Protein AF-0000000079961240 (afdb_homodimer)

Sequence (614 aa):
MACPSVLTTTTSEQNVRRTLQAEVVDTKERESALAQKQARRPFALVLIDADADGFLFQDKYLTRKAQGGESLADELLIRVREYLRTDFEDADSLDIVVRIYANLEGMANFLVRQDKVRNLGQLRAFSTGFCGRISSFDWIDVGVSKEGNSGRKVRENLSFYTSNSHLRHVIVGCSPVDLPSSLLATLPLEKITLVESFPLPEAITSLPIKIAKFPSLFMPLPSPKSPRPRGRNGHGSGHQLQLMQQEDPDGGSTWLVIQPERSKSQAPGPRRRGGSEDGTTSSNLSISIGPDNTVSVDSGRRRRIMGMACPSVLTTTTSEQNVRRTLQAEVVDTKERESALAQKQARRPFALVLIDADADGFLFQDKYLTRKAQGGESLADELLIRVREYLRTDFEDADSLDIVVRIYANLEGMANFLVRQDKVRNLGQLRAFSTGFCGRISSFDWIDVGVSKEGNSGRKVRENLSFYTSNSHLRHVIVGCSPVDLPSSLLATLPLEKITLVESFPLPEAITSLPIKIAKFPSLFMPLPSPKSPRPRGRNGHGSGHQLQLMQQEDPDGGSTWLVIQPERSKSQAPGPRRRGGSEDGTTSSNLSISIGPDNTVSVDSGRRRRIMG

pLDDT: mean 75.64, std 29.38, range [21.84, 98.94]

InterPro domains:
  IPR057683 Domain of unknown function DUF7923 [PF25540] (38-218)

Nearest PDB structures (foldseek):
  7mi0-assembly1_A  TM=4.337E-01  e=5.544E-02  Rickettsia africae ESF-5
  6w2l-assembly1_B  TM=2.598E-01  e=8.104E-02  Homo sapiens
  1jvd-assembly1_B  TM=3.517E-01  e=1.587E+00  Homo sapiens
  7mi0-assembly1_A  TM=4.336E-01  e=5.266E-02  Rickettsia africae ESF-5
  6w2l-assembly1_B  TM=2.597E-01  e=7.716E-02  Homo sapiens

Radius of gyration: 37.73 Å; Cα contacts (8 Å, |Δi|>4): 869; chains: 2; bounding box: 88×142×83 Å

Solvent-accessible surface area (backbone atoms only — not comparable to full-atom values): 35038 Å² total; per-residue (Å²): 130,80,61,67,67,58,54,55,52,49,53,52,48,50,50,53,46,51,51,41,52,51,48,34,53,51,38,47,50,51,32,50,51,51,51,51,48,44,58,40,80,35,27,34,38,35,37,34,18,44,73,29,85,51,40,42,61,29,63,84,27,60,55,42,23,35,62,9,15,32,50,46,46,53,49,50,52,52,53,52,44,57,57,39,50,74,80,30,92,61,34,87,74,41,45,65,37,37,44,36,26,24,30,52,64,61,51,26,54,56,33,33,75,67,70,57,36,91,44,53,67,44,43,46,34,9,43,13,24,24,23,60,65,41,72,50,30,43,45,34,47,36,38,88,53,97,54,68,54,34,42,50,34,45,45,51,50,49,62,57,48,71,53,38,70,34,50,64,35,35,40,37,32,60,43,61,85,60,54,40,48,75,60,52,69,76,47,70,36,88,36,36,31,38,45,52,62,60,90,72,57,63,74,52,69,72,42,86,52,46,74,45,73,58,76,88,52,27,46,76,68,79,63,78,71,70,81,69,76,78,69,83,72,76,81,73,81,71,81,75,80,77,73,58,73,55,72,47,80,71,82,58,75,73,56,73,59,77,71,76,73,76,72,75,71,81,70,79,82,85,77,83,78,78,73,79,77,74,79,76,75,76,72,56,71,42,70,45,66,45,93,82,73,43,69,42,66,48,66,58,72,73,72,76,73,81,121,129,82,62,66,68,58,54,55,51,48,53,51,48,50,49,53,46,51,52,41,51,50,46,36,53,52,40,47,50,50,33,50,50,52,50,50,48,42,58,41,80,36,26,34,38,35,38,33,18,42,71,28,86,50,41,41,60,30,62,85,27,58,57,43,23,36,62,10,16,32,50,45,46,52,50,50,54,53,53,51,43,57,57,38,49,75,79,30,92,61,34,87,74,42,44,66,36,38,42,35,26,26,32,52,63,60,52,26,54,55,33,32,74,67,71,56,35,90,42,53,65,45,44,46,36,10,45,13,23,23,24,62,63,41,71,51,30,41,44,33,46,36,40,89,55,96,54,68,53,33,42,51,35,43,44,53,50,50,62,58,49,73,54,40,70,32,51,64,35,35,40,37,32,58,44,61,85,61,53,40,49,76,59,52,70,75,47,74,36,88,36,37,31,38,45,51,63,58,90,71,57,63,73,52,68,72,42,84,52,47,74,45,74,60,75,90,51,27,46,76,69,79,63,78,72,70,82,69,76,80,66,84,71,74,80,75,79,70,81,75,80,77,73,57,73,54,71,48,79,73,81,59,73,72,54,73,57,80,72,76,73,76,72,76,71,80,70,75,84,84,78,85,80,82,76,81,79,74,77,78,75,77,77,62,71,46,71,45,67,44,93,83,72,43,70,46,67,49,67,62,73,74,74,77,75,83,121

Foldseek 3Di:
DPPVVVVVVVVVVVVVVVVVVVVVVVVVVVVVVVVVVLQPQFAEEEAAECAAPLNPWDLCQQLQFLVSLLVLLVLCVVVQLVVVVVPDVCSVRHHYAYEYEYQLQVVQVVCVVVVSHVGSNRNVSRQVSNCPNDVRHHYDHPHDDPDSVSLVVRLVVQVVCLVRSSYQAYEYHDDCVSVPLVSCVVGDQVRYEYEDSDDDDPSNVVDPHHYDYDPNTTDHDPDPPDPDPPDPPDPPPPDPQPQDQPDDVVNDDRWRFRQPDPPPPVDDDDDDDDDPPPPPPRQGFTFDQDPVRDTDGPRPPPPPPPD/DPPVVVVVVVVVVVVVVVVVVVVVVVVVVVVVVVVVVLQPQFAEEEAAECAAPLNPWDLCQQLQFLVSLLVLLVLCVVVQLVVVVVPDVCSVRHHYAYEYEYQLQVVQVVCVVVVSHVGSNRNVSRQVSNCPNDVRHHYDHPHDDPDSVSLVVRLVVQVVCLVRSSYQAYEYHDDCVSVPLVSCVVGDQVRYEYEDSDDDDPSNVVDPHHYDYDPNTTDHDPDPPDPDPPDPPDPPPPPPQPQDQDDDVVNDDRFRFRQPPPPPPPDDDDDDDDDDPPPPPRQGFTFDQDPVRDTDGPRPPPPPPPD

Structure (mmCIF, N/CA/C/O backbone):
data_AF-0000000079961240-model_v1
#
loop_
_entity.id
_entity.type
_entity.pdbx_description
1 polymer 'DUF7923 domain-containing protein'
#
loop_
_atom_site.group_PDB
_atom_site.id
_atom_site.type_symbol
_atom_site.label_atom_id
_atom_site.label_alt_id
_atom_site.label_comp_id
_atom_site.label_asym_id
_atom_site.label_entity_id
_atom_site.label_seq_id
_atom_site.pdbx_PDB_ins_code
_atom_site.Cartn_x
_atom_site.Cartn_y
_atom_site.Cartn_z
_atom_site.occupancy
_atom_site.B_iso_or_equiv
_atom_site.auth_seq_id
_atom_site.auth_comp_id
_atom_site.auth_asym_id
_atom_site.auth_atom_id
_atom_site.pdbx_PDB_model_num
ATOM 1 N N . MET A 1 1 ? 2.688 -68.188 -36.688 1 30.56 1 MET A N 1
ATOM 2 C CA . MET A 1 1 ? 1.612 -68.062 -35.719 1 30.56 1 MET A CA 1
ATOM 3 C C . MET A 1 1 ? 1.983 -67.062 -34.656 1 30.56 1 MET A C 1
ATOM 5 O O . MET A 1 1 ? 2.975 -67.188 -33.938 1 30.56 1 MET A O 1
ATOM 9 N N . ALA A 1 2 ? 1.758 -65.75 -34.938 1 47.59 2 ALA A N 1
ATOM 10 C CA . ALA A 1 2 ? 2.064 -64.625 -34.062 1 47.59 2 ALA A CA 1
ATOM 11 C C . ALA A 1 2 ? 1.458 -64.812 -32.688 1 47.59 2 ALA A C 1
ATOM 13 O O . ALA A 1 2 ? 0.332 -65.312 -32.562 1 47.59 2 ALA A O 1
ATOM 14 N N . CYS A 1 3 ? 2.277 -65.188 -31.781 1 49.94 3 CYS A N 1
ATOM 15 C CA . CYS A 1 3 ? 1.842 -65.5 -30.422 1 49.94 3 CYS A CA 1
ATOM 16 C C . CYS A 1 3 ? 0.891 -64.375 -29.906 1 49.94 3 CYS A C 1
ATOM 18 O O . CYS A 1 3 ? 1.247 -63.219 -29.859 1 49.94 3 CYS A O 1
ATOM 20 N N . PRO A 1 4 ? -0.407 -64.562 -29.922 1 56.41 4 PRO A N 1
ATOM 21 C CA . PRO A 1 4 ? -1.48 -63.688 -29.5 1 56.41 4 PRO A CA 1
ATOM 22 C C . PRO A 1 4 ? -1.169 -62.969 -28.172 1 56.41 4 PRO A C 1
ATOM 24 O O . PRO A 1 4 ? -1.578 -61.812 -27.984 1 56.41 4 PRO A O 1
ATOM 27 N N . SER A 1 5 ? -0.398 -63.562 -27.312 1 58.94 5 SER A N 1
ATOM 28 C CA . SER A 1 5 ? -0.165 -62.969 -26 1 58.94 5 SER A CA 1
ATOM 29 C C . SER A 1 5 ? 0.74 -61.75 -26.109 1 58.94 5 SER A C 1
ATOM 31 O O . SER A 1 5 ? 0.575 -60.781 -25.359 1 58.94 5 SER A O 1
ATOM 33 N N . VAL A 1 6 ? 1.575 -61.844 -27.109 1 58.31 6 VAL A N 1
ATOM 34 C CA . VAL A 1 6 ? 2.543 -60.75 -27.281 1 58.31 6 VAL A CA 1
ATOM 35 C C . VAL A 1 6 ? 1.841 -59.531 -27.844 1 58.31 6 VAL A C 1
ATOM 37 O O . VAL A 1 6 ? 2.16 -58.406 -27.453 1 58.31 6 VAL A O 1
ATOM 40 N N . LEU A 1 7 ? 0.772 -59.75 -28.609 1 57.81 7 LEU A N 1
ATOM 41 C CA . LEU A 1 7 ? 0.07 -58.625 -29.203 1 57.81 7 LEU A CA 1
ATOM 42 C C . LEU A 1 7 ? -0.734 -57.875 -28.156 1 57.81 7 LEU A C 1
ATOM 44 O O . LEU A 1 7 ? -0.788 -56.625 -28.172 1 57.81 7 LEU A O 1
ATOM 48 N N . THR A 1 8 ? -1.301 -58.562 -27.156 1 64.56 8 THR A N 1
ATOM 49 C CA . THR A 1 8 ? -2.109 -57.938 -26.125 1 64.56 8 THR A CA 1
ATOM 50 C C . THR A 1 8 ? -1.235 -57.094 -25.188 1 64.56 8 THR A C 1
ATOM 52 O O . THR A 1 8 ? -1.619 -56 -24.781 1 64.56 8 THR A O 1
ATOM 55 N N . THR A 1 9 ? -0.039 -57.625 -25 1 69.25 9 THR A N 1
ATOM 56 C CA . THR A 1 9 ? 0.868 -56.938 -24.094 1 69.25 9 THR A CA 1
ATOM 57 C C . THR A 1 9 ? 1.4 -55.656 -24.734 1 69.25 9 THR A C 1
ATOM 59 O O . THR A 1 9 ? 1.53 -54.625 -24.062 1 69.25 9 THR A O 1
ATOM 62 N N . THR A 1 10 ? 1.489 -55.719 -26.094 1 72.31 10 THR A N 1
ATOM 63 C CA . THR A 1 10 ? 2.018 -54.562 -26.812 1 72.31 10 THR A CA 1
ATOM 64 C C . THR A 1 10 ? 0.986 -53.438 -26.859 1 72.31 10 THR A C 1
ATOM 66 O O . THR A 1 10 ? 1.329 -52.281 -26.672 1 72.31 10 THR A O 1
ATOM 69 N N . THR A 1 11 ? -0.253 -53.844 -27.062 1 74.25 11 THR A N 1
ATOM 70 C CA . THR A 1 11 ? -1.317 -52.875 -27.125 1 74.25 11 THR A CA 1
ATOM 71 C C . THR A 1 11 ? -1.524 -52.219 -25.75 1 74.25 11 THR A C 1
ATOM 73 O O . THR A 1 11 ? -1.752 -51 -25.672 1 74.25 11 THR A O 1
ATOM 76 N N . SER A 1 12 ? -1.38 -53.094 -24.734 1 79.06 12 SER A N 1
ATOM 77 C CA . SER A 1 12 ? -1.528 -52.594 -23.375 1 79.06 12 SER A CA 1
ATOM 78 C C . SER A 1 12 ? -0.406 -51.625 -23.031 1 79.06 12 SER A C 1
ATOM 80 O O . SER A 1 12 ? -0.651 -50.562 -22.438 1 79.06 12 SER A O 1
ATOM 82 N N . GLU A 1 13 ? 0.732 -51.938 -23.531 1 80.5 13 GLU A N 1
ATOM 83 C CA . GLU A 1 13 ? 1.895 -51.125 -23.25 1 80.5 13 GLU A CA 1
ATOM 84 C C . GLU A 1 13 ? 1.829 -49.781 -24.016 1 80.5 13 GLU A C 1
ATOM 86 O O . GLU A 1 13 ? 2.221 -48.75 -23.5 1 80.5 13 GLU A O 1
ATOM 91 N N . GLN A 1 14 ? 1.362 -49.938 -25.234 1 81.81 14 GLN A N 1
ATOM 92 C CA . GLN A 1 14 ? 1.2 -48.719 -26.047 1 81.81 14 GLN A CA 1
ATOM 93 C C . GLN A 1 14 ? 0.154 -47.781 -25.438 1 81.81 14 GLN A C 1
ATOM 95 O O . GLN A 1 14 ? 0.321 -46.562 -25.453 1 81.81 14 GLN A O 1
ATOM 100 N N . ASN A 1 15 ? -0.867 -48.406 -24.875 1 85.5 15 ASN A N 1
ATOM 101 C CA . ASN A 1 15 ? -1.901 -47.625 -24.219 1 85.5 15 ASN A CA 1
ATOM 102 C C . ASN A 1 15 ? -1.366 -46.906 -22.969 1 85.5 15 ASN A C 1
ATOM 104 O O . ASN A 1 15 ? -1.678 -45.75 -22.719 1 85.5 15 ASN A O 1
ATOM 108 N N . VAL A 1 16 ? -0.633 -47.656 -22.188 1 85.62 16 VAL A N 1
ATOM 109 C CA . VAL A 1 16 ? -0.04 -47.094 -20.984 1 85.62 16 VAL A CA 1
ATOM 110 C C . VAL A 1 16 ? 0.892 -45.938 -21.375 1 85.62 16 VAL A C 1
ATOM 112 O O . VAL A 1 16 ? 0.877 -44.875 -20.75 1 85.62 16 VAL A O 1
ATOM 115 N N . ARG A 1 17 ? 1.717 -46.125 -22.453 1 86.38 17 ARG A N 1
ATOM 116 C CA . ARG A 1 17 ? 2.627 -45.062 -22.922 1 86.38 17 ARG A CA 1
ATOM 117 C C . ARG A 1 17 ? 1.857 -43.844 -23.359 1 86.38 17 ARG A C 1
ATOM 119 O O . ARG A 1 17 ? 2.229 -42.719 -23.016 1 86.38 17 ARG A O 1
ATOM 126 N N . ARG A 1 18 ? 0.8 -44 -24.062 1 88.25 18 ARG A N 1
ATOM 127 C CA . ARG A 1 18 ? -0.003 -42.875 -24.547 1 88.25 18 ARG A CA 1
ATOM 128 C C . ARG A 1 18 ? -0.632 -42.125 -23.391 1 88.25 18 ARG A C 1
ATOM 130 O O . ARG A 1 18 ? -0.673 -40.875 -23.391 1 88.25 18 ARG A O 1
ATOM 137 N N . THR A 1 19 ? -1.105 -42.875 -22.406 1 89.69 19 THR A N 1
ATOM 138 C CA . THR A 1 19 ? -1.707 -42.25 -21.234 1 89.69 19 THR A CA 1
ATOM 139 C C . THR A 1 19 ? -0.672 -41.438 -20.453 1 89.69 19 THR A C 1
ATOM 141 O O . THR A 1 19 ? -0.95 -40.312 -20.031 1 89.69 19 THR A O 1
ATOM 144 N N . LEU A 1 20 ? 0.513 -41.969 -20.297 1 89.69 20 LEU A N 1
ATOM 145 C CA . LEU A 1 20 ? 1.583 -41.281 -19.578 1 89.69 20 LEU A CA 1
ATOM 146 C C . LEU A 1 20 ? 2.039 -40.031 -20.344 1 89.69 20 LEU A C 1
ATOM 148 O O . LEU A 1 20 ? 2.32 -39 -19.734 1 89.69 20 LEU A O 1
ATOM 152 N N . GLN A 1 21 ? 2.098 -40.188 -21.656 1 89.25 21 GLN A N 1
ATOM 153 C CA . GLN A 1 21 ? 2.461 -39.031 -22.469 1 89.25 21 GLN A CA 1
ATOM 154 C C . GLN A 1 21 ? 1.427 -37.906 -22.359 1 89.25 21 GLN A C 1
ATOM 156 O O . GLN A 1 21 ? 1.782 -36.75 -22.234 1 89.25 21 GLN A O 1
ATOM 161 N N . ALA A 1 22 ? 0.206 -38.312 -22.344 1 91 22 ALA A N 1
ATOM 162 C CA . ALA A 1 22 ? -0.871 -37.312 -22.203 1 91 22 ALA A CA 1
ATOM 163 C C . ALA A 1 22 ? -0.81 -36.656 -20.828 1 91 22 ALA A C 1
ATOM 165 O O . ALA A 1 22 ? -1.033 -35.438 -20.719 1 91 22 ALA A O 1
ATOM 166 N N . GLU A 1 23 ? -0.47 -37.375 -19.859 1 90.31 23 GLU A N 1
ATOM 167 C CA . GLU A 1 23 ? -0.369 -36.812 -18.5 1 90.31 23 GLU A CA 1
ATOM 168 C C . GLU A 1 23 ? 0.787 -35.844 -18.391 1 90.31 23 GLU A C 1
ATOM 170 O O . GLU A 1 23 ? 0.674 -34.812 -17.688 1 90.31 23 GLU A O 1
ATOM 175 N N . VAL A 1 24 ? 1.84 -36.156 -19 1 89.5 24 VAL A N 1
ATOM 176 C CA . VAL A 1 24 ? 2.992 -35.25 -19 1 89.5 24 VAL A CA 1
ATOM 177 C C . VAL A 1 24 ? 2.621 -33.938 -19.656 1 89.5 24 VAL A C 1
ATOM 179 O O . VAL A 1 24 ? 2.939 -32.844 -19.141 1 89.5 24 VAL A O 1
ATOM 182 N N . VAL A 1 25 ? 1.962 -34.062 -20.766 1 90.5 25 VAL A N 1
ATOM 183 C CA . VAL A 1 25 ? 1.566 -32.875 -21.5 1 90.5 25 VAL A CA 1
ATOM 184 C C . VAL A 1 25 ? 0.599 -32.062 -20.656 1 90.5 25 VAL A C 1
ATOM 186 O O . VAL A 1 25 ? 0.763 -30.828 -20.516 1 90.5 25 VAL A O 1
ATOM 189 N N . ASP A 1 26 ? -0.314 -32.719 -20.031 1 91.81 26 ASP A N 1
ATOM 190 C CA . ASP A 1 26 ? -1.311 -32.031 -19.203 1 91.81 26 ASP A CA 1
ATOM 191 C C . ASP A 1 26 ? -0.656 -31.344 -18.016 1 91.81 26 ASP A C 1
ATOM 193 O O . ASP A 1 26 ? -0.969 -30.203 -17.703 1 91.81 26 ASP A O 1
ATOM 197 N N . THR A 1 27 ? 0.191 -32.062 -17.391 1 90.81 27 THR A N 1
ATOM 198 C CA . THR A 1 27 ? 0.839 -31.5 -16.203 1 90.81 27 THR A CA 1
ATOM 199 C C . THR A 1 27 ? 1.756 -30.328 -16.594 1 90.81 27 THR A C 1
ATOM 201 O O . THR A 1 27 ? 1.875 -29.359 -15.844 1 90.81 27 THR A O 1
ATOM 204 N N . LYS A 1 28 ? 2.361 -30.484 -17.703 1 91 28 LYS A N 1
ATOM 205 C CA . LYS A 1 28 ? 3.227 -29.406 -18.172 1 91 28 LYS A CA 1
ATOM 206 C C . LYS A 1 28 ? 2.414 -28.156 -18.516 1 91 28 LYS A C 1
ATOM 208 O O . LYS A 1 28 ? 2.861 -27.031 -18.281 1 91 28 LYS A O 1
ATOM 213 N N . GLU A 1 29 ? 1.309 -28.375 -19.031 1 91.31 29 GLU A N 1
ATOM 214 C CA . GLU A 1 29 ? 0.429 -27.25 -19.359 1 91.31 29 GLU A CA 1
ATOM 215 C C . GLU A 1 29 ? -0.042 -26.547 -18.094 1 91.31 29 GLU A C 1
ATOM 217 O O . GLU A 1 29 ? -0.077 -25.312 -18.047 1 91.31 29 GLU A O 1
ATOM 222 N N . ARG A 1 30 ? -0.345 -27.234 -17.156 1 91.19 30 ARG A N 1
ATOM 223 C CA . ARG A 1 30 ? -0.763 -26.656 -15.883 1 91.19 30 ARG A CA 1
ATOM 224 C C . ARG A 1 30 ? 0.384 -25.906 -15.227 1 91.19 30 ARG A C 1
ATOM 226 O O . ARG A 1 30 ? 0.188 -24.797 -14.711 1 91.19 30 ARG A O 1
ATOM 233 N N . GLU A 1 31 ? 1.451 -26.484 -15.203 1 89.31 31 GLU A N 1
ATOM 234 C CA . GLU A 1 31 ? 2.645 -25.828 -14.68 1 89.31 31 GLU A CA 1
ATOM 235 C C . GLU A 1 31 ? 2.91 -24.516 -15.391 1 89.31 31 GLU A C 1
ATOM 237 O O . GLU A 1 31 ? 3.184 -23.5 -14.742 1 89.31 31 GLU A O 1
ATOM 242 N N . SER A 1 32 ? 2.803 -24.609 -16.656 1 90.44 32 SER A N 1
ATOM 243 C CA . SER A 1 32 ? 3.049 -23.422 -17.453 1 90.44 32 SER A CA 1
ATOM 244 C C . SER A 1 32 ? 2.021 -22.328 -17.156 1 90.44 32 SER A C 1
ATOM 246 O O . SER A 1 32 ? 2.363 -21.156 -17.094 1 90.44 32 SER A O 1
ATOM 248 N N . ALA A 1 33 ? 0.836 -22.719 -16.969 1 89.5 33 ALA A N 1
ATOM 249 C CA . ALA A 1 33 ? -0.224 -21.766 -16.641 1 89.5 33 ALA A CA 1
ATOM 250 C C . ALA A 1 33 ? 0.024 -21.125 -15.281 1 89.5 33 ALA A C 1
ATOM 252 O O . ALA A 1 33 ? -0.157 -19.906 -15.133 1 89.5 33 ALA A O 1
ATOM 253 N N . LEU A 1 34 ? 0.446 -21.875 -14.422 1 89.06 34 LEU A N 1
ATOM 254 C CA . LEU A 1 34 ? 0.745 -21.359 -13.086 1 89.06 34 LEU A CA 1
ATOM 255 C C . LEU A 1 34 ? 1.941 -20.422 -13.117 1 89.06 34 LEU A C 1
ATOM 257 O O . LEU A 1 34 ? 1.942 -19.391 -12.445 1 89.06 34 LEU A O 1
ATOM 261 N N . ALA A 1 35 ? 2.852 -20.812 -13.867 1 89.31 35 ALA A N 1
ATOM 262 C CA . ALA A 1 35 ? 4.047 -19.984 -14.008 1 89.31 35 ALA A CA 1
ATOM 263 C C . ALA A 1 35 ? 3.717 -18.641 -14.672 1 89.31 35 ALA A C 1
ATOM 265 O O . ALA A 1 35 ? 4.238 -17.609 -14.281 1 89.31 35 ALA A O 1
ATOM 266 N N . GLN A 1 36 ? 2.893 -18.719 -15.594 1 89.5 36 GLN A N 1
ATOM 267 C CA . GLN A 1 36 ? 2.482 -17.5 -16.281 1 89.5 36 GLN A CA 1
ATOM 268 C C . GLN A 1 36 ? 1.7 -16.578 -15.344 1 89.5 36 GLN A C 1
ATOM 270 O O . GLN A 1 36 ? 1.9 -15.367 -15.352 1 89.5 36 GLN A O 1
ATOM 275 N N . LYS A 1 37 ? 0.891 -17.156 -14.625 1 88.81 37 LYS A N 1
ATOM 276 C CA . LYS A 1 37 ? 0.109 -16.406 -13.648 1 88.81 37 LYS A CA 1
ATOM 277 C C . LYS A 1 37 ? 1.015 -15.703 -12.641 1 88.81 37 LYS A C 1
ATOM 279 O O . LYS A 1 37 ? 0.791 -14.539 -12.305 1 88.81 37 LYS A O 1
ATOM 284 N N . GLN A 1 38 ? 2.041 -16.359 -12.281 1 87.5 38 GLN A N 1
ATOM 285 C CA . GLN A 1 38 ? 2.973 -15.828 -11.289 1 87.5 38 GLN A CA 1
ATOM 286 C C . GLN A 1 38 ? 3.859 -14.742 -11.898 1 87.5 38 GLN A C 1
ATOM 288 O O . GLN A 1 38 ? 4.43 -13.922 -11.172 1 87.5 38 GLN A O 1
ATOM 293 N N . ALA A 1 39 ? 3.893 -14.758 -13.172 1 87.38 39 ALA A N 1
ATOM 294 C CA . ALA A 1 39 ? 4.781 -13.828 -13.859 1 87.38 39 ALA A CA 1
ATOM 295 C C . ALA A 1 39 ? 4.027 -12.57 -14.305 1 87.38 39 ALA A C 1
ATOM 297 O O . ALA A 1 39 ? 4.625 -11.641 -14.836 1 87.38 39 ALA A O 1
ATOM 298 N N . ARG A 1 40 ? 2.793 -12.641 -13.953 1 90.94 40 ARG A N 1
ATOM 299 C CA . ARG A 1 40 ? 2 -11.5 -14.398 1 90.94 40 ARG A CA 1
ATOM 300 C C . ARG A 1 40 ? 2.295 -10.266 -13.562 1 90.94 40 ARG A C 1
ATOM 302 O O . ARG A 1 40 ? 2.383 -10.352 -12.336 1 90.94 40 ARG A O 1
ATOM 309 N N . ARG A 1 41 ? 2.5 -9.227 -14.109 1 93.94 41 ARG A N 1
ATOM 310 C CA . ARG A 1 41 ? 2.646 -7.883 -13.555 1 93.94 41 ARG A CA 1
ATOM 311 C C . ARG A 1 41 ? 3.637 -7.875 -12.398 1 93.94 41 ARG A C 1
ATOM 313 O O . ARG A 1 41 ? 3.277 -7.535 -11.266 1 93.94 41 ARG A O 1
ATOM 320 N N . PRO A 1 42 ? 4.832 -8.32 -12.656 1 96.56 42 PRO A N 1
ATOM 321 C CA . PRO A 1 42 ? 5.867 -8.219 -11.625 1 96.56 42 PRO A CA 1
ATOM 322 C C . PRO A 1 42 ? 6.105 -6.789 -11.156 1 96.56 42 PRO A C 1
ATOM 324 O O . PRO A 1 42 ? 5.84 -5.84 -11.898 1 96.56 42 PRO A O 1
ATOM 327 N N . PHE A 1 43 ? 6.602 -6.707 -9.914 1 98 43 PHE A N 1
ATOM 328 C CA . PHE A 1 43 ? 6.785 -5.352 -9.406 1 98 43 PHE A CA 1
ATOM 329 C C . PHE A 1 43 ? 7.988 -5.281 -8.469 1 98 43 PHE A C 1
ATOM 331 O O . PHE A 1 43 ? 8.477 -6.309 -8 1 98 43 PHE A O 1
ATOM 338 N N . ALA A 1 44 ? 8.492 -4.059 -8.336 1 98.69 44 ALA A N 1
ATOM 339 C CA . ALA A 1 44 ? 9.477 -3.711 -7.312 1 98.69 44 ALA A CA 1
ATOM 340 C C . ALA A 1 44 ? 8.859 -2.828 -6.234 1 98.69 44 ALA A C 1
ATOM 342 O O . ALA A 1 44 ? 7.938 -2.055 -6.512 1 98.69 44 ALA A O 1
ATOM 343 N N . LEU A 1 45 ? 9.359 -3.025 -5.055 1 98.81 45 LEU A N 1
ATOM 344 C CA . LEU A 1 45 ? 8.828 -2.309 -3.895 1 98.81 45 LEU A CA 1
ATOM 345 C C . LEU A 1 45 ? 9.922 -1.472 -3.234 1 98.81 45 LEU A C 1
ATOM 347 O O . LEU A 1 45 ? 11.062 -1.927 -3.092 1 98.81 45 LEU A O 1
ATOM 351 N N . VAL A 1 46 ? 9.578 -0.241 -2.906 1 98.94 46 VAL A N 1
ATOM 352 C CA . VAL A 1 46 ? 10.461 0.624 -2.129 1 98.94 46 VAL A CA 1
ATOM 353 C C . VAL A 1 46 ? 9.797 0.977 -0.799 1 98.94 46 VAL A C 1
ATOM 355 O O . VAL A 1 46 ? 8.68 1.504 -0.773 1 98.94 46 VAL A O 1
ATOM 358 N N . LEU A 1 47 ? 10.438 0.617 0.269 1 98.88 47 LEU A N 1
ATOM 359 C CA . LEU A 1 47 ? 9.977 0.924 1.62 1 98.88 47 LEU A CA 1
ATOM 360 C C . LEU A 1 47 ? 10.961 1.853 2.328 1 98.88 47 LEU A C 1
ATOM 362 O O . LEU A 1 47 ? 12.133 1.508 2.504 1 98.88 47 LEU A O 1
ATOM 366 N N . ILE A 1 48 ? 10.43 3.018 2.779 1 98.81 48 ILE A N 1
ATOM 367 C CA . ILE A 1 48 ? 11.336 3.967 3.42 1 98.81 48 ILE A CA 1
ATOM 368 C C . ILE A 1 48 ? 10.75 4.418 4.754 1 98.81 48 ILE A C 1
ATOM 370 O O . ILE A 1 48 ? 9.594 4.848 4.82 1 98.81 48 ILE A O 1
ATOM 374 N N . ASP A 1 49 ? 11.516 4.297 5.793 1 98.12 49 ASP A N 1
ATOM 375 C CA . ASP A 1 49 ? 11.266 4.945 7.078 1 98.12 49 ASP A CA 1
ATOM 376 C C . ASP A 1 49 ? 11.914 6.328 7.125 1 98.12 49 ASP A C 1
ATOM 378 O O . ASP A 1 49 ? 13.086 6.461 7.48 1 98.12 49 ASP A O 1
ATOM 382 N N . ALA A 1 50 ? 11.125 7.328 6.887 1 97.56 50 ALA A N 1
ATOM 383 C CA . ALA A 1 50 ? 11.672 8.68 6.77 1 97.56 50 ALA A CA 1
ATOM 384 C C . ALA A 1 50 ? 11.93 9.281 8.148 1 97.56 50 ALA A C 1
ATOM 386 O O . ALA A 1 50 ? 12.484 10.383 8.258 1 97.56 50 ALA A O 1
ATOM 387 N N . ASP A 1 51 ? 11.547 8.586 9.234 1 96.19 51 ASP A N 1
ATOM 388 C CA . ASP A 1 51 ? 11.836 9.031 10.594 1 96.19 51 ASP A CA 1
ATOM 389 C C . ASP A 1 51 ? 13.211 8.555 11.047 1 96.19 51 ASP A C 1
ATOM 391 O O . ASP A 1 51 ? 13.758 9.055 12.031 1 96.19 51 ASP A O 1
ATOM 395 N N . ALA A 1 52 ? 13.695 7.566 10.344 1 95.88 52 ALA A N 1
ATOM 396 C CA . ALA A 1 52 ? 14.992 7.012 10.719 1 95.88 52 ALA A CA 1
ATOM 397 C C . ALA A 1 52 ? 16.125 7.996 10.422 1 95.88 52 ALA A C 1
ATOM 399 O O . ALA A 1 52 ? 16.078 8.727 9.43 1 95.88 52 ALA A O 1
ATOM 400 N N . ASP A 1 53 ? 17.156 7.926 11.25 1 93.62 53 ASP A N 1
ATOM 401 C CA . ASP A 1 53 ? 18.328 8.758 11.023 1 93.62 53 ASP A CA 1
ATOM 402 C C . ASP A 1 53 ? 18.938 8.484 9.656 1 93.62 53 ASP A C 1
ATOM 404 O O . ASP A 1 53 ? 19.141 7.324 9.273 1 93.62 53 ASP A O 1
ATOM 408 N N . GLY A 1 54 ? 19.156 9.523 8.93 1 94.75 54 GLY A N 1
ATOM 409 C CA . GLY A 1 54 ? 19.828 9.398 7.648 1 94.75 54 GLY A CA 1
ATOM 410 C C . GLY A 1 54 ? 18.875 9.273 6.477 1 94.75 54 GLY A C 1
ATOM 411 O O . GLY A 1 54 ? 19.297 9.227 5.32 1 94.75 54 GLY A O 1
ATOM 412 N N . PHE A 1 55 ? 17.578 9.258 6.789 1 97.06 55 PHE A N 1
ATOM 413 C CA . PHE A 1 55 ? 16.641 9.031 5.699 1 97.06 55 PHE A CA 1
ATOM 414 C C . PHE A 1 55 ? 15.688 10.211 5.543 1 97.06 55 PHE A C 1
ATOM 416 O O . PHE A 1 55 ? 14.617 10.078 4.953 1 97.06 55 PHE A O 1
ATOM 423 N N . LEU A 1 56 ? 16.094 11.328 6.102 1 96.81 56 LEU A N 1
ATOM 424 C CA . LEU A 1 56 ? 15.414 12.578 5.758 1 96.81 56 LEU A CA 1
ATOM 425 C C . LEU A 1 56 ? 15.773 13.016 4.34 1 96.81 56 LEU A C 1
ATOM 427 O O . LEU A 1 56 ? 16.953 13.07 3.98 1 96.81 56 LEU A O 1
ATOM 431 N N . PHE A 1 57 ? 14.805 13.289 3.561 1 98.19 57 PHE A N 1
ATOM 432 C CA . PHE A 1 57 ? 15.047 13.672 2.174 1 98.19 57 PHE A CA 1
ATOM 433 C C . PHE A 1 57 ? 15.68 15.055 2.1 1 98.19 57 PHE A C 1
ATOM 435 O O . PHE A 1 57 ? 15.578 15.844 3.045 1 98.19 57 PHE A O 1
ATOM 442 N N . GLN A 1 58 ? 16.266 15.406 1.034 1 97.81 58 GLN A N 1
ATOM 443 C CA . GLN A 1 58 ? 17 16.641 0.841 1 97.81 58 GLN A CA 1
ATOM 444 C C . GLN A 1 58 ? 16.078 17.859 0.862 1 97.81 58 GLN A C 1
ATOM 446 O O . GLN A 1 58 ? 14.922 17.766 0.457 1 97.81 58 GLN A O 1
ATOM 451 N N . ASP A 1 59 ? 16.625 18.969 1.148 1 97.12 59 ASP A N 1
ATOM 452 C CA . ASP A 1 59 ? 15.906 20.234 1.262 1 97.12 59 ASP A CA 1
ATOM 453 C C . ASP A 1 59 ? 15.289 20.641 -0.076 1 97.12 59 ASP A C 1
ATOM 455 O O . ASP A 1 59 ? 14.211 21.234 -0.113 1 97.12 59 ASP A O 1
ATOM 459 N N . LYS A 1 60 ? 15.961 20.344 -1.115 1 96.94 60 LYS A N 1
ATOM 460 C CA . LYS A 1 60 ? 15.492 20.75 -2.434 1 96.94 60 LYS A CA 1
ATOM 461 C C . LYS A 1 60 ? 14.109 20.188 -2.736 1 96.94 60 LYS A C 1
ATOM 463 O O . LYS A 1 60 ? 13.406 20.672 -3.619 1 96.94 60 LYS A O 1
ATOM 468 N N . TYR A 1 61 ? 13.719 19.094 -1.992 1 98.38 61 TYR A N 1
ATOM 469 C CA . TYR A 1 61 ? 12.383 18.531 -2.127 1 98.38 61 TYR A CA 1
ATOM 470 C C . TYR A 1 61 ? 11.453 19.062 -1.037 1 98.38 61 TYR A C 1
ATOM 472 O O . TYR A 1 61 ? 10.422 19.672 -1.33 1 98.38 61 TYR A O 1
ATOM 480 N N . LEU A 1 62 ? 11.891 18.953 0.212 1 98 62 LEU A N 1
ATOM 481 C CA . LEU A 1 62 ? 11.055 19.141 1.391 1 98 62 LEU A CA 1
ATOM 482 C C . LEU A 1 62 ? 10.578 20.578 1.497 1 98 62 LEU A C 1
ATOM 484 O O . LEU A 1 62 ? 9.516 20.859 2.059 1 98 62 LEU A O 1
ATOM 488 N N . THR A 1 63 ? 11.344 21.5 0.941 1 97.56 63 THR A N 1
ATOM 489 C CA . THR A 1 63 ? 11.07 22.906 1.199 1 97.56 63 THR A CA 1
ATOM 490 C C . THR A 1 63 ? 10.289 23.531 0.04 1 97.56 63 THR A C 1
ATOM 492 O O . THR A 1 63 ? 10.016 24.734 0.041 1 97.56 63 THR A O 1
ATOM 495 N N . ARG A 1 64 ? 9.875 22.781 -0.92 1 98 64 ARG A N 1
ATOM 496 C CA . ARG A 1 64 ? 9.25 23.328 -2.121 1 98 64 ARG A CA 1
ATOM 497 C C . ARG A 1 64 ? 7.805 22.859 -2.244 1 98 64 ARG A C 1
ATOM 499 O O . ARG A 1 64 ? 7.309 22.641 -3.35 1 98 64 ARG A O 1
ATOM 506 N N . LYS A 1 65 ? 7.141 22.625 -1.159 1 97.62 65 LYS A N 1
ATOM 507 C CA . LYS A 1 65 ? 5.719 22.312 -1.094 1 97.62 65 LYS A CA 1
ATOM 508 C C . LYS A 1 65 ? 5.352 21.203 -2.086 1 97.62 65 LYS A C 1
ATOM 510 O O . LYS A 1 65 ? 6.043 20.188 -2.178 1 97.62 65 LYS A O 1
ATOM 515 N N . ALA A 1 66 ? 4.242 21.344 -2.809 1 97.38 66 ALA A N 1
ATOM 516 C CA . ALA A 1 66 ? 3.723 20.312 -3.703 1 97.38 66 ALA A CA 1
ATOM 517 C C . ALA A 1 66 ? 4.715 20 -4.824 1 97.38 66 ALA A C 1
ATOM 519 O O . ALA A 1 66 ? 4.898 18.844 -5.199 1 97.38 66 ALA A O 1
ATOM 520 N N . GLN A 1 67 ? 5.352 21.031 -5.332 1 98.12 67 GLN A N 1
ATOM 521 C CA . GLN A 1 67 ? 6.324 20.844 -6.402 1 98.12 67 GLN A CA 1
ATOM 522 C C . GLN A 1 67 ? 7.5 20 -5.926 1 98.12 67 GLN A C 1
ATOM 524 O O . GLN A 1 67 ? 8.047 19.188 -6.688 1 98.12 67 GLN A O 1
ATOM 529 N N . GLY A 1 68 ? 7.883 20.219 -4.711 1 98.62 68 GLY A N 1
ATOM 530 C CA . GLY A 1 68 ? 8.938 19.406 -4.137 1 98.62 68 GLY A CA 1
ATOM 531 C C . GLY A 1 68 ? 8.57 17.938 -4.047 1 98.62 68 GLY A C 1
ATOM 532 O O . GLY A 1 68 ? 9.383 17.062 -4.367 1 98.62 68 GLY A O 1
ATOM 533 N N . GLY A 1 69 ? 7.344 17.672 -3.588 1 98.62 69 GLY A N 1
ATOM 534 C CA . GLY A 1 69 ? 6.859 16.297 -3.537 1 98.62 69 GLY A CA 1
ATOM 535 C C . GLY A 1 69 ? 6.84 15.625 -4.895 1 98.62 69 GLY A C 1
ATOM 536 O O . GLY A 1 69 ? 7.254 14.477 -5.027 1 98.62 69 GLY A O 1
ATOM 537 N N . GLU A 1 70 ? 6.363 16.359 -5.867 1 98.5 70 GLU A N 1
ATOM 538 C CA . GLU A 1 70 ? 6.316 15.828 -7.23 1 98.5 70 GLU A CA 1
ATOM 539 C C . GLU A 1 70 ? 7.719 15.523 -7.75 1 98.5 70 GLU A C 1
ATOM 541 O O . GLU A 1 70 ? 7.953 14.469 -8.344 1 98.5 70 GLU A O 1
ATOM 546 N N . SER A 1 71 ? 8.625 16.422 -7.48 1 98.75 71 SER A N 1
ATOM 547 C CA . SER A 1 71 ? 10.008 16.25 -7.914 1 98.75 71 SER A CA 1
ATOM 548 C C . SER A 1 71 ? 10.648 15.039 -7.234 1 98.75 71 SER A C 1
ATOM 550 O O . SER A 1 71 ? 11.43 14.312 -7.855 1 98.75 71 SER A O 1
ATOM 552 N N . LEU A 1 72 ? 10.367 14.859 -5.969 1 98.81 72 LEU A N 1
ATOM 553 C CA . LEU A 1 72 ? 10.891 13.695 -5.258 1 98.81 72 LEU A CA 1
ATOM 554 C C . LEU A 1 72 ? 10.375 12.398 -5.871 1 98.81 72 LEU A C 1
ATOM 556 O O . LEU A 1 72 ? 11.133 11.445 -6.055 1 98.81 72 LEU A O 1
ATOM 560 N N . ALA A 1 73 ? 9.078 12.336 -6.191 1 98.81 73 ALA A N 1
ATOM 561 C CA . ALA A 1 73 ? 8.492 11.148 -6.809 1 98.81 73 ALA A CA 1
ATOM 562 C C . ALA A 1 73 ? 9.188 10.82 -8.125 1 98.81 73 ALA A C 1
ATOM 564 O O . ALA A 1 73 ? 9.539 9.664 -8.383 1 98.81 73 ALA A O 1
ATOM 565 N N . ASP A 1 74 ? 9.414 11.844 -8.906 1 98.75 74 ASP A N 1
ATOM 566 C CA . ASP A 1 74 ? 10.094 11.656 -10.18 1 98.75 74 ASP A CA 1
ATOM 567 C C . ASP A 1 74 ? 11.523 11.148 -9.977 1 98.75 74 ASP A C 1
ATOM 569 O O . ASP A 1 74 ? 11.961 10.219 -10.656 1 98.75 74 ASP A O 1
ATOM 573 N N . GLU A 1 75 ? 12.172 11.789 -9.031 1 98.75 75 GLU A N 1
ATOM 574 C CA . GLU A 1 75 ? 13.555 11.406 -8.766 1 98.75 75 GLU A CA 1
ATOM 575 C C . GLU A 1 75 ? 13.633 9.969 -8.25 1 98.75 75 GLU A C 1
ATOM 577 O O . GLU A 1 75 ? 14.516 9.211 -8.656 1 98.75 75 GLU A O 1
ATOM 582 N N . LEU A 1 76 ? 12.742 9.617 -7.355 1 98.75 76 LEU A N 1
ATOM 583 C CA . LEU A 1 76 ? 12.695 8.25 -6.844 1 98.75 76 LEU A CA 1
ATOM 584 C C . LEU A 1 76 ? 12.469 7.25 -7.973 1 98.75 76 LEU A C 1
ATOM 586 O O . LEU A 1 76 ? 13.141 6.219 -8.039 1 98.75 76 LEU A O 1
ATOM 590 N N . LEU A 1 77 ? 11.562 7.562 -8.859 1 98.62 77 LEU A N 1
ATOM 591 C CA . LEU A 1 77 ? 11.266 6.691 -9.992 1 98.62 77 LEU A CA 1
ATOM 592 C C . LEU A 1 77 ? 12.508 6.484 -10.859 1 98.62 77 LEU A C 1
ATOM 594 O O . LEU A 1 77 ? 12.844 5.348 -11.203 1 98.62 77 LEU A O 1
ATOM 598 N N . ILE A 1 78 ? 13.227 7.535 -11.125 1 98.19 78 ILE A N 1
ATOM 599 C CA . ILE A 1 78 ? 14.398 7.496 -11.992 1 98.19 78 ILE A CA 1
ATOM 600 C C . ILE A 1 78 ? 15.508 6.695 -11.32 1 98.19 78 ILE A C 1
ATOM 602 O O . ILE A 1 78 ? 16.078 5.789 -11.93 1 98.19 78 ILE A O 1
ATOM 606 N N . ARG A 1 79 ? 15.781 6.941 -10.039 1 98.38 79 ARG A N 1
ATOM 607 C CA . ARG A 1 79 ? 16.891 6.301 -9.328 1 98.38 79 ARG A CA 1
ATOM 608 C C . ARG A 1 79 ? 16.609 4.812 -9.125 1 98.38 79 ARG A C 1
ATOM 610 O O . ARG A 1 79 ? 17.5 3.984 -9.273 1 98.38 79 ARG A O 1
ATOM 617 N N . VAL A 1 80 ? 15.398 4.527 -8.758 1 98.5 80 VAL A N 1
ATOM 618 C CA . VAL A 1 80 ? 15.039 3.131 -8.531 1 98.5 80 VAL A CA 1
ATOM 619 C C . VAL A 1 80 ? 15.125 2.354 -9.844 1 98.5 80 VAL A C 1
ATOM 621 O O . VAL A 1 80 ? 15.656 1.243 -9.883 1 98.5 80 VAL A O 1
ATOM 624 N N . ARG A 1 81 ? 14.617 2.922 -10.906 1 98.38 81 ARG A N 1
ATOM 625 C CA . ARG A 1 81 ? 14.672 2.266 -12.211 1 98.38 81 ARG A CA 1
ATOM 626 C C . ARG A 1 81 ? 16.125 2.045 -12.648 1 98.38 81 ARG A C 1
ATOM 628 O O . ARG A 1 81 ? 16.469 0.973 -13.148 1 98.38 81 ARG A O 1
ATOM 635 N N . GLU A 1 82 ? 16.969 3.029 -12.469 1 97.88 82 GLU A N 1
ATOM 636 C CA . GLU A 1 82 ? 18.375 2.912 -12.797 1 97.88 82 GLU A CA 1
ATOM 637 C C . GLU A 1 82 ? 19.031 1.788 -12 1 97.88 82 GLU A C 1
ATOM 639 O O . GLU A 1 82 ? 19.812 1.008 -12.547 1 97.88 82 GLU A O 1
ATOM 644 N N . TYR A 1 83 ? 18.703 1.719 -10.789 1 98.31 83 TYR A N 1
ATOM 645 C CA . TYR A 1 83 ? 19.266 0.675 -9.945 1 98.31 83 TYR A CA 1
ATOM 646 C C . TYR A 1 83 ? 18.812 -0.706 -10.406 1 98.31 83 TYR A C 1
ATOM 648 O O . TYR A 1 83 ? 19.625 -1.633 -10.492 1 98.31 83 TYR A O 1
ATOM 656 N N . LEU A 1 84 ? 17.562 -0.832 -10.727 1 98.31 84 LEU A N 1
ATOM 657 C CA . LEU A 1 84 ? 17 -2.121 -11.125 1 98.31 84 LEU A CA 1
ATOM 658 C C . LEU A 1 84 ? 17.562 -2.57 -12.469 1 98.31 84 LEU A C 1
ATOM 660 O O . LEU A 1 84 ? 17.688 -3.77 -12.727 1 98.31 84 LEU A O 1
ATOM 664 N N . ARG A 1 85 ? 17.953 -1.623 -13.297 1 97.75 85 ARG A N 1
ATOM 665 C CA . ARG A 1 85 ? 18.5 -1.933 -14.609 1 97.75 85 ARG A CA 1
ATOM 666 C C . ARG A 1 85 ? 19.828 -2.697 -14.484 1 97.75 85 ARG A C 1
ATOM 668 O O . ARG A 1 85 ? 20.203 -3.428 -15.398 1 97.75 85 ARG A O 1
ATOM 675 N N . THR A 1 86 ? 20.438 -2.529 -13.391 1 96.44 86 THR A N 1
ATOM 676 C CA . THR A 1 86 ? 21.719 -3.197 -13.188 1 96.44 86 THR A CA 1
ATOM 677 C C . THR A 1 86 ? 21.531 -4.707 -13.062 1 96.44 86 THR A C 1
ATOM 679 O O . THR A 1 86 ? 22.406 -5.48 -13.445 1 96.44 86 THR A O 1
ATOM 682 N N . ASP A 1 87 ? 20.391 -5.109 -12.594 1 94.81 87 ASP A N 1
ATOM 683 C CA . ASP A 1 87 ? 20.234 -6.52 -12.266 1 94.81 87 ASP A CA 1
ATOM 684 C C . ASP A 1 87 ? 19.141 -7.164 -13.125 1 94.81 87 ASP A C 1
ATOM 686 O O . ASP A 1 87 ? 19.109 -8.383 -13.297 1 94.81 87 ASP A O 1
ATOM 690 N N . PHE A 1 88 ? 18.266 -6.309 -13.664 1 95.88 88 PHE A N 1
ATOM 691 C CA . PHE A 1 88 ? 17.109 -6.875 -14.336 1 95.88 88 PHE A CA 1
ATOM 692 C C . PHE A 1 88 ? 16.969 -6.309 -15.742 1 95.88 88 PHE A C 1
ATOM 694 O O . PHE A 1 88 ? 16.828 -5.098 -15.922 1 95.88 88 PHE A O 1
ATOM 701 N N . GLU A 1 89 ? 16.844 -7.176 -16.672 1 94.62 89 GLU A N 1
ATOM 702 C CA . GLU A 1 89 ? 16.688 -6.773 -18.078 1 94.62 89 GLU A CA 1
ATOM 703 C C . GLU A 1 89 ? 15.312 -6.156 -18.328 1 94.62 89 GLU A C 1
ATOM 705 O O . GLU A 1 89 ? 15.172 -5.273 -19.172 1 94.62 89 GLU A O 1
ATOM 710 N N . ASP A 1 90 ? 14.383 -6.598 -17.562 1 94.12 90 ASP A N 1
ATOM 711 C CA . ASP A 1 90 ? 13.023 -6.113 -17.766 1 94.12 90 ASP A CA 1
ATOM 712 C C . ASP A 1 90 ? 12.68 -5 -16.781 1 94.12 90 ASP A C 1
ATOM 714 O O . ASP A 1 90 ? 11.508 -4.793 -16.453 1 94.12 90 ASP A O 1
ATOM 718 N N . ALA A 1 91 ? 13.625 -4.336 -16.25 1 94.88 91 ALA A N 1
ATOM 719 C CA . ALA A 1 91 ? 13.477 -3.303 -15.234 1 94.88 91 ALA A CA 1
ATOM 720 C C . ALA A 1 91 ? 12.492 -2.229 -15.688 1 94.88 91 ALA A C 1
ATOM 722 O O . ALA A 1 91 ? 11.727 -1.699 -14.875 1 94.88 91 ALA A O 1
ATOM 723 N N . ASP A 1 92 ? 12.438 -1.916 -16.953 1 94.75 92 ASP A N 1
ATOM 724 C CA . ASP A 1 92 ? 11.625 -0.823 -17.469 1 94.75 92 ASP A CA 1
ATOM 725 C C . ASP A 1 92 ? 10.141 -1.206 -17.5 1 94.75 92 ASP A C 1
ATOM 727 O O . ASP A 1 92 ? 9.273 -0.335 -17.547 1 94.75 92 ASP A O 1
ATOM 731 N N . SER A 1 93 ? 9.891 -2.465 -17.453 1 94.75 93 SER A N 1
ATOM 732 C CA . SER A 1 93 ? 8.508 -2.92 -17.531 1 94.75 93 SER A CA 1
ATOM 733 C C . SER A 1 93 ? 7.938 -3.189 -16.141 1 94.75 93 SER A C 1
ATOM 735 O O . SER A 1 93 ? 6.734 -3.406 -15.984 1 94.75 93 SER A O 1
ATOM 737 N N . LEU A 1 94 ? 8.789 -3.119 -15.141 1 96.81 94 LEU A N 1
ATOM 738 C CA . LEU A 1 94 ? 8.344 -3.416 -13.781 1 96.81 94 LEU A CA 1
ATOM 739 C C . LEU A 1 94 ? 7.496 -2.275 -13.227 1 96.81 94 LEU A C 1
ATOM 741 O O . LEU A 1 94 ? 7.84 -1.103 -13.391 1 96.81 94 LEU A O 1
ATOM 745 N N . ASP A 1 95 ? 6.391 -2.66 -12.68 1 97.69 95 ASP A N 1
ATOM 746 C CA . ASP A 1 95 ? 5.707 -1.692 -11.82 1 97.69 95 ASP A CA 1
ATOM 747 C C . ASP A 1 95 ? 6.523 -1.391 -10.57 1 97.69 95 ASP A C 1
ATOM 749 O O . ASP A 1 95 ? 7.156 -2.285 -10.008 1 97.69 95 ASP A O 1
ATOM 753 N N . ILE A 1 96 ? 6.562 -0.115 -10.188 1 98.62 96 ILE A N 1
ATOM 754 C CA . ILE A 1 96 ? 7.266 0.281 -8.977 1 98.62 96 ILE A CA 1
ATOM 755 C C . ILE A 1 96 ? 6.27 0.817 -7.953 1 98.62 96 ILE A C 1
ATOM 757 O O . ILE A 1 96 ? 5.461 1.697 -8.266 1 98.62 96 ILE A O 1
ATOM 761 N N . VAL A 1 97 ? 6.266 0.229 -6.805 1 98.75 97 VAL A N 1
ATOM 762 C CA . VAL A 1 97 ? 5.422 0.647 -5.688 1 98.75 97 VAL A CA 1
ATOM 763 C C . VAL A 1 97 ? 6.289 1.257 -4.586 1 98.75 97 VAL A C 1
ATOM 765 O O . VAL A 1 97 ? 7.277 0.654 -4.16 1 98.75 97 VAL A O 1
ATOM 768 N N . VAL A 1 98 ? 5.945 2.498 -4.148 1 98.88 98 VAL A N 1
ATOM 769 C CA . VAL A 1 98 ? 6.73 3.176 -3.123 1 98.88 98 VAL A CA 1
ATOM 770 C C . VAL A 1 98 ? 5.848 3.484 -1.916 1 98.88 98 VAL A C 1
ATOM 772 O O . VAL A 1 98 ? 4.742 4.004 -2.066 1 98.88 98 VAL A O 1
ATOM 775 N N . ARG A 1 99 ? 6.316 3.115 -0.751 1 98.81 99 ARG A N 1
ATOM 776 C CA . ARG A 1 99 ? 5.68 3.455 0.518 1 98.81 99 ARG A CA 1
ATOM 777 C C . ARG A 1 99 ? 6.664 4.152 1.453 1 98.81 99 ARG A C 1
ATOM 779 O O . ARG A 1 99 ? 7.672 3.562 1.85 1 98.81 99 ARG A O 1
ATOM 786 N N . ILE A 1 100 ? 6.34 5.371 1.771 1 98.88 100 ILE A N 1
ATOM 787 C CA . ILE A 1 100 ? 7.145 6.148 2.707 1 98.88 100 ILE A CA 1
ATOM 788 C C . ILE A 1 100 ? 6.352 6.398 3.986 1 98.88 100 ILE A C 1
ATOM 790 O O . ILE A 1 100 ? 5.223 6.891 3.938 1 98.88 100 ILE A O 1
ATOM 794 N N . TYR A 1 101 ? 6.914 6.043 5.109 1 98.56 101 TYR A N 1
ATOM 795 C CA . TYR A 1 101 ? 6.297 6.238 6.414 1 98.56 101 TYR A CA 1
ATOM 796 C C . TYR A 1 101 ? 7.035 7.309 7.211 1 98.56 101 TYR A C 1
ATOM 798 O O . TYR A 1 101 ? 8.266 7.297 7.285 1 98.56 101 TYR A O 1
ATOM 806 N N . ALA A 1 102 ? 6.25 8.227 7.805 1 97.62 102 ALA A N 1
ATOM 807 C CA . ALA A 1 102 ? 6.898 9.281 8.578 1 97.62 102 ALA A CA 1
ATOM 808 C C . ALA A 1 102 ? 5.918 9.922 9.555 1 97.62 102 ALA A C 1
ATOM 810 O O . ALA A 1 102 ? 4.719 9.992 9.281 1 97.62 102 ALA A O 1
ATOM 811 N N . ASN A 1 103 ? 6.422 10.328 10.664 1 97.12 103 ASN A N 1
ATOM 812 C CA . ASN A 1 103 ? 5.73 11.281 11.523 1 97.12 103 ASN A CA 1
ATOM 813 C C . ASN A 1 103 ? 5.82 12.703 10.969 1 97.12 103 ASN A C 1
ATOM 815 O O . ASN A 1 103 ? 6.77 13.43 11.258 1 97.12 103 ASN A O 1
ATOM 819 N N . LEU A 1 104 ? 4.812 13.102 10.273 1 97.12 104 LEU A N 1
ATOM 820 C CA . LEU A 1 104 ? 4.836 14.352 9.523 1 97.12 104 LEU A CA 1
ATOM 821 C C . LEU A 1 104 ? 4.922 15.547 10.469 1 97.12 104 LEU A C 1
ATOM 823 O O . LEU A 1 104 ? 5.621 16.531 10.18 1 97.12 104 LEU A O 1
ATOM 827 N N . GLU A 1 105 ? 4.207 15.484 11.539 1 96.06 105 GLU A N 1
ATOM 828 C CA . GLU A 1 105 ? 4.242 16.578 12.508 1 96.06 105 GLU A CA 1
ATOM 829 C C . GLU A 1 105 ? 5.633 16.734 13.117 1 96.06 105 GLU A C 1
ATOM 831 O O . GLU A 1 105 ? 6.152 17.844 13.227 1 96.06 105 GLU A O 1
ATOM 836 N N . GLY A 1 106 ? 6.199 15.609 13.477 1 96.25 106 GLY A N 1
ATOM 837 C CA . GLY A 1 106 ? 7.559 15.641 13.992 1 96.25 106 GLY A CA 1
ATOM 838 C C . GLY A 1 106 ? 8.562 16.172 12.992 1 96.25 106 GLY A C 1
ATOM 839 O O . GLY A 1 106 ? 9.422 16.984 13.344 1 96.25 106 GLY A O 1
ATOM 840 N N . MET A 1 107 ? 8.453 15.773 11.82 1 96.38 107 MET A N 1
ATOM 841 C CA . MET A 1 107 ? 9.328 16.234 10.75 1 96.38 107 MET A CA 1
ATOM 842 C C . MET A 1 107 ? 9.172 17.734 10.523 1 96.38 107 MET A C 1
ATOM 844 O O . MET A 1 107 ? 10.156 18.453 10.391 1 96.38 107 MET A O 1
ATOM 848 N N . ALA A 1 108 ? 7.953 18.188 10.508 1 97.12 108 ALA A N 1
ATOM 849 C CA . ALA A 1 108 ? 7.68 19.609 10.312 1 97.12 108 ALA A CA 1
ATOM 850 C C . ALA A 1 108 ? 8.289 20.453 11.438 1 97.12 108 ALA A C 1
ATOM 852 O O . ALA A 1 108 ? 8.938 21.469 11.18 1 97.12 108 ALA A O 1
ATOM 853 N N . ASN A 1 109 ? 8.055 20 12.648 1 96.81 109 ASN A N 1
ATOM 854 C CA . ASN A 1 109 ? 8.609 20.719 13.797 1 96.81 109 ASN A CA 1
ATOM 855 C C . ASN A 1 109 ? 10.133 20.828 13.703 1 96.81 109 ASN A C 1
ATOM 857 O O . ASN A 1 109 ? 10.695 21.891 13.977 1 96.81 109 ASN A O 1
ATOM 861 N N . PHE A 1 110 ? 10.75 19.781 13.32 1 96.56 110 PHE A N 1
ATOM 862 C CA . PHE A 1 110 ? 12.195 19.75 13.148 1 96.56 110 PHE A CA 1
ATOM 863 C C . PHE A 1 110 ? 12.641 20.75 12.086 1 96.56 110 PHE A C 1
ATOM 865 O O . PHE A 1 110 ? 13.555 21.547 12.32 1 96.56 110 PHE A O 1
ATOM 872 N N . LEU A 1 111 ? 12 20.797 10.977 1 96.88 111 LEU A N 1
ATOM 873 C CA . LEU A 1 111 ? 12.367 21.656 9.852 1 96.88 111 LEU A CA 1
ATOM 874 C C . LEU A 1 111 ? 12.055 23.109 10.148 1 96.88 111 LEU A C 1
ATOM 876 O O . LEU A 1 111 ? 12.766 24.016 9.688 1 96.88 111 LEU A O 1
ATOM 880 N N . VAL A 1 112 ? 10.945 23.375 10.875 1 97.69 112 VAL A N 1
ATOM 881 C CA . VAL A 1 112 ? 10.594 24.734 11.289 1 97.69 112 VAL A CA 1
ATOM 882 C C . VAL A 1 112 ? 11.695 25.297 12.188 1 97.69 112 VAL A C 1
ATOM 884 O O . VAL A 1 112 ? 12.102 26.453 12.023 1 97.69 112 VAL A O 1
ATOM 887 N N . ARG A 1 113 ? 12.156 24.5 13.07 1 97.62 113 ARG A N 1
ATOM 888 C CA . ARG A 1 113 ? 13.227 24.906 13.977 1 97.62 113 ARG A CA 1
ATOM 889 C C . ARG A 1 113 ? 14.492 25.266 13.203 1 97.62 113 ARG A C 1
ATOM 891 O O . ARG A 1 113 ? 15.273 26.109 13.641 1 97.62 113 ARG A O 1
ATOM 898 N N . GLN A 1 114 ? 14.672 24.625 12.07 1 95.81 114 GLN A N 1
ATOM 899 C CA . GLN A 1 114 ? 15.82 24.906 11.211 1 95.81 114 GLN A CA 1
ATOM 900 C C . GLN A 1 114 ? 15.516 26.016 10.219 1 95.81 114 GLN A C 1
ATOM 902 O O . GLN A 1 114 ? 16.312 26.297 9.32 1 95.81 114 GLN A O 1
ATOM 907 N N . ASP A 1 115 ? 14.383 26.578 10.266 1 96.31 115 ASP A N 1
ATOM 908 C CA . ASP A 1 115 ? 13.922 27.672 9.406 1 96.31 115 ASP A CA 1
ATOM 909 C C . ASP A 1 115 ? 13.867 27.234 7.945 1 96.31 115 ASP A C 1
ATOM 911 O O . ASP A 1 115 ? 14.195 28.016 7.047 1 96.31 115 ASP A O 1
ATOM 915 N N . LYS A 1 116 ? 13.516 25.969 7.801 1 96.5 116 LYS A N 1
ATOM 916 C CA . LYS A 1 116 ? 13.469 25.438 6.441 1 96.5 116 LYS A CA 1
ATOM 917 C C . LYS A 1 116 ? 12.031 25.391 5.922 1 96.5 116 LYS A C 1
ATOM 919 O O . LYS A 1 116 ? 11.797 25.5 4.719 1 96.5 116 LYS A O 1
ATOM 924 N N . VAL A 1 117 ? 11.164 25.094 6.832 1 97.06 117 VAL A N 1
ATOM 925 C CA . VAL A 1 117 ? 9.734 25.078 6.512 1 97.06 117 VAL A CA 1
ATOM 926 C C . VAL A 1 117 ? 8.977 25.969 7.48 1 97.06 117 VAL A C 1
ATOM 928 O O . VAL A 1 117 ? 9.344 26.094 8.656 1 97.06 117 VAL A O 1
ATOM 931 N N . ARG A 1 118 ? 7.941 26.625 7.016 1 96.94 118 ARG A N 1
ATOM 932 C CA . ARG A 1 118 ? 7.199 27.609 7.809 1 96.94 118 ARG A CA 1
ATOM 933 C C . ARG A 1 118 ? 6.309 26.906 8.836 1 96.94 118 ARG A C 1
ATOM 935 O O . ARG A 1 118 ? 6.156 27.391 9.953 1 96.94 118 ARG A O 1
ATOM 942 N N . ASN A 1 119 ? 5.637 25.875 8.406 1 95.75 119 ASN A N 1
ATOM 943 C CA . ASN A 1 119 ? 4.676 25.188 9.25 1 95.75 119 ASN A CA 1
ATOM 944 C C . ASN A 1 119 ? 4.336 23.797 8.688 1 95.75 119 ASN A C 1
ATOM 946 O O . ASN A 1 119 ? 4.852 23.406 7.641 1 95.75 119 ASN A O 1
ATOM 950 N N . LEU A 1 120 ? 3.543 23.047 9.367 1 95.75 120 LEU A N 1
ATOM 951 C CA . LEU A 1 120 ? 3.117 21.703 8.984 1 95.75 120 LEU A CA 1
ATOM 952 C C . LEU A 1 120 ? 2.383 21.719 7.648 1 95.75 120 LEU A C 1
ATOM 954 O O . LEU A 1 120 ? 2.49 20.781 6.859 1 95.75 120 LEU A O 1
ATOM 958 N N . GLY A 1 121 ? 1.64 22.781 7.375 1 95.81 121 GLY A N 1
ATOM 959 C CA . GLY A 1 121 ? 0.906 22.922 6.129 1 95.81 121 GLY A CA 1
ATOM 960 C C . GLY A 1 121 ? 1.795 22.828 4.902 1 95.81 121 GLY A C 1
ATOM 961 O O . GLY A 1 121 ? 1.427 22.219 3.9 1 95.81 121 GLY A O 1
ATOM 962 N N . GLN A 1 122 ? 2.904 23.484 5.008 1 96.94 122 GLN A N 1
ATOM 963 C CA . GLN A 1 122 ? 3.857 23.438 3.904 1 96.94 122 GLN A CA 1
ATOM 964 C C . GLN A 1 122 ? 4.359 22 3.678 1 96.94 122 GLN A C 1
ATOM 966 O O . GLN A 1 122 ? 4.484 21.562 2.535 1 96.94 122 GLN A O 1
ATOM 971 N N . LEU A 1 123 ? 4.684 21.297 4.711 1 97.5 123 LEU A N 1
ATOM 972 C CA . LEU A 1 123 ? 5.164 19.922 4.586 1 97.5 123 LEU A CA 1
ATOM 973 C C . LEU A 1 123 ? 4.051 19 4.098 1 97.5 123 LEU A C 1
ATOM 975 O O . LEU A 1 123 ? 4.309 18.047 3.357 1 97.5 123 LEU A O 1
ATOM 979 N N . ARG A 1 124 ? 2.871 19.297 4.512 1 97.25 124 ARG A N 1
ATOM 980 C CA . ARG A 1 124 ? 1.736 18.531 4.004 1 97.25 124 ARG A CA 1
ATOM 981 C C . ARG A 1 124 ? 1.559 18.734 2.506 1 97.25 124 ARG A C 1
ATOM 983 O O . ARG A 1 124 ? 1.239 17.797 1.776 1 97.25 124 ARG A O 1
ATOM 990 N N . ALA A 1 125 ? 1.714 19.984 2.078 1 97.5 125 ALA A N 1
ATOM 991 C CA . ALA A 1 125 ? 1.672 20.25 0.641 1 97.5 125 ALA A CA 1
ATOM 992 C C . ALA A 1 125 ? 2.697 19.391 -0.098 1 97.5 125 ALA A C 1
ATOM 994 O O . ALA A 1 125 ? 2.408 18.844 -1.166 1 97.5 125 ALA A O 1
ATOM 995 N N . PHE A 1 126 ? 3.822 19.25 0.486 1 98.38 126 PHE A N 1
ATOM 996 C CA . PHE A 1 126 ? 4.879 18.406 -0.057 1 98.38 126 PHE A CA 1
ATOM 997 C C . PHE A 1 126 ? 4.43 16.953 -0.127 1 98.38 126 PHE A C 1
ATOM 999 O O . PHE A 1 126 ? 4.516 16.328 -1.184 1 98.38 126 PHE A O 1
ATOM 1006 N N . SER A 1 127 ? 3.975 16.359 0.998 1 98.38 127 SER A N 1
ATOM 1007 C CA . SER A 1 127 ? 3.625 14.938 1.054 1 98.38 127 SER A CA 1
ATOM 1008 C C . SER A 1 127 ? 2.451 14.625 0.134 1 98.38 127 SER A C 1
ATOM 1010 O O . SER A 1 127 ? 2.424 13.57 -0.507 1 98.38 127 SER A O 1
ATOM 1012 N N . THR A 1 128 ? 1.467 15.516 0.06 1 97.88 128 THR A N 1
ATOM 1013 C CA . THR A 1 128 ? 0.321 15.281 -0.811 1 97.88 128 THR A CA 1
ATOM 1014 C C . THR A 1 128 ? 0.719 15.422 -2.277 1 97.88 128 THR A C 1
ATOM 1016 O O . THR A 1 128 ? 0.194 14.711 -3.139 1 97.88 128 THR A O 1
ATOM 1019 N N . GLY A 1 129 ? 1.635 16.359 -2.598 1 97.69 129 GLY A N 1
ATOM 1020 C CA . GLY A 1 129 ? 2.193 16.422 -3.939 1 97.69 129 GLY A CA 1
ATOM 1021 C C . GLY A 1 129 ? 2.879 15.141 -4.363 1 97.69 129 GLY A C 1
ATOM 1022 O O . GLY A 1 129 ? 2.73 14.695 -5.504 1 97.69 129 GLY A O 1
ATOM 1023 N N . PHE A 1 130 ? 3.58 14.609 -3.422 1 98.44 130 PHE A N 1
ATOM 1024 C CA . PHE A 1 130 ? 4.23 13.32 -3.654 1 98.44 130 PHE A CA 1
ATOM 1025 C C . PHE A 1 130 ? 3.205 12.25 -3.988 1 98.44 130 PHE A C 1
ATOM 1027 O O . PHE A 1 130 ? 3.363 11.508 -4.965 1 98.44 130 PHE A O 1
ATOM 1034 N N . CYS A 1 131 ? 2.107 12.18 -3.236 1 98.06 131 CYS A N 1
ATOM 1035 C CA . CYS A 1 131 ? 1.084 11.156 -3.385 1 98.06 131 CYS A CA 1
ATOM 1036 C C . CYS A 1 131 ? 0.309 11.336 -4.684 1 98.06 131 CYS A C 1
ATOM 1038 O O . CYS A 1 131 ? -0.226 10.375 -5.234 1 98.06 131 CYS A O 1
ATOM 1040 N N . GLY A 1 132 ? 0.271 12.547 -5.148 1 96.12 132 GLY A N 1
ATOM 1041 C CA . GLY A 1 132 ? -0.524 12.836 -6.328 1 96.12 132 GLY A CA 1
ATOM 1042 C C . GLY A 1 132 ? 0.232 12.617 -7.625 1 96.12 132 GLY A C 1
ATOM 1043 O O . GLY A 1 132 ? -0.371 12.562 -8.703 1 96.12 132 GLY A O 1
ATOM 1044 N N . ARG A 1 133 ? 1.475 12.43 -7.586 1 96.56 133 ARG A N 1
ATOM 1045 C CA . ARG A 1 133 ? 2.312 12.43 -8.781 1 96.56 133 ARG A CA 1
ATOM 1046 C C . ARG A 1 133 ? 2.25 11.086 -9.5 1 96.56 133 ARG A C 1
ATOM 1048 O O . ARG A 1 133 ? 2.023 11.031 -10.711 1 96.56 133 ARG A O 1
ATOM 1055 N N . ILE A 1 134 ? 2.436 10.008 -8.781 1 97.19 134 ILE A N 1
ATOM 1056 C CA . ILE A 1 134 ? 2.391 8.641 -9.281 1 97.19 134 ILE A CA 1
ATOM 1057 C C . ILE A 1 134 ? 1.456 7.801 -8.414 1 97.19 134 ILE A C 1
ATOM 1059 O O . ILE A 1 134 ? 1.6 7.766 -7.191 1 97.19 134 ILE A O 1
ATOM 1063 N N . SER A 1 135 ? 0.55 7.074 -8.938 1 96.06 135 SER A N 1
ATOM 1064 C CA . SER A 1 135 ? -0.55 6.434 -8.227 1 96.06 135 SER A CA 1
ATOM 1065 C C . SER A 1 135 ? -0.037 5.379 -7.246 1 96.06 135 SER A C 1
ATOM 1067 O O . SER A 1 135 ? -0.649 5.141 -6.203 1 96.06 135 SER A O 1
ATOM 1069 N N . SER A 1 136 ? 1.112 4.77 -7.621 1 97.81 136 SER A N 1
ATOM 1070 C CA . SER A 1 136 ? 1.639 3.688 -6.793 1 97.81 136 SER A CA 1
ATOM 1071 C C . SER A 1 136 ? 2.596 4.219 -5.734 1 97.81 136 SER A C 1
ATOM 1073 O O . SER A 1 136 ? 3.188 3.443 -4.98 1 97.81 136 SER A O 1
ATOM 1075 N N . PHE A 1 137 ? 2.727 5.582 -5.625 1 98.69 137 PHE A N 1
ATOM 1076 C CA . PHE A 1 137 ? 3.59 6.211 -4.633 1 98.69 137 PHE A CA 1
ATOM 1077 C C . PHE A 1 137 ? 2.766 6.812 -3.502 1 98.69 137 PHE A C 1
ATOM 1079 O O . PHE A 1 137 ? 1.899 7.656 -3.738 1 98.69 137 PHE A O 1
ATOM 1086 N N . ASP A 1 138 ? 3.072 6.32 -2.291 1 98.75 138 ASP A N 1
ATOM 1087 C CA . ASP A 1 138 ? 2.273 6.777 -1.157 1 98.75 138 ASP A CA 1
ATOM 1088 C C . ASP A 1 138 ? 3.164 7.254 -0.012 1 98.75 138 ASP A C 1
ATOM 1090 O O . ASP A 1 138 ? 4.141 6.59 0.339 1 98.75 138 ASP A O 1
ATOM 1094 N N . TRP A 1 139 ? 2.818 8.43 0.476 1 98.75 139 TRP A N 1
ATOM 1095 C CA . TRP A 1 139 ? 3.342 8.938 1.74 1 98.75 139 TRP A CA 1
ATOM 1096 C C . TRP A 1 139 ? 2.34 8.727 2.869 1 98.75 139 TRP A C 1
ATOM 1098 O O . TRP A 1 139 ? 1.213 9.219 2.812 1 98.75 139 TRP A O 1
ATOM 1108 N N . ILE A 1 140 ? 2.734 7.992 3.873 1 98.56 140 ILE A N 1
ATOM 1109 C CA . ILE A 1 140 ? 1.815 7.66 4.957 1 98.56 140 ILE A CA 1
ATOM 1110 C C . ILE A 1 140 ? 2.268 8.344 6.246 1 98.56 140 ILE A C 1
ATOM 1112 O O . ILE A 1 140 ? 3.377 8.109 6.727 1 98.56 140 ILE A O 1
ATOM 1116 N N . ASP A 1 141 ? 1.389 9.164 6.762 1 98.06 141 ASP A N 1
ATOM 1117 C CA . ASP A 1 141 ? 1.628 9.82 8.039 1 98.06 141 ASP A CA 1
ATOM 1118 C C . ASP A 1 141 ? 1.271 8.898 9.211 1 98.06 141 ASP A C 1
ATOM 1120 O O . ASP A 1 141 ? 0.104 8.555 9.398 1 98.06 141 ASP A O 1
ATOM 1124 N N . VAL A 1 142 ? 2.258 8.57 10.023 1 97.44 142 VAL A N 1
ATOM 1125 C CA . VAL A 1 142 ? 2.029 7.609 11.094 1 97.44 142 VAL A CA 1
ATOM 1126 C C . VAL A 1 142 ? 1.905 8.344 12.43 1 97.44 142 VAL A C 1
ATOM 1128 O O . VAL A 1 142 ? 1.655 7.719 13.461 1 97.44 142 VAL A O 1
ATOM 1131 N N . GLY A 1 143 ? 2.098 9.609 12.453 1 94.69 143 GLY A N 1
ATOM 1132 C CA . GLY A 1 143 ? 1.927 10.414 13.656 1 94.69 143 GLY A CA 1
ATOM 1133 C C . GLY A 1 143 ? 3.02 10.188 14.68 1 94.69 143 GLY A C 1
ATOM 1134 O O . GLY A 1 143 ? 4.047 9.578 14.375 1 94.69 143 GLY A O 1
ATOM 1135 N N . VAL A 1 144 ? 2.699 10.781 15.875 1 87.75 144 VAL A N 1
ATOM 1136 C CA . VAL A 1 144 ? 3.645 10.695 16.984 1 87.75 144 VAL A CA 1
ATOM 1137 C C . VAL A 1 144 ? 3.453 9.367 17.719 1 87.75 144 VAL A C 1
ATOM 1139 O O . VAL A 1 144 ? 2.322 8.93 17.938 1 87.75 144 VAL A O 1
ATOM 1142 N N . SER A 1 145 ? 4.434 8.562 17.734 1 78.19 145 SER A N 1
ATOM 1143 C CA . SER A 1 145 ? 4.312 7.344 18.531 1 78.19 145 SER A CA 1
ATOM 1144 C C . SER A 1 145 ? 5.465 7.207 19.516 1 78.19 145 SER A C 1
ATOM 1146 O O . SER A 1 145 ? 6.566 7.699 19.266 1 78.19 145 SER A O 1
ATOM 1148 N N . LYS A 1 146 ? 4.953 6.75 20.609 1 64.62 146 LYS A N 1
ATOM 1149 C CA . LYS A 1 146 ? 5.98 6.441 21.594 1 64.62 146 LYS A CA 1
ATOM 1150 C C . LYS A 1 146 ? 6.922 5.352 21.094 1 64.62 146 LYS A C 1
ATOM 1152 O O . LYS A 1 146 ? 8.102 5.332 21.438 1 64.62 146 LYS A O 1
ATOM 1157 N N . GLU A 1 147 ? 6.273 4.57 20.328 1 65.62 147 GLU A N 1
ATOM 1158 C CA . GLU A 1 147 ? 7.043 3.484 19.734 1 65.62 147 GLU A CA 1
ATOM 1159 C C . GLU A 1 147 ? 7.324 3.752 18.266 1 65.62 147 GLU A C 1
ATOM 1161 O O . GLU A 1 147 ? 6.578 4.484 17.609 1 65.62 147 GLU A O 1
ATOM 1166 N N . GLY A 1 148 ? 8.461 3.707 17.766 1 80.06 148 GLY A N 1
ATOM 1167 C CA . GLY A 1 148 ? 8.891 3.838 16.391 1 80.06 148 GLY A CA 1
ATOM 1168 C C . GLY A 1 148 ? 7.934 3.188 15.406 1 80.06 148 GLY A C 1
ATOM 1169 O O . GLY A 1 148 ? 8.266 2.176 14.781 1 80.06 148 GLY A O 1
ATOM 1170 N N . ASN A 1 149 ? 6.707 3.854 15.117 1 88.25 149 ASN A N 1
ATOM 1171 C CA . ASN A 1 149 ? 5.641 3.309 14.281 1 88.25 149 ASN A CA 1
ATOM 1172 C C . ASN A 1 149 ? 6.086 3.172 12.828 1 88.25 149 ASN A C 1
ATOM 1174 O O . ASN A 1 149 ? 5.723 2.207 12.148 1 88.25 149 ASN A O 1
ATOM 1178 N N . SER A 1 150 ? 6.902 4.121 12.445 1 95.94 150 SER A N 1
ATOM 1179 C CA . SER A 1 150 ? 7.332 4.078 11.055 1 95.94 150 SER A CA 1
ATOM 1180 C C . SER A 1 150 ? 8.219 2.867 10.789 1 95.94 150 SER A C 1
ATOM 1182 O O . SER A 1 150 ? 8.047 2.172 9.781 1 95.94 150 SER A O 1
ATOM 1184 N N . GLY A 1 151 ? 9.125 2.576 11.672 1 95.69 151 GLY A N 1
ATOM 1185 C CA . GLY A 1 151 ? 9.961 1.391 11.547 1 95.69 151 GLY A CA 1
ATOM 1186 C C . GLY A 1 151 ? 9.172 0.098 11.586 1 95.69 151 GLY A C 1
ATOM 1187 O O . GLY A 1 151 ? 9.438 -0.822 10.805 1 95.69 151 GLY A O 1
ATOM 1188 N N . ARG A 1 152 ? 8.234 0.056 12.461 1 95 152 ARG A N 1
ATOM 1189 C CA . ARG A 1 152 ? 7.367 -1.114 12.562 1 95 152 ARG A CA 1
ATOM 1190 C C . ARG A 1 152 ? 6.609 -1.347 11.258 1 95 152 ARG A C 1
ATOM 1192 O O . ARG A 1 152 ? 6.5 -2.482 10.789 1 95 152 ARG A O 1
ATOM 1199 N N . LYS A 1 153 ? 6.094 -0.281 10.672 1 97.12 153 LYS A N 1
ATOM 1200 C CA . LYS A 1 153 ? 5.359 -0.379 9.414 1 97.12 153 LYS A CA 1
ATOM 1201 C C . LYS A 1 153 ? 6.254 -0.912 8.297 1 97.12 153 LYS A C 1
ATOM 1203 O O . LYS A 1 153 ? 5.836 -1.771 7.516 1 97.12 153 LYS A O 1
ATOM 1208 N N . VAL A 1 154 ? 7.449 -0.456 8.234 1 97.81 154 VAL A N 1
ATOM 1209 C CA . VAL A 1 154 ? 8.391 -0.905 7.215 1 97.81 154 VAL A CA 1
ATOM 1210 C C . VAL A 1 154 ? 8.688 -2.393 7.398 1 97.81 154 VAL A C 1
ATOM 1212 O O . VAL A 1 154 ? 8.625 -3.168 6.445 1 97.81 154 VAL A O 1
ATOM 1215 N N . ARG A 1 155 ? 8.945 -2.795 8.617 1 96.62 155 ARG A N 1
ATOM 1216 C CA . ARG A 1 155 ? 9.297 -4.18 8.914 1 96.62 155 ARG A CA 1
ATOM 1217 C C . ARG A 1 155 ? 8.141 -5.117 8.57 1 96.62 155 ARG A C 1
ATOM 1219 O O . ARG A 1 155 ? 8.352 -6.16 7.945 1 96.62 155 ARG A O 1
ATOM 1226 N N . GLU A 1 156 ? 6.965 -4.75 8.953 1 96.25 156 GLU A N 1
ATOM 1227 C CA . GLU A 1 156 ? 5.801 -5.59 8.703 1 96.25 156 GLU A CA 1
ATOM 1228 C C . GLU A 1 156 ? 5.504 -5.695 7.207 1 96.25 156 GLU A C 1
ATOM 1230 O O . GLU A 1 156 ? 5.16 -6.77 6.707 1 96.25 156 GLU A O 1
ATOM 1235 N N . ASN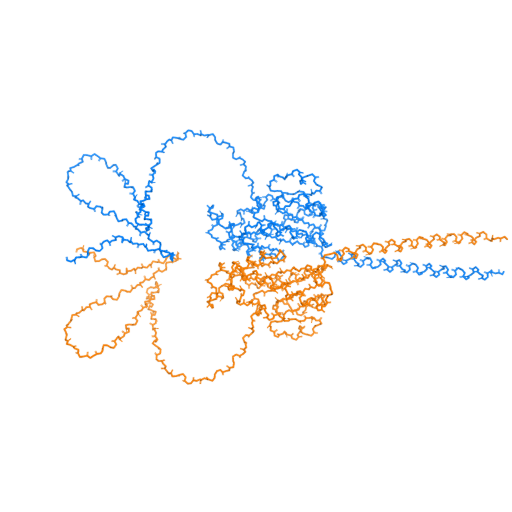 A 1 157 ? 5.613 -4.559 6.504 1 97.75 157 ASN A N 1
ATOM 1236 C CA . ASN A 1 157 ? 5.402 -4.594 5.059 1 97.75 157 ASN A CA 1
ATOM 1237 C C . ASN A 1 157 ? 6.48 -5.418 4.359 1 97.75 157 ASN A C 1
ATOM 1239 O O . ASN A 1 157 ? 6.184 -6.156 3.416 1 97.75 157 ASN A O 1
ATOM 1243 N N . LEU A 1 158 ? 7.668 -5.289 4.863 1 98.12 158 LEU A N 1
ATOM 1244 C CA . LEU A 1 158 ? 8.75 -6.09 4.297 1 98.12 158 LEU A CA 1
ATOM 1245 C C . LEU A 1 158 ? 8.453 -7.578 4.434 1 98.12 158 LEU A C 1
ATOM 1247 O O . LEU A 1 158 ? 8.531 -8.32 3.455 1 98.12 158 LEU A O 1
ATOM 1251 N N . SER A 1 159 ? 8.086 -7.977 5.613 1 96.62 159 SER A N 1
ATOM 1252 C CA . SER A 1 159 ? 7.766 -9.375 5.875 1 96.62 159 SER A CA 1
ATOM 1253 C C . SER A 1 159 ? 6.586 -9.836 5.027 1 96.62 159 SER A C 1
ATOM 1255 O O . SER A 1 159 ? 6.594 -10.953 4.5 1 96.62 159 SER A O 1
ATOM 1257 N N . PHE A 1 160 ? 5.684 -9.031 4.832 1 96.88 160 PHE A N 1
ATOM 1258 C CA . PHE A 1 160 ? 4.477 -9.359 4.086 1 96.88 160 PHE A CA 1
ATOM 1259 C C . PHE A 1 160 ? 4.789 -9.531 2.602 1 96.88 160 PHE A C 1
ATOM 1261 O O . PHE A 1 160 ? 4.434 -10.539 1.997 1 96.88 160 PHE A O 1
ATOM 1268 N N . TYR A 1 161 ? 5.523 -8.641 2.02 1 97.62 161 TYR A N 1
ATOM 1269 C CA . TYR A 1 161 ? 5.664 -8.586 0.568 1 97.62 161 TYR A CA 1
ATOM 1270 C C . TYR A 1 161 ? 6.734 -9.555 0.085 1 97.62 161 TYR A C 1
ATOM 1272 O O . TYR A 1 161 ? 6.73 -9.961 -1.078 1 97.62 161 TYR A O 1
ATOM 1280 N N . THR A 1 162 ? 7.625 -9.93 0.938 1 96.81 162 THR A N 1
ATOM 1281 C CA . THR A 1 162 ? 8.695 -10.812 0.496 1 96.81 162 THR A CA 1
ATOM 1282 C C . THR A 1 162 ? 8.164 -12.211 0.205 1 96.81 162 THR A C 1
ATOM 1284 O O . THR A 1 162 ? 8.82 -13.008 -0.464 1 96.81 162 THR A O 1
ATOM 1287 N N . SER A 1 163 ? 6.992 -12.484 0.634 1 94.44 163 SER A N 1
ATOM 1288 C CA . SER A 1 163 ? 6.363 -13.766 0.333 1 94.44 163 SER A CA 1
ATOM 1289 C C . SER A 1 163 ? 5.609 -13.719 -0.991 1 94.44 163 SER A C 1
ATOM 1291 O O . SER A 1 163 ? 5.191 -14.75 -1.515 1 94.44 163 SER A O 1
ATOM 1293 N N . ASN A 1 164 ? 5.457 -12.586 -1.561 1 95.88 164 ASN A N 1
ATOM 1294 C CA . ASN A 1 164 ? 4.703 -12.391 -2.795 1 95.88 164 ASN A CA 1
ATOM 1295 C C . ASN A 1 164 ? 5.488 -12.867 -4.012 1 95.88 164 ASN A C 1
ATOM 1297 O O . ASN A 1 164 ? 6.594 -12.383 -4.27 1 95.88 164 ASN A O 1
ATOM 1301 N N . SER A 1 165 ? 4.895 -13.734 -4.766 1 94.62 165 SER A N 1
ATOM 1302 C CA . SER A 1 165 ? 5.594 -14.344 -5.891 1 94.62 165 SER A CA 1
ATOM 1303 C C . SER A 1 165 ? 5.77 -13.344 -7.035 1 94.62 165 SER A C 1
ATOM 1305 O O . SER A 1 165 ? 6.609 -13.547 -7.914 1 94.62 165 SER A O 1
ATOM 1307 N N . HIS A 1 166 ? 4.996 -12.242 -6.996 1 95.62 166 HIS A N 1
ATOM 1308 C CA . HIS A 1 166 ? 5.105 -11.242 -8.047 1 95.62 166 HIS A CA 1
ATOM 1309 C C . HIS A 1 166 ? 6.199 -10.227 -7.734 1 95.62 166 HIS A C 1
ATOM 1311 O O . HIS A 1 166 ? 6.582 -9.43 -8.594 1 95.62 166 HIS A O 1
ATOM 1317 N N . LEU A 1 167 ? 6.684 -10.266 -6.559 1 96.88 167 LEU A N 1
ATOM 1318 C CA . LEU A 1 167 ? 7.723 -9.32 -6.16 1 96.88 167 LEU A CA 1
ATOM 1319 C C . LEU A 1 167 ? 9.062 -9.695 -6.789 1 96.88 167 LEU A C 1
ATOM 1321 O O . LEU A 1 167 ? 9.602 -10.766 -6.52 1 96.88 167 LEU A O 1
ATOM 1325 N N . ARG A 1 168 ? 9.555 -8.758 -7.5 1 97.38 168 ARG A N 1
ATOM 1326 C CA . ARG A 1 168 ? 10.867 -8.953 -8.109 1 97.38 168 ARG A CA 1
ATOM 1327 C C . ARG A 1 168 ? 11.984 -8.555 -7.156 1 97.38 168 ARG A C 1
ATOM 1329 O O . ARG A 1 168 ? 12.992 -9.242 -7.047 1 97.38 168 ARG A O 1
ATOM 1336 N N . HIS A 1 169 ? 11.766 -7.414 -6.535 1 98.5 169 HIS A N 1
ATOM 1337 C CA . HIS A 1 169 ? 12.812 -6.855 -5.691 1 98.5 169 HIS A CA 1
ATOM 1338 C C . HIS A 1 169 ? 12.242 -5.805 -4.738 1 98.5 169 HIS A C 1
ATOM 1340 O O . HIS A 1 169 ? 11.258 -5.137 -5.055 1 98.5 169 HIS A O 1
ATOM 1346 N N . VAL A 1 170 ? 12.891 -5.703 -3.588 1 98.81 170 VAL A N 1
ATOM 1347 C CA . VAL A 1 170 ? 12.477 -4.68 -2.635 1 98.81 170 VAL A CA 1
ATOM 1348 C C . VAL A 1 170 ? 13.688 -3.893 -2.16 1 98.81 170 VAL A C 1
ATOM 1350 O O . VAL A 1 170 ? 14.727 -4.477 -1.836 1 98.81 170 VAL A O 1
ATOM 1353 N N . ILE A 1 171 ? 13.57 -2.59 -2.209 1 98.88 171 ILE A N 1
ATOM 1354 C CA . ILE A 1 171 ? 14.57 -1.658 -1.695 1 98.88 171 ILE A CA 1
ATOM 1355 C C . ILE A 1 171 ? 14.078 -1.044 -0.387 1 98.88 171 ILE A C 1
ATOM 1357 O O . ILE A 1 171 ? 12.992 -0.462 -0.337 1 98.88 171 ILE A O 1
ATOM 1361 N N . VAL A 1 172 ? 14.93 -1.139 0.669 1 98.75 172 VAL A N 1
ATOM 1362 C CA . VAL A 1 172 ? 14.461 -0.765 2 1 98.75 172 VAL A CA 1
ATOM 1363 C C . VAL A 1 172 ? 15.398 0.28 2.604 1 98.75 172 VAL A C 1
ATOM 1365 O O . VAL A 1 172 ? 16.609 0.07 2.666 1 98.75 172 VAL A O 1
ATOM 1368 N N . GLY A 1 173 ? 14.867 1.433 2.961 1 98.19 173 GLY A N 1
ATOM 1369 C CA . GLY A 1 173 ? 15.562 2.438 3.75 1 98.19 173 GLY A CA 1
ATOM 1370 C C . GLY A 1 173 ? 15.031 2.561 5.164 1 98.19 173 GLY A C 1
ATOM 1371 O O . GLY A 1 173 ? 14.039 3.252 5.402 1 98.19 173 GLY A O 1
ATOM 1372 N N . CYS A 1 174 ? 15.711 1.964 6.066 1 96.69 174 CYS A N 1
ATOM 1373 C CA . CYS A 1 174 ? 15.273 1.89 7.457 1 96.69 174 CYS A CA 1
ATOM 1374 C C . CYS A 1 174 ? 16.469 1.751 8.398 1 96.69 174 CYS A C 1
ATOM 1376 O O . CYS A 1 174 ? 17.547 1.35 7.977 1 96.69 174 CYS A O 1
ATOM 1378 N N . SER A 1 175 ? 16.266 2.145 9.633 1 94.75 175 SER A N 1
ATOM 1379 C CA . SER A 1 175 ? 17.312 1.987 10.633 1 94.75 175 SER A CA 1
ATOM 1380 C C . SER A 1 175 ? 17.641 0.515 10.867 1 94.75 175 SER A C 1
ATOM 1382 O O . SER A 1 175 ? 16.734 -0.315 10.969 1 94.75 175 SER A O 1
ATOM 1384 N N . PRO A 1 176 ? 18.906 0.188 11.023 1 93.38 176 PRO A N 1
ATOM 1385 C CA . PRO A 1 176 ? 19.281 -1.19 11.344 1 93.38 176 PRO A CA 1
ATOM 1386 C C . PRO A 1 176 ? 18.688 -1.675 12.664 1 93.38 176 PRO A C 1
ATOM 1388 O O . PRO A 1 176 ? 18.547 -2.883 12.875 1 93.38 176 PRO A O 1
ATOM 1391 N N . VAL A 1 177 ? 18.375 -0.754 13.531 1 91.38 177 VAL A N 1
ATOM 1392 C CA . VAL A 1 177 ? 17.75 -1.114 14.797 1 91.38 177 VAL A CA 1
ATOM 1393 C C . VAL A 1 177 ? 16.391 -1.769 14.547 1 91.38 177 VAL A C 1
ATOM 1395 O O . VAL A 1 177 ? 16.016 -2.717 15.242 1 91.38 177 VAL A O 1
ATOM 1398 N N . ASP A 1 178 ? 15.703 -1.307 13.484 1 93.06 178 ASP A N 1
ATOM 1399 C CA . ASP A 1 178 ? 14.375 -1.812 13.164 1 93.06 178 ASP A CA 1
ATOM 1400 C C . ASP A 1 178 ? 14.453 -3.012 12.227 1 93.06 178 ASP A C 1
ATOM 1402 O O . ASP A 1 178 ? 13.438 -3.635 11.922 1 93.06 178 ASP A O 1
ATOM 1406 N N . LEU A 1 179 ? 15.594 -3.346 11.75 1 94.69 179 LEU A N 1
ATOM 1407 C CA . LEU A 1 179 ? 15.805 -4.488 10.867 1 94.69 179 LEU A CA 1
ATOM 1408 C C . LEU A 1 179 ? 16.969 -5.344 11.359 1 94.69 179 LEU A C 1
ATOM 1410 O O . LEU A 1 179 ? 17.984 -5.469 10.672 1 94.69 179 LEU A O 1
ATOM 1414 N N . PRO A 1 180 ? 16.75 -5.965 12.445 1 93.81 180 PRO A N 1
ATOM 1415 C CA . PRO A 1 180 ? 17.844 -6.781 12.969 1 93.81 180 PRO A CA 1
ATOM 1416 C C . PRO A 1 180 ? 18.25 -7.906 12.016 1 93.81 180 PRO A C 1
ATOM 1418 O O . PRO A 1 180 ? 17.422 -8.406 11.258 1 93.81 180 PRO A O 1
ATOM 1421 N N . SER A 1 181 ? 19.469 -8.32 12.164 1 95.19 181 SER A N 1
ATOM 1422 C CA . SER A 1 181 ? 20.016 -9.352 11.289 1 95.19 181 SER A CA 1
ATOM 1423 C C . SER A 1 181 ? 19.266 -10.672 11.445 1 95.19 181 SER A C 1
ATOM 1425 O O . SER A 1 181 ? 19.141 -11.438 10.492 1 95.19 181 SER A O 1
ATOM 1427 N N . SER A 1 182 ? 18.797 -10.922 12.594 1 95.44 182 SER A N 1
ATOM 1428 C CA . SER A 1 182 ? 18.047 -12.148 12.844 1 95.44 182 SER A CA 1
ATOM 1429 C C . SER A 1 182 ? 16.766 -12.195 12 1 95.44 182 SER A C 1
ATOM 1431 O O . SER A 1 182 ? 16.406 -13.25 11.484 1 95.44 182 SER A O 1
ATOM 1433 N N . LEU A 1 183 ? 16.141 -11.062 11.844 1 95.31 183 LEU A N 1
ATOM 1434 C CA . LEU A 1 183 ? 14.945 -10.977 11 1 95.31 183 LEU A CA 1
ATOM 1435 C C . LEU A 1 183 ? 15.312 -11.094 9.523 1 95.31 183 LEU A C 1
ATOM 1437 O O . LEU A 1 183 ? 14.695 -11.867 8.789 1 95.31 183 LEU A O 1
ATOM 1441 N N . LEU A 1 184 ? 16.297 -10.406 9.141 1 96.5 184 LEU A N 1
ATOM 1442 C CA . LEU A 1 184 ? 16.734 -10.406 7.746 1 96.5 184 LEU A CA 1
ATOM 1443 C C . LEU A 1 184 ? 17.109 -11.812 7.297 1 96.5 184 LEU A C 1
ATOM 1445 O O . LEU A 1 184 ? 16.812 -12.211 6.164 1 96.5 184 LEU A O 1
ATOM 1449 N N . ALA A 1 185 ? 17.641 -12.555 8.195 1 95.62 185 ALA A N 1
ATOM 1450 C CA . ALA A 1 185 ? 18.125 -13.898 7.871 1 95.62 185 ALA A CA 1
ATOM 1451 C C . ALA A 1 185 ? 16.969 -14.828 7.531 1 95.62 185 ALA A C 1
ATOM 1453 O O . ALA A 1 185 ? 17.172 -15.867 6.887 1 95.62 185 ALA A O 1
ATOM 1454 N N . THR A 1 186 ? 15.797 -14.477 7.926 1 95.88 186 THR A N 1
ATOM 1455 C CA . THR A 1 186 ? 14.633 -15.32 7.672 1 95.88 186 THR A CA 1
ATOM 1456 C C . THR A 1 186 ? 13.992 -14.977 6.328 1 95.88 186 THR A C 1
ATOM 1458 O O . THR A 1 186 ? 13.086 -15.664 5.871 1 95.88 186 THR A O 1
ATOM 1461 N N . LEU A 1 187 ? 14.445 -13.945 5.672 1 97.19 187 LEU A N 1
ATOM 1462 C CA . LEU A 1 187 ? 13.844 -13.438 4.445 1 97.19 187 LEU A CA 1
ATOM 1463 C C . LEU A 1 187 ? 14.672 -13.836 3.227 1 97.19 187 LEU A C 1
ATOM 1465 O O . LEU A 1 187 ? 15.836 -14.211 3.363 1 97.19 187 LEU A O 1
ATOM 1469 N N . PRO A 1 188 ? 14.062 -13.828 2.082 1 96.94 188 PRO A N 1
ATOM 1470 C CA . PRO A 1 188 ? 14.836 -14.086 0.866 1 96.94 188 PRO A CA 1
ATOM 1471 C C . PRO A 1 188 ? 15.773 -12.938 0.508 1 96.94 188 PRO A C 1
ATOM 1473 O O . PRO A 1 188 ? 15.414 -12.078 -0.303 1 96.94 188 PRO A O 1
ATOM 1476 N N . LEU A 1 189 ? 16.922 -12.977 0.931 1 97.5 189 LEU A N 1
ATOM 1477 C CA . LEU A 1 189 ? 17.891 -11.875 0.885 1 97.5 189 LEU A CA 1
ATOM 1478 C C . LEU A 1 189 ? 18.219 -11.5 -0.556 1 97.5 189 LEU A C 1
ATOM 1480 O O . LEU A 1 189 ? 18.578 -10.359 -0.837 1 97.5 189 LEU A O 1
ATOM 1484 N N . GLU A 1 190 ? 18.078 -12.445 -1.435 1 96.62 190 GLU A N 1
ATOM 1485 C CA . GLU A 1 190 ? 18.422 -12.188 -2.834 1 96.62 190 GLU A CA 1
ATOM 1486 C C . GLU A 1 190 ? 17.469 -11.164 -3.445 1 96.62 190 GLU A C 1
ATOM 1488 O O . GLU A 1 190 ? 17.781 -10.547 -4.465 1 96.62 190 GLU A O 1
ATOM 1493 N N . LYS A 1 191 ? 16.312 -10.938 -2.779 1 97.5 191 LYS A N 1
ATOM 1494 C CA . LYS A 1 191 ? 15.32 -10 -3.291 1 97.5 191 LYS A CA 1
ATOM 1495 C C . LYS A 1 191 ? 15.422 -8.648 -2.592 1 97.5 191 LYS A C 1
ATOM 1497 O O . LYS A 1 191 ? 14.664 -7.727 -2.893 1 97.5 191 LYS A O 1
ATOM 1502 N N . ILE A 1 192 ? 16.359 -8.484 -1.69 1 98.44 192 ILE A N 1
ATOM 1503 C CA . ILE A 1 192 ? 16.344 -7.32 -0.812 1 98.44 192 ILE A CA 1
ATOM 1504 C C . ILE A 1 192 ? 17.594 -6.48 -1.038 1 98.44 192 ILE A C 1
ATOM 1506 O O . ILE A 1 192 ? 18.703 -7.02 -1.109 1 98.44 192 ILE A O 1
ATOM 1510 N N . THR A 1 193 ? 17.422 -5.246 -1.201 1 98.56 193 THR A N 1
ATOM 1511 C CA . THR A 1 193 ? 18.5 -4.266 -1.146 1 98.56 193 THR A CA 1
ATOM 1512 C C . THR A 1 193 ? 18.297 -3.301 0.02 1 98.56 193 THR A C 1
ATOM 1514 O O . THR A 1 193 ? 17.219 -2.727 0.174 1 98.56 193 THR A O 1
ATOM 1517 N N . LEU A 1 194 ? 19.281 -3.111 0.802 1 98.12 194 LEU A N 1
ATOM 1518 C CA . LEU A 1 194 ? 19.25 -2.135 1.884 1 98.12 194 LEU A CA 1
ATOM 1519 C C . LEU A 1 194 ? 19.891 -0.82 1.452 1 98.12 194 LEU A C 1
ATOM 1521 O O . LEU A 1 194 ? 20.984 -0.814 0.882 1 98.12 194 LEU A O 1
ATOM 1525 N N . VAL A 1 195 ? 19.172 0.214 1.74 1 98.25 195 VAL A N 1
ATOM 1526 C CA . VAL A 1 195 ? 19.734 1.536 1.465 1 98.25 195 VAL A CA 1
ATOM 1527 C C . VAL A 1 195 ? 20.656 1.958 2.605 1 98.25 195 VAL A C 1
ATOM 1529 O O . VAL A 1 195 ? 20.266 1.941 3.773 1 98.25 195 VAL A O 1
ATOM 1532 N N . GLU A 1 196 ? 21.812 2.359 2.287 1 96.5 196 GLU A N 1
ATOM 1533 C CA . GLU A 1 196 ? 22.797 2.773 3.285 1 96.5 196 GLU A CA 1
ATOM 1534 C C . GLU A 1 196 ? 22.891 4.293 3.375 1 96.5 196 GLU A C 1
ATOM 1536 O O . GLU A 1 196 ? 23.25 4.957 2.404 1 96.5 196 GLU A O 1
ATOM 1541 N N . SER A 1 197 ? 22.484 4.742 4.512 1 92.81 197 SER A N 1
ATOM 1542 C CA . SER A 1 197 ? 22.656 6.164 4.805 1 92.81 197 SER A CA 1
ATOM 1543 C C . SER A 1 197 ? 23.828 6.395 5.75 1 92.81 197 SER A C 1
ATOM 1545 O O . SER A 1 197 ? 24.469 7.449 5.703 1 92.81 197 SER A O 1
ATOM 1547 N N . PHE A 1 198 ? 24.141 5.527 6.66 1 91.75 198 PHE A N 1
ATOM 1548 C CA . PHE A 1 198 ? 25.312 5.398 7.531 1 91.75 198 PHE A CA 1
ATOM 1549 C C . PHE A 1 198 ? 25.953 4.023 7.379 1 91.75 198 PHE A C 1
ATOM 1551 O O . PHE A 1 198 ? 25.312 3.086 6.895 1 91.75 198 PHE A O 1
ATOM 1558 N N . PRO A 1 199 ? 27.172 3.975 7.746 1 93.38 199 PRO A N 1
ATOM 1559 C CA . PRO A 1 199 ? 27.75 2.633 7.711 1 93.38 199 PRO A CA 1
ATOM 1560 C C . PRO A 1 199 ? 26.922 1.604 8.469 1 93.38 199 PRO A C 1
ATOM 1562 O O . PRO A 1 199 ? 26.469 1.871 9.578 1 93.38 199 PRO A O 1
ATOM 1565 N N . LEU A 1 200 ? 26.719 0.508 7.863 1 95.5 200 LEU A N 1
ATOM 1566 C CA . LEU A 1 200 ? 25.859 -0.532 8.43 1 95.5 200 LEU A CA 1
ATOM 1567 C C . LEU A 1 200 ? 26.656 -1.428 9.375 1 95.5 200 LEU A C 1
ATOM 1569 O O . LEU A 1 200 ? 27.859 -1.626 9.188 1 95.5 200 LEU A O 1
ATOM 1573 N N . PRO A 1 201 ? 26.016 -1.899 10.391 1 96 201 PRO A N 1
ATOM 1574 C CA . PRO A 1 201 ? 26.672 -2.838 11.297 1 96 201 PRO A CA 1
ATOM 1575 C C . PRO A 1 201 ? 27.188 -4.086 10.586 1 96 201 PRO A C 1
ATOM 1577 O O . PRO A 1 201 ? 26.594 -4.527 9.602 1 96 201 PRO A O 1
ATOM 1580 N N . GLU A 1 202 ? 28.156 -4.668 11.117 1 96.19 202 GLU A N 1
ATOM 1581 C CA . GLU A 1 202 ? 28.781 -5.855 10.555 1 96.19 202 GLU A CA 1
ATOM 1582 C C . GLU A 1 202 ? 27.812 -7.023 10.477 1 96.19 202 GLU A C 1
ATOM 1584 O O . GLU A 1 202 ? 27.875 -7.84 9.555 1 96.19 202 GLU A O 1
ATOM 1589 N N . ALA A 1 203 ? 26.984 -7.09 11.445 1 95.81 203 ALA A N 1
ATOM 1590 C CA . ALA A 1 203 ? 26 -8.164 11.492 1 95.81 203 ALA A CA 1
ATOM 1591 C C . ALA A 1 203 ? 25.141 -8.18 10.234 1 95.81 203 ALA A C 1
ATOM 1593 O O . ALA A 1 203 ? 24.688 -9.242 9.797 1 95.81 203 ALA A O 1
ATOM 1594 N N . ILE A 1 204 ? 25 -7.008 9.648 1 96.38 204 ILE A N 1
ATOM 1595 C CA . ILE A 1 204 ? 24.172 -6.883 8.445 1 96.38 204 ILE A CA 1
ATOM 1596 C C . ILE A 1 204 ? 25.047 -7.055 7.203 1 96.38 204 ILE A C 1
ATOM 1598 O O . ILE A 1 204 ? 24.672 -7.777 6.277 1 96.38 204 ILE A O 1
ATOM 1602 N N . THR A 1 205 ? 26.234 -6.449 7.258 1 95.62 205 THR A N 1
ATOM 1603 C CA . THR A 1 205 ? 27.078 -6.457 6.078 1 95.62 205 THR A CA 1
ATOM 1604 C C . THR A 1 205 ? 27.656 -7.848 5.836 1 95.62 205 THR A C 1
ATOM 1606 O O . THR A 1 205 ? 28.141 -8.148 4.742 1 95.62 205 THR A O 1
ATOM 1609 N N . SER A 1 206 ? 27.594 -8.727 6.781 1 96.31 206 SER A N 1
ATOM 1610 C CA . SER A 1 206 ? 28.094 -10.094 6.645 1 96.31 206 SER A CA 1
ATOM 1611 C C . SER A 1 206 ? 27.078 -10.977 5.926 1 96.31 206 SER A C 1
ATOM 1613 O O . SER A 1 206 ? 27.406 -12.07 5.477 1 96.31 206 SER A O 1
ATOM 1615 N N . LEU A 1 207 ? 25.844 -10.547 5.867 1 96.44 207 LEU A N 1
ATOM 1616 C CA . LEU A 1 207 ? 24.812 -11.273 5.137 1 96.44 207 LEU A CA 1
ATOM 1617 C C . LEU A 1 207 ? 24.953 -11.047 3.635 1 96.44 207 LEU A C 1
ATOM 1619 O O . LEU A 1 207 ? 25.484 -10.031 3.201 1 96.44 207 LEU A O 1
ATOM 1623 N N . PRO A 1 208 ? 24.547 -12.078 2.906 1 96.56 208 PRO A N 1
ATOM 1624 C CA . PRO A 1 208 ? 24.562 -11.891 1.454 1 96.56 208 PRO A CA 1
ATOM 1625 C C . PRO A 1 208 ? 23.422 -11 0.964 1 96.56 208 PRO A C 1
ATOM 1627 O O . PRO A 1 208 ? 22.562 -11.453 0.208 1 96.56 208 PRO A O 1
ATOM 1630 N N . ILE A 1 209 ? 23.406 -9.836 1.37 1 96.88 209 ILE A N 1
ATOM 1631 C CA . ILE A 1 209 ? 22.375 -8.859 1.043 1 96.88 209 ILE A CA 1
ATOM 1632 C C . ILE A 1 209 ? 22.969 -7.723 0.22 1 96.88 209 ILE A C 1
ATOM 1634 O O . ILE A 1 209 ? 24.141 -7.363 0.41 1 96.88 209 ILE A O 1
ATOM 1638 N N . LYS A 1 210 ? 22.25 -7.246 -0.697 1 97.56 210 LYS A N 1
ATOM 1639 C CA . LYS A 1 210 ? 22.703 -6.121 -1.507 1 97.56 210 LYS A CA 1
ATOM 1640 C C . LYS A 1 210 ? 22.578 -4.805 -0.743 1 97.56 210 LYS A C 1
ATOM 1642 O O . LYS A 1 210 ? 21.625 -4.617 0.016 1 97.56 210 LYS A O 1
ATOM 1647 N N . ILE A 1 211 ? 23.5 -3.955 -0.985 1 97.69 211 ILE A N 1
ATOM 1648 C CA . ILE A 1 211 ? 23.516 -2.637 -0.36 1 97.69 211 ILE A CA 1
ATOM 1649 C C . ILE A 1 211 ? 23.672 -1.561 -1.433 1 97.69 211 ILE A C 1
ATOM 1651 O O . ILE A 1 211 ? 24.453 -1.713 -2.369 1 97.69 211 ILE A O 1
ATOM 1655 N N . ALA A 1 212 ? 22.875 -0.476 -1.32 1 97.56 212 ALA A N 1
ATOM 1656 C CA . ALA A 1 212 ? 22.938 0.613 -2.291 1 97.56 212 ALA A CA 1
ATOM 1657 C C . ALA A 1 212 ? 22.875 1.971 -1.598 1 97.56 212 ALA A C 1
ATOM 1659 O O . ALA A 1 212 ? 22.375 2.076 -0.476 1 97.56 212 ALA A O 1
ATOM 1660 N N . LYS A 1 213 ? 23.406 2.959 -2.271 1 96.69 213 LYS A N 1
ATOM 1661 C CA . LYS A 1 213 ? 23.344 4.348 -1.826 1 96.69 213 LYS A CA 1
ATOM 1662 C C . LYS A 1 213 ? 22.594 5.215 -2.836 1 96.69 213 LYS A C 1
ATOM 1664 O O . LYS A 1 213 ? 22.734 5.027 -4.047 1 96.69 213 LYS A O 1
ATOM 1669 N N . PHE A 1 214 ? 21.797 6.105 -2.303 1 97.06 214 PHE A N 1
ATOM 1670 C CA . PHE A 1 214 ? 21.078 7.047 -3.148 1 97.06 214 PHE A CA 1
ATOM 1671 C C . PHE A 1 214 ? 21.344 8.484 -2.705 1 97.06 214 PHE A C 1
ATOM 1673 O O . PHE A 1 214 ? 20.469 9.133 -2.135 1 97.06 214 PHE A O 1
ATOM 1680 N N . PRO A 1 215 ? 22.453 9.055 -3.057 1 94.81 215 PRO A N 1
ATOM 1681 C CA . PRO A 1 215 ? 22.875 10.352 -2.531 1 94.81 215 PRO A CA 1
ATOM 1682 C C . PRO A 1 215 ? 22 11.508 -3 1 94.81 215 PRO A C 1
ATOM 1684 O O . PRO A 1 215 ? 21.984 12.57 -2.373 1 94.81 215 PRO A O 1
ATOM 1687 N N . SER A 1 216 ? 21.312 11.328 -4.07 1 96.12 216 SER A N 1
ATOM 1688 C CA . SER A 1 216 ? 20.484 12.414 -4.578 1 96.12 216 SER A CA 1
ATOM 1689 C C . SER A 1 216 ? 19.172 12.523 -3.789 1 96.12 216 SER A C 1
ATOM 1691 O O . SER A 1 216 ? 18.453 13.516 -3.902 1 96.12 216 SER A O 1
ATOM 1693 N N . LEU A 1 217 ? 18.844 11.531 -2.943 1 97.94 217 LEU A N 1
ATOM 1694 C CA . LEU A 1 217 ? 17.547 11.484 -2.281 1 97.94 217 LEU A CA 1
ATOM 1695 C C . LEU A 1 217 ? 17.641 11.977 -0.844 1 97.94 217 LEU A C 1
ATOM 1697 O O . LEU A 1 217 ? 16.781 12.719 -0.372 1 97.94 217 LEU A O 1
ATOM 1701 N N . PHE A 1 218 ? 18.703 11.641 -0.172 1 96.5 218 PHE A N 1
ATOM 1702 C CA . PHE A 1 218 ? 18.781 11.852 1.269 1 96.5 218 PHE A CA 1
ATOM 1703 C C . PHE A 1 218 ? 19.844 12.891 1.609 1 96.5 218 PHE A C 1
ATOM 1705 O O . PHE A 1 218 ? 20.781 13.102 0.837 1 96.5 218 PHE A O 1
ATOM 1712 N N . MET A 1 219 ? 19.672 13.469 2.752 1 86.81 219 MET A N 1
ATOM 1713 C CA . MET A 1 219 ? 20.625 14.469 3.223 1 86.81 219 MET A CA 1
ATOM 1714 C C . MET A 1 219 ? 21.984 13.836 3.477 1 86.81 219 MET A C 1
ATOM 1716 O O . MET A 1 219 ? 22.078 12.742 4.035 1 86.81 219 MET A O 1
ATOM 1720 N N . PRO A 1 220 ? 23.031 14.531 2.949 1 76.69 220 PRO A N 1
ATOM 1721 C CA . PRO A 1 220 ? 24.375 14 3.215 1 76.69 220 PRO A CA 1
ATOM 1722 C C . PRO A 1 220 ? 24.734 14.039 4.695 1 76.69 220 PRO A C 1
ATOM 1724 O O . PRO A 1 220 ? 24.188 14.844 5.453 1 76.69 220 PRO A O 1
ATOM 1727 N N . LEU A 1 221 ? 25.422 13.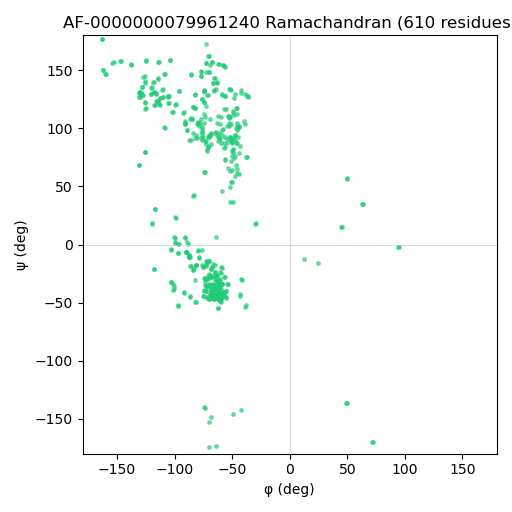055 5.16 1 64.12 221 LEU A N 1
ATOM 1728 C CA . LEU A 1 221 ? 25.922 13.039 6.535 1 64.12 221 LEU A CA 1
ATOM 1729 C C . LEU A 1 221 ? 26.781 14.266 6.82 1 64.12 221 LEU A C 1
ATOM 1731 O O . LEU A 1 221 ? 27.469 14.766 5.934 1 64.12 221 LEU A O 1
ATOM 1735 N N . PRO A 1 222 ? 26.406 14.922 7.898 1 57.03 222 PRO A N 1
ATOM 1736 C CA . PRO A 1 222 ? 27.328 16.031 8.211 1 57.03 222 PRO A CA 1
ATOM 1737 C C . PRO A 1 222 ? 28.797 15.609 8.164 1 57.03 222 PRO A C 1
ATOM 1739 O O . PRO A 1 222 ? 29.141 14.508 8.609 1 57.03 222 PRO A O 1
ATOM 1742 N N . SER A 1 223 ? 29.375 15.836 7.031 1 50.59 223 SER A N 1
ATOM 1743 C CA . SER A 1 223 ? 30.828 15.633 7.078 1 50.59 223 SER A CA 1
ATOM 1744 C C . SER A 1 223 ? 31.406 16.078 8.422 1 50.59 223 SER A C 1
ATOM 1746 O O . SER A 1 223 ? 30.922 17.047 9.016 1 50.59 223 SER A O 1
ATOM 1748 N N . PRO A 1 224 ? 32.125 15.203 9.031 1 45 224 PRO A N 1
ATOM 1749 C CA . PRO A 1 224 ? 32.719 15.719 10.258 1 45 224 PRO A CA 1
ATOM 1750 C C . PRO A 1 224 ? 33.312 17.125 10.094 1 45 224 PRO A C 1
ATOM 1752 O O . PRO A 1 224 ? 34 17.391 9.117 1 45 224 PRO A O 1
ATOM 1755 N N . LYS A 1 225 ? 32.719 18.125 10.492 1 40.41 225 LYS A N 1
ATOM 1756 C CA . LYS A 1 225 ? 33.312 19.453 10.508 1 40.41 225 LYS A CA 1
ATOM 1757 C C . LYS A 1 225 ? 34.781 19.375 10.922 1 40.41 225 LYS A C 1
ATOM 1759 O O . LYS A 1 225 ? 35.125 18.641 11.859 1 40.41 225 LYS A O 1
ATOM 1764 N N . SER A 1 226 ? 35.688 19.5 10 1 39.56 226 SER A N 1
ATOM 1765 C CA . SER A 1 226 ? 37.062 19.734 10.422 1 39.56 226 SER A CA 1
ATOM 1766 C C . SER A 1 226 ? 37.125 20.656 11.648 1 39.56 226 SER A C 1
ATOM 1768 O O . SER A 1 226 ? 36.344 21.609 11.75 1 39.56 226 SER A O 1
ATOM 1770 N N . PRO A 1 227 ? 37.812 20.297 12.734 1 38.22 227 PRO A N 1
ATOM 1771 C CA . PRO A 1 227 ? 37.906 21.156 13.922 1 38.22 227 PRO A CA 1
ATOM 1772 C C . PRO A 1 227 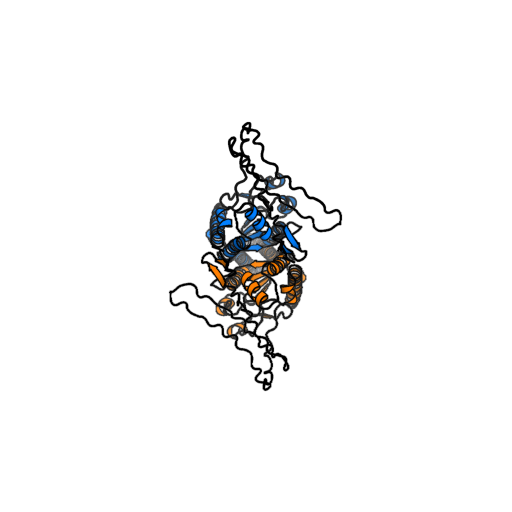? 38.281 22.594 13.57 1 38.22 227 PRO A C 1
ATOM 1774 O O . PRO A 1 227 ? 39.281 22.828 12.875 1 38.22 227 PRO A O 1
ATOM 1777 N N . ARG A 1 228 ? 37.406 23.438 13.352 1 37.16 228 ARG A N 1
ATOM 1778 C CA . ARG A 1 228 ? 37.812 24.828 13.203 1 37.16 228 ARG A CA 1
ATOM 1779 C C . ARG A 1 228 ? 38.781 25.234 14.281 1 37.16 228 ARG A C 1
ATOM 1781 O O . ARG A 1 228 ? 38.625 24.859 15.445 1 37.16 228 ARG A O 1
ATOM 1788 N N . PRO A 1 229 ? 39.969 25.594 13.93 1 33.09 229 PRO A N 1
ATOM 1789 C CA . PRO A 1 229 ? 40.875 26.078 14.969 1 33.09 229 PRO A CA 1
ATOM 1790 C C . PRO A 1 229 ? 40.25 27.141 15.852 1 33.09 229 PRO A C 1
ATOM 1792 O O . PRO A 1 229 ? 39.469 28 15.367 1 33.09 229 PRO A O 1
ATOM 1795 N N . ARG A 1 230 ? 40.031 26.844 17.125 1 31.98 230 ARG A N 1
ATOM 1796 C CA . ARG A 1 230 ? 39.5 27.688 18.188 1 31.98 230 ARG A CA 1
ATOM 1797 C C . ARG A 1 230 ? 40.125 29.078 18.156 1 31.98 230 ARG A C 1
ATOM 1799 O O . ARG A 1 230 ? 41.281 29.234 18.484 1 31.98 230 ARG A O 1
ATOM 1806 N N . GLY A 1 231 ? 39.906 29.75 17.016 1 27.98 231 GLY A N 1
ATOM 1807 C CA . GLY A 1 231 ? 40.406 31.109 17.219 1 27.98 231 GLY A CA 1
ATOM 1808 C C . GLY A 1 231 ? 39.938 31.734 18.516 1 27.98 231 GLY A C 1
ATOM 1809 O O . GLY A 1 231 ? 38.906 31.344 19.062 1 27.98 231 GLY A O 1
ATOM 1810 N N . ARG A 1 232 ? 40.906 32.25 19.391 1 29.31 232 ARG A N 1
ATOM 1811 C CA . ARG A 1 232 ? 40.812 32.938 20.672 1 29.31 232 ARG A CA 1
ATOM 1812 C C . ARG A 1 232 ? 39.781 34.062 20.641 1 29.31 232 ARG A C 1
ATOM 1814 O O . ARG A 1 232 ? 40 35.094 20.016 1 29.31 232 ARG A O 1
ATOM 1821 N N . ASN A 1 233 ? 38.531 33.688 20.344 1 25.08 233 ASN A N 1
ATOM 1822 C CA . ASN A 1 233 ? 37.5 34.719 20.359 1 25.08 233 ASN A CA 1
ATOM 1823 C C . ASN A 1 233 ? 37.562 35.562 21.625 1 25.08 233 ASN A C 1
ATOM 1825 O O . ASN A 1 233 ? 37.812 35.031 22.719 1 25.08 233 ASN A O 1
ATOM 1829 N N . GLY A 1 234 ? 37.938 36.781 21.453 1 23.94 234 GLY A N 1
ATOM 1830 C CA . GLY A 1 234 ? 37.875 37.875 22.422 1 23.94 234 GLY A CA 1
ATOM 1831 C C . GLY A 1 234 ? 36.562 37.906 23.203 1 23.94 234 GLY A C 1
ATOM 1832 O O . GLY A 1 234 ? 35.562 37.438 22.719 1 23.94 234 GLY A O 1
ATOM 1833 N N . HIS A 1 235 ? 36.562 38 24.531 1 24.66 235 HIS A N 1
ATOM 1834 C CA . HIS A 1 235 ? 35.688 38.031 25.688 1 24.66 235 HIS A CA 1
ATOM 1835 C C . HIS A 1 235 ? 34.562 39.031 25.516 1 24.66 235 HIS A C 1
ATOM 1837 O O . HIS A 1 235 ? 34.656 40.188 25.969 1 24.66 235 HIS A O 1
ATOM 1843 N N . GLY A 1 236 ? 34 39.188 24.266 1 22.67 236 GLY A N 1
ATOM 1844 C CA . GLY A 1 236 ? 33 40.25 24.312 1 22.67 236 GLY A CA 1
ATOM 1845 C C . GLY A 1 236 ? 31.938 40 25.375 1 22.67 236 GLY A C 1
ATOM 1846 O O . GLY A 1 236 ? 31.562 38.844 25.625 1 22.67 236 GLY A O 1
ATOM 1847 N N . SER A 1 237 ? 31.844 40.844 26.375 1 27.73 237 SER A N 1
ATOM 1848 C CA . SER A 1 237 ? 31.031 41.031 27.562 1 27.73 237 SER A CA 1
ATOM 1849 C C . SER A 1 237 ? 29.547 40.969 27.25 1 27.73 237 SER A C 1
ATOM 1851 O O . SER A 1 237 ? 28.984 41.875 26.656 1 27.73 237 SER A O 1
ATOM 1853 N N . GLY A 1 238 ? 29.141 39.906 26.609 1 25.16 238 GLY A N 1
ATOM 1854 C CA . GLY A 1 238 ? 27.719 39.844 26.297 1 25.16 238 GLY A CA 1
ATOM 1855 C C . GLY A 1 238 ? 26.828 40.062 27.516 1 25.16 238 GLY A C 1
ATOM 1856 O O . GLY A 1 238 ? 27.156 39.594 28.609 1 25.16 238 GLY A O 1
ATOM 1857 N N . HIS A 1 239 ? 26.125 41.188 27.562 1 27 239 HIS A N 1
ATOM 1858 C CA . HIS A 1 239 ? 25.172 41.688 28.547 1 27 239 HIS A CA 1
ATOM 1859 C C . HIS A 1 239 ? 24.125 40.656 28.891 1 27 239 HIS A C 1
ATOM 1861 O O . HIS A 1 239 ? 23.484 40.094 27.984 1 27 239 HIS A O 1
ATOM 1867 N N . GLN A 1 240 ? 24.422 39.812 29.859 1 26.12 240 GLN A N 1
ATOM 1868 C CA . GLN A 1 240 ? 23.562 38.812 30.469 1 26.12 240 GLN A CA 1
ATOM 1869 C C . GLN A 1 240 ? 22.234 39.438 30.906 1 26.12 240 GLN A C 1
ATOM 1871 O O . GLN A 1 240 ? 22.219 40.375 31.703 1 26.12 240 GLN A O 1
ATOM 1876 N N . LEU A 1 241 ? 21.156 39.438 30.047 1 25.92 241 LEU A N 1
ATOM 1877 C CA . LEU A 1 241 ? 19.812 39.844 30.453 1 25.92 241 LEU A CA 1
ATOM 1878 C C . LEU A 1 241 ? 19.328 39 31.625 1 25.92 241 LEU A C 1
ATOM 1880 O O . LEU A 1 241 ? 19.391 37.781 31.594 1 25.92 241 LEU A O 1
ATOM 1884 N N . GLN A 1 242 ? 19.641 39.406 32.781 1 26.7 242 GLN A N 1
ATOM 1885 C CA . GLN A 1 242 ? 19.219 38.781 34.031 1 26.7 242 GLN A CA 1
ATOM 1886 C C . GLN A 1 242 ? 17.703 38.75 34.156 1 26.7 242 GLN A C 1
ATOM 1888 O O . GLN A 1 242 ? 17.062 39.812 34.156 1 26.7 242 GLN A O 1
ATOM 1893 N N . LEU A 1 243 ? 17.109 37.719 33.625 1 27.72 243 LEU A N 1
ATOM 1894 C CA . LEU A 1 243 ? 15.68 37.469 33.812 1 27.72 243 LEU A CA 1
ATOM 1895 C C . LEU A 1 243 ? 15.383 37.094 35.281 1 27.72 243 LEU A C 1
ATOM 1897 O O . LEU A 1 243 ? 15.961 36.125 35.812 1 27.72 243 LEU A O 1
ATOM 1901 N N . MET A 1 244 ? 15.188 38 36.094 1 28.83 244 MET A N 1
ATOM 1902 C CA . MET A 1 244 ? 14.914 37.719 37.5 1 28.83 244 MET A CA 1
ATOM 1903 C C . MET A 1 244 ? 13.477 37.281 37.688 1 28.83 244 MET A C 1
ATOM 1905 O O . MET A 1 244 ? 12.539 37.938 37.219 1 28.83 244 MET A O 1
ATOM 1909 N N . GLN A 1 245 ? 13.375 36.031 37.875 1 31.52 245 GLN A N 1
ATOM 1910 C CA . GLN A 1 245 ? 12.117 35.406 38.219 1 31.52 245 GLN A CA 1
ATOM 1911 C C . GLN A 1 245 ? 11.695 35.75 39.656 1 31.52 245 GLN A C 1
ATOM 1913 O O . GLN A 1 245 ? 12.477 35.562 40.594 1 31.52 245 GLN A O 1
ATOM 1918 N N . GLN A 1 246 ? 11.094 36.812 39.844 1 30.84 246 GLN A N 1
ATOM 1919 C CA . GLN A 1 246 ? 10.648 37.062 41.219 1 30.84 246 GLN A CA 1
ATOM 1920 C C . GLN A 1 246 ? 9.375 36.281 41.531 1 30.84 246 GLN A C 1
ATOM 1922 O O . GLN A 1 246 ? 8.422 36.312 40.75 1 30.84 246 GLN A O 1
ATOM 1927 N N . GLU A 1 247 ? 9.633 35.25 42.219 1 33.88 247 GLU A N 1
ATOM 1928 C CA . GLU A 1 247 ? 8.57 34.375 42.719 1 33.88 247 GLU A CA 1
ATOM 1929 C C . GLU A 1 247 ? 7.621 35.125 43.656 1 33.88 247 GLU A C 1
ATOM 1931 O O . GLU A 1 247 ? 8.062 35.812 44.562 1 33.88 247 GLU A O 1
ATOM 1936 N N . ASP A 1 248 ? 6.527 35.438 43.156 1 35 248 ASP A N 1
ATOM 1937 C CA . ASP A 1 248 ? 5.586 35.969 44.125 1 35 248 ASP A CA 1
ATOM 1938 C C . ASP A 1 248 ? 5.293 34.938 45.219 1 35 248 ASP A C 1
ATOM 1940 O O . ASP A 1 248 ? 5.125 33.75 44.938 1 35 248 ASP A O 1
ATOM 1944 N N . PRO A 1 249 ? 5.777 35.188 46.406 1 36.69 249 PRO A N 1
ATOM 1945 C CA . PRO A 1 249 ? 5.5 34.25 47.5 1 36.69 249 PRO A CA 1
ATOM 1946 C C . PRO A 1 249 ? 4.09 33.688 47.438 1 36.69 249 PRO A C 1
ATOM 1948 O O . PRO A 1 249 ? 3.824 32.625 48 1 36.69 249 PRO A O 1
ATOM 1951 N N . ASP A 1 250 ? 3.238 34.625 47.344 1 35.88 250 ASP A N 1
ATOM 1952 C CA . ASP A 1 250 ? 1.894 34.094 47.469 1 35.88 250 ASP A CA 1
ATOM 1953 C C . ASP A 1 250 ? 1.491 33.312 46.219 1 35.88 250 ASP A C 1
ATOM 1955 O O . ASP A 1 250 ? 1.8 33.75 45.094 1 35.88 250 ASP A O 1
ATOM 1959 N N . GLY A 1 251 ? 1.688 32.062 45.906 1 35.62 251 GLY A N 1
ATOM 1960 C CA . GLY A 1 251 ? 1.634 30.953 44.969 1 35.62 251 GLY A CA 1
ATOM 1961 C C . GLY A 1 251 ? 1.347 31.375 43.531 1 35.62 251 GLY A C 1
ATOM 1962 O O . GLY A 1 251 ? 1.03 30.531 42.688 1 35.62 251 GLY A O 1
ATOM 1963 N N . GLY A 1 252 ? 0.944 32.562 43.312 1 30.62 252 GLY A N 1
ATOM 1964 C CA . GLY A 1 252 ? 0.278 32.844 42.062 1 30.62 252 GLY A CA 1
ATOM 1965 C C . GLY A 1 252 ? 1.235 32.906 40.875 1 30.62 252 GLY A C 1
ATOM 1966 O O . GLY A 1 252 ? 2.393 32.5 41 1 30.62 252 GLY A O 1
ATOM 1967 N N . SER A 1 253 ? 1.005 33.906 39.938 1 30.62 253 SER A N 1
ATOM 1968 C CA . SER A 1 253 ? 1.385 34.125 38.562 1 30.62 253 SER A CA 1
ATOM 1969 C C . SER A 1 253 ? 2.834 34.594 38.469 1 30.62 253 SER A C 1
ATOM 1971 O O . SER A 1 253 ? 3.311 35.344 39.312 1 30.62 253 SER A O 1
ATOM 1973 N N . THR A 1 254 ? 3.715 33.75 38 1 33 254 THR A N 1
ATOM 1974 C CA . THR A 1 254 ? 5.117 34.094 37.812 1 33 254 THR A CA 1
ATOM 1975 C C . THR A 1 254 ? 5.262 35.188 36.75 1 33 254 THR A C 1
ATOM 1977 O O . THR A 1 254 ? 4.684 35.062 35.656 1 33 254 THR A O 1
ATOM 1980 N N . TRP A 1 255 ? 5.348 36.438 37.219 1 29.61 255 TRP A N 1
ATOM 1981 C CA . TRP A 1 255 ? 5.441 37.562 36.312 1 29.61 255 TRP A CA 1
ATOM 1982 C C . TRP A 1 255 ? 6.859 37.719 35.781 1 29.61 255 TRP A C 1
ATOM 1984 O O . TRP A 1 255 ? 7.832 37.562 36.5 1 29.61 255 TRP A O 1
ATOM 1994 N N . LEU A 1 256 ? 7.039 37.344 34.531 1 31.14 256 LEU A N 1
ATOM 1995 C CA . LEU A 1 256 ? 8.352 37.594 33.938 1 31.14 256 LEU A CA 1
ATOM 1996 C C . LEU A 1 256 ? 8.523 39.062 33.562 1 31.14 256 LEU A C 1
ATOM 1998 O O . LEU A 1 256 ? 7.656 39.625 32.906 1 31.14 256 LEU A O 1
ATOM 2002 N N . VAL A 1 257 ? 9.031 39.875 34.25 1 29.66 257 VAL A N 1
ATOM 2003 C CA . VAL A 1 257 ? 9.258 41.281 34 1 29.66 257 VAL A CA 1
ATOM 2004 C C . VAL A 1 257 ? 10.547 41.469 33.188 1 29.66 257 VAL A C 1
ATOM 2006 O O . VAL A 1 257 ? 11.609 41 33.594 1 29.66 257 VAL A O 1
ATOM 2009 N N . ILE A 1 258 ? 10.352 41.562 32 1 29.84 258 ILE A N 1
ATOM 2010 C CA . ILE A 1 258 ? 11.516 41.844 31.156 1 29.84 258 ILE A CA 1
ATOM 2011 C C . ILE A 1 258 ? 11.898 43.312 31.25 1 29.84 258 ILE A C 1
ATOM 2013 O O . ILE A 1 258 ? 11.07 44.188 30.969 1 29.84 258 ILE A O 1
ATOM 2017 N N . GLN A 1 259 ? 12.734 43.688 32.094 1 28.83 259 GLN A N 1
ATOM 2018 C CA . GLN A 1 259 ? 13.195 45.062 32.219 1 28.83 259 GLN A CA 1
ATOM 2019 C C . GLN A 1 259 ? 14.195 45.438 31.125 1 28.83 259 GLN A C 1
ATOM 2021 O O . GLN A 1 259 ? 15.211 44.75 30.953 1 28.83 259 GLN A O 1
ATOM 2026 N N . PRO A 1 260 ? 13.68 46.125 30.109 1 28.09 260 PRO A N 1
ATOM 2027 C CA . PRO A 1 260 ? 14.625 46.531 29.062 1 28.09 260 PRO A CA 1
ATOM 2028 C C . PRO A 1 260 ? 15.836 47.281 29.594 1 28.09 260 PRO A C 1
ATOM 2030 O O . PRO A 1 260 ? 15.711 48.031 30.562 1 28.09 260 PRO A O 1
ATOM 2033 N N . GLU A 1 261 ? 16.906 46.625 29.547 1 29.45 261 GLU A N 1
ATOM 2034 C CA . GLU A 1 261 ? 18.109 47.281 30.047 1 29.45 261 GLU A CA 1
ATOM 2035 C C . GLU A 1 261 ? 18.328 48.625 29.359 1 29.45 261 GLU A C 1
ATOM 2037 O O . GLU A 1 261 ? 18.234 48.719 28.125 1 29.45 261 GLU A O 1
ATOM 2042 N N . ARG A 1 262 ? 17.984 49.688 30.047 1 29.52 262 ARG A N 1
ATOM 2043 C CA . ARG A 1 262 ? 18.266 51.031 29.609 1 29.52 262 ARG A CA 1
ATOM 2044 C C . ARG A 1 262 ? 19.688 51.156 29.062 1 29.52 262 ARG A C 1
ATOM 2046 O O . ARG A 1 262 ? 20.656 50.844 29.781 1 29.52 262 ARG A O 1
ATOM 2053 N N . SER A 1 263 ? 19.797 50.812 27.781 1 27.55 263 SER A N 1
ATOM 2054 C CA . SER A 1 263 ? 21.109 51.094 27.219 1 27.55 263 SER A CA 1
ATOM 2055 C C . SER A 1 263 ? 21.609 52.469 27.609 1 27.55 263 SER A C 1
ATOM 2057 O O . SER A 1 263 ? 20.891 53.469 27.469 1 27.55 263 SER A O 1
ATOM 2059 N N . LYS A 1 264 ? 22.469 52.562 28.578 1 27.61 264 LYS A N 1
ATOM 2060 C CA . LYS A 1 264 ? 23.141 53.781 29 1 27.61 264 LYS A CA 1
ATOM 2061 C C . LYS A 1 264 ? 23.75 54.5 27.812 1 27.61 264 LYS A C 1
ATOM 2063 O O . LYS A 1 264 ? 24.625 53.969 27.125 1 27.61 264 LYS A O 1
ATOM 2068 N N . SER A 1 265 ? 22.859 55.219 27.062 1 27.05 265 SER A N 1
ATOM 2069 C CA . SER A 1 265 ? 23.438 56.125 26.078 1 27.05 265 SER A CA 1
ATOM 2070 C C . SER A 1 265 ? 24.594 56.938 26.672 1 27.05 265 SER A C 1
ATOM 2072 O O . SER A 1 265 ? 24.406 57.625 27.656 1 27.05 265 SER A O 1
ATOM 2074 N N . GLN A 1 266 ? 25.719 56.406 26.625 1 25.34 266 GLN A N 1
ATOM 2075 C CA . GLN A 1 266 ? 26.891 57.125 27.109 1 25.34 266 GLN A CA 1
ATOM 2076 C C . GLN A 1 266 ? 26.969 58.5 26.469 1 25.34 266 GLN A C 1
ATOM 2078 O O . GLN A 1 266 ? 27.297 58.625 25.297 1 25.34 266 GLN A O 1
ATOM 2083 N N . ALA A 1 267 ? 25.922 59.438 26.734 1 25.19 267 ALA A N 1
ATOM 2084 C CA . ALA A 1 267 ? 26.047 60.812 26.266 1 25.19 267 ALA A CA 1
ATOM 2085 C C . ALA A 1 267 ? 27.391 61.406 26.703 1 25.19 267 ALA A C 1
ATOM 2087 O O . ALA A 1 267 ? 27.891 61.094 27.781 1 25.19 267 ALA A O 1
ATOM 2088 N N . PRO A 1 268 ? 28.141 62.062 25.812 1 30.2 268 PRO A N 1
ATOM 2089 C CA . PRO A 1 268 ? 29.391 62.75 26.078 1 30.2 268 PRO A CA 1
ATOM 2090 C C . PRO A 1 268 ? 29.312 63.688 27.281 1 30.2 268 PRO A C 1
ATOM 2092 O O . PRO A 1 268 ? 28.234 63.906 27.828 1 30.2 268 PRO A O 1
ATOM 2095 N N . GLY A 1 269 ? 30.062 64.875 27.234 1 24.38 269 GLY A N 1
ATOM 2096 C CA . GLY A 1 269 ? 30.656 65.75 28.234 1 24.38 269 GLY A CA 1
ATOM 2097 C C . GLY A 1 269 ? 29.641 66.5 29.062 1 24.38 269 GLY A C 1
ATOM 2098 O O . GLY A 1 269 ? 28.438 66.375 28.859 1 24.38 269 GLY A O 1
ATOM 2099 N N . PRO A 1 270 ? 29.906 67.875 29.625 1 27.8 270 PRO A N 1
ATOM 2100 C CA . PRO A 1 270 ? 29.656 68.5 30.922 1 27.8 270 PRO A CA 1
ATOM 2101 C C . PRO A 1 270 ? 28.219 69 31.062 1 27.8 270 PRO A C 1
ATOM 2103 O O . PRO A 1 270 ? 27.828 69.438 32.125 1 27.8 270 PRO A O 1
ATOM 2106 N N . ARG A 1 271 ? 27.406 69.188 29.938 1 25.64 271 ARG A N 1
ATOM 2107 C CA . ARG A 1 271 ? 26.75 70.5 30.188 1 25.64 271 ARG A CA 1
ATOM 2108 C C . ARG A 1 271 ? 25.859 70.375 31.422 1 25.64 271 ARG A C 1
ATOM 2110 O O . ARG A 1 271 ? 25.531 69.312 31.891 1 25.64 271 ARG A O 1
ATOM 2117 N N . ARG A 1 272 ? 25.078 71.562 31.641 1 25.72 272 ARG A N 1
ATOM 2118 C CA . ARG A 1 272 ? 24.438 72.312 32.719 1 25.72 272 ARG A CA 1
ATOM 2119 C C . ARG A 1 272 ? 23.25 71.562 33.281 1 25.72 272 ARG A C 1
ATOM 2121 O O . ARG A 1 272 ? 22.672 70.688 32.594 1 25.72 272 ARG A O 1
ATOM 2128 N N . ARG A 1 273 ? 22.828 71.75 34.5 1 25.72 273 ARG A N 1
ATOM 2129 C CA . ARG A 1 273 ? 22.234 71.188 35.719 1 25.72 273 ARG A CA 1
ATOM 2130 C C . ARG A 1 273 ? 20.766 70.875 35.531 1 25.72 273 ARG A C 1
ATOM 2132 O O . ARG A 1 273 ? 20.109 70.375 36.406 1 25.72 273 ARG A O 1
ATOM 2139 N N . GLY A 1 274 ? 20.094 71.5 34.438 1 23.08 274 GLY A N 1
ATOM 2140 C CA . GLY A 1 274 ? 18.75 71.75 34.906 1 23.08 274 GLY A CA 1
ATOM 2141 C C . GLY A 1 274 ? 17.953 70.5 35.188 1 23.08 274 GLY A C 1
ATOM 2142 O O . GLY A 1 274 ? 18.297 69.438 34.719 1 23.08 274 GLY A O 1
ATOM 2143 N N . GLY A 1 275 ? 17.281 70.375 36.312 1 22.39 275 GLY A N 1
ATOM 2144 C CA . GLY A 1 275 ? 16.688 69.375 37.188 1 22.39 275 GLY A CA 1
ATOM 2145 C C . GLY A 1 275 ? 15.547 68.625 36.5 1 22.39 275 GLY A C 1
ATOM 2146 O O . GLY A 1 275 ? 14.836 67.812 37.156 1 22.39 275 GLY A O 1
ATOM 2147 N N . SER A 1 276 ? 15.242 68.812 35.156 1 24 276 SER A N 1
ATOM 2148 C CA . SER A 1 276 ? 13.852 68.375 34.938 1 24 276 SER A CA 1
ATOM 2149 C C . SER A 1 276 ? 13.664 66.875 35.062 1 24 276 SER A C 1
ATOM 2151 O O . SER A 1 276 ? 14.469 66.125 34.562 1 24 276 SER A O 1
ATOM 2153 N N . GLU A 1 277 ? 13.016 66.5 36.156 1 23.14 277 GLU A N 1
ATOM 2154 C CA . GLU A 1 277 ? 12.617 65.188 36.688 1 23.14 277 GLU A CA 1
ATOM 2155 C C . GLU A 1 277 ? 11.844 64.375 35.625 1 23.14 277 GLU A C 1
ATOM 2157 O O . GLU A 1 277 ? 10.695 64.688 35.312 1 23.14 277 GLU A O 1
ATOM 2162 N N . ASP A 1 278 ? 12.344 64.25 34.375 1 25.61 278 ASP A N 1
ATOM 2163 C CA . ASP A 1 278 ? 11.453 63.594 33.438 1 25.61 278 ASP A CA 1
ATOM 2164 C C . ASP A 1 278 ? 11.188 62.125 33.875 1 25.61 278 ASP A C 1
ATOM 2166 O O . ASP A 1 278 ? 12.125 61.375 34.125 1 25.61 278 ASP A O 1
ATOM 2170 N N . GLY A 1 279 ? 10.07 61.875 34.625 1 25.39 279 GLY A N 1
ATOM 2171 C CA . GLY A 1 279 ? 9.469 60.656 35.094 1 25.39 279 GLY A CA 1
ATOM 2172 C C . GLY A 1 279 ? 9.367 59.562 34.031 1 25.39 279 GLY A C 1
ATOM 2173 O O . GLY A 1 279 ? 8.625 59.719 33.062 1 25.39 279 GLY A O 1
ATOM 2174 N N . THR A 1 280 ? 10.477 59.062 33.562 1 28.89 280 THR A N 1
ATOM 2175 C CA . THR A 1 280 ? 10.484 58 32.562 1 28.89 280 THR A CA 1
ATOM 2176 C C . THR A 1 280 ? 9.703 56.812 33.062 1 28.89 280 THR A C 1
ATOM 2178 O O . THR A 1 280 ? 10.102 56.156 34.031 1 28.89 280 THR A O 1
ATOM 2181 N N . THR A 1 281 ? 8.32 56.906 33.125 1 28.7 281 THR A N 1
ATOM 2182 C CA . THR A 1 281 ? 7.461 55.781 33.5 1 28.7 281 THR A CA 1
ATOM 2183 C C . THR A 1 281 ? 7.742 54.562 32.594 1 28.7 281 THR A C 1
ATOM 2185 O O . THR A 1 281 ? 7.645 54.688 31.359 1 28.7 281 THR A O 1
ATOM 2188 N N . SER A 1 282 ? 8.656 53.781 32.938 1 32.38 282 SER A N 1
ATOM 2189 C CA . SER A 1 282 ? 8.969 52.469 32.344 1 32.38 282 SER A CA 1
ATOM 2190 C C . SER A 1 282 ? 7.719 51.625 32.219 1 32.38 282 SER A C 1
ATOM 2192 O O . SER A 1 282 ? 7.047 51.312 33.219 1 32.38 282 SER A O 1
ATOM 2194 N N . SER A 1 283 ? 6.898 51.844 31.172 1 30 283 SER A N 1
ATOM 2195 C CA . SER A 1 283 ? 5.695 51.062 30.906 1 30 283 SER A CA 1
ATOM 2196 C C . SER A 1 283 ? 6.02 49.594 30.781 1 30 283 SER A C 1
ATOM 2198 O O . SER A 1 283 ? 6.801 49.188 29.906 1 30 283 SER A O 1
ATOM 2200 N N . ASN A 1 284 ? 6.125 48.875 31.859 1 30.05 284 ASN A N 1
ATOM 2201 C CA . ASN A 1 284 ? 6.25 47.406 31.906 1 30.05 284 ASN A CA 1
ATOM 2202 C C . ASN A 1 284 ? 5.074 46.719 31.219 1 30.05 284 ASN A C 1
ATOM 2204 O O . ASN A 1 284 ? 3.918 47.094 31.438 1 30.05 284 ASN A O 1
ATOM 2208 N N . LEU A 1 285 ? 5.227 46.281 30 1 31.86 285 LEU A N 1
ATOM 2209 C CA . LEU A 1 285 ? 4.203 45.5 29.312 1 31.86 285 LEU A CA 1
ATOM 2210 C C . LEU A 1 285 ? 4.059 44.125 29.938 1 31.86 285 LEU A C 1
ATOM 2212 O O . LEU A 1 285 ? 5.043 43.375 30.078 1 31.86 285 LEU A O 1
ATOM 2216 N N . SER A 1 286 ? 3.164 43.906 30.812 1 31.73 286 SER A N 1
ATOM 2217 C CA . SER A 1 286 ? 2.873 42.594 31.406 1 31.73 286 SER A CA 1
ATOM 2218 C C . SER A 1 286 ? 1.878 41.812 30.547 1 31.73 286 SER A C 1
ATOM 2220 O O . SER A 1 286 ? 0.841 42.344 30.156 1 31.73 286 SER A O 1
ATOM 2222 N N . ILE A 1 287 ? 2.361 40.781 29.875 1 33.16 287 ILE A N 1
ATOM 2223 C CA . ILE A 1 287 ? 1.501 39.875 29.125 1 33.16 287 ILE A CA 1
ATOM 2224 C C . ILE A 1 287 ? 1.093 38.719 30.031 1 33.16 287 ILE A C 1
ATOM 2226 O O . ILE A 1 287 ? 1.945 38.062 30.641 1 33.16 287 ILE A O 1
ATOM 2230 N N . SER A 1 288 ? -0.134 38.656 30.516 1 33.59 288 SER A N 1
ATOM 2231 C CA . SER A 1 288 ? -0.671 37.562 31.297 1 33.59 288 SER A CA 1
ATOM 2232 C C . SER A 1 288 ? -1.372 36.531 30.391 1 33.59 288 SER A C 1
ATOM 2234 O O . SER A 1 288 ? -2.123 36.906 29.484 1 33.59 288 SER A O 1
ATOM 2236 N N . ILE A 1 289 ? -0.778 35.375 30.344 1 33.62 289 ILE A N 1
ATOM 2237 C CA . ILE A 1 289 ? -1.407 34.25 29.656 1 33.62 289 ILE A CA 1
ATOM 2238 C C . ILE A 1 289 ? -2.258 33.469 30.641 1 33.62 289 ILE A C 1
ATOM 2240 O O . ILE A 1 289 ? -1.765 33.031 31.688 1 33.62 289 ILE A O 1
ATOM 2244 N N . GLY A 1 290 ? -3.494 33.625 30.594 1 30.23 290 GLY A N 1
ATOM 2245 C CA . GLY A 1 290 ? -4.418 32.906 31.469 1 30.23 290 GLY A CA 1
ATOM 2246 C C . GLY A 1 290 ? -4.562 31.438 31.109 1 30.23 290 GLY A C 1
ATOM 2247 O O . GLY A 1 290 ? -4.059 30.984 30.078 1 30.23 290 GLY A O 1
ATOM 2248 N N . PRO A 1 291 ? -4.957 30.609 32.062 1 36.75 291 PRO A N 1
ATOM 2249 C CA . PRO A 1 291 ? -5.105 29.172 31.859 1 36.75 291 PRO A CA 1
ATOM 2250 C C . PRO A 1 291 ? -5.777 28.844 30.531 1 36.75 291 PRO A C 1
ATOM 2252 O O . PRO A 1 291 ? -5.57 27.75 29.984 1 36.75 291 PRO A O 1
ATOM 2255 N N . ASP A 1 292 ? -6.707 29.406 30.094 1 39 292 ASP A N 1
ATOM 2256 C CA . ASP A 1 292 ? -7.375 29.188 28.828 1 39 292 ASP A CA 1
ATOM 2257 C C . ASP A 1 292 ? -6.664 29.938 27.688 1 39 292 ASP A C 1
ATOM 2259 O O . ASP A 1 292 ? -7.297 30.359 26.719 1 39 292 ASP A O 1
ATOM 2263 N N . ASN A 1 293 ? -5.227 29.891 27.719 1 37.88 293 ASN A N 1
ATOM 2264 C CA . ASN A 1 293 ? -4.34 30.469 26.719 1 37.88 293 ASN A CA 1
ATOM 2265 C C . ASN A 1 293 ? -4.77 31.891 26.344 1 37.88 293 ASN A C 1
ATOM 2267 O O . ASN A 1 293 ? -4.562 32.344 25.219 1 37.88 293 ASN A O 1
ATOM 2271 N N . THR A 1 294 ? -5.605 32.531 27.078 1 38.12 294 THR A N 1
ATOM 2272 C CA . THR A 1 294 ? -5.914 33.906 26.812 1 38.12 294 THR A CA 1
ATOM 2273 C C . THR A 1 294 ? -4.75 34.812 27.234 1 38.12 294 THR A C 1
ATOM 2275 O O . THR A 1 294 ? -4.113 34.594 28.266 1 38.12 294 THR A O 1
ATOM 2278 N N . VAL A 1 295 ? -4.074 35.375 26.234 1 35.41 295 VAL A N 1
ATOM 2279 C CA . VAL A 1 295 ? -2.957 36.281 26.438 1 35.41 295 VAL A CA 1
ATOM 2280 C C . VAL A 1 295 ? -3.486 37.688 26.75 1 35.41 295 VAL A C 1
ATOM 2282 O O . VAL A 1 295 ? -4.324 38.219 26.016 1 35.41 295 VAL A O 1
ATOM 2285 N N . SER A 1 296 ? -3.691 38.062 27.984 1 38.09 296 SER A N 1
ATOM 2286 C CA . SER A 1 296 ? -4.043 39.438 28.328 1 38.09 296 SER A CA 1
ATOM 2287 C C . SER A 1 296 ? -2.797 40.281 28.484 1 38.09 296 SER A C 1
ATOM 2289 O O . SER A 1 296 ? -1.824 39.875 29.109 1 38.09 296 SER A O 1
ATOM 2291 N N . VAL A 1 297 ? -2.607 41.156 27.516 1 36.19 297 VAL A N 1
ATOM 2292 C CA . VAL A 1 297 ? -1.509 42.125 27.578 1 36.19 297 VAL A CA 1
ATOM 2293 C C . VAL A 1 297 ? -1.939 43.375 28.359 1 36.19 297 VAL A C 1
ATOM 2295 O O . VAL A 1 297 ? -2.971 43.969 28.047 1 36.19 297 VAL A O 1
ATOM 2298 N N . ASP A 1 298 ? -1.775 43.438 29.609 1 32.5 298 ASP A N 1
ATOM 2299 C CA . ASP A 1 298 ? -2.068 44.625 30.391 1 32.5 298 ASP A CA 1
ATOM 2300 C C . ASP A 1 298 ? -1.017 45.719 30.156 1 32.5 298 ASP A C 1
ATOM 2302 O O . ASP A 1 298 ? 0.173 45.5 30.391 1 32.5 298 ASP A O 1
ATOM 2306 N N . SER A 1 299 ? -1.363 46.5 29.125 1 34.22 299 SER A N 1
ATOM 2307 C CA . SER A 1 299 ? -0.544 47.688 28.969 1 34.22 299 SER A CA 1
ATOM 2308 C C . SER A 1 299 ? -0.65 48.594 30.188 1 34.22 299 SER A C 1
ATOM 2310 O O . SER A 1 299 ? -1.716 48.688 30.797 1 34.22 299 SER A O 1
ATOM 2312 N N . GLY A 1 300 ? 0.043 48.562 31.109 1 32.97 300 GLY A N 1
ATOM 2313 C CA . GLY A 1 300 ? 0.172 49.344 32.344 1 32.97 300 GLY A CA 1
ATOM 2314 C C . GLY A 1 300 ? -0.244 50.781 32.156 1 32.97 300 GLY A C 1
ATOM 2315 O O . GLY A 1 300 ? 0.199 51.656 32.906 1 32.97 300 GLY A O 1
ATOM 2316 N N . ARG A 1 301 ? -0.983 51.125 31.094 1 33.31 301 ARG A N 1
ATOM 2317 C CA . ARG A 1 301 ? -1.242 52.562 31.156 1 33.31 301 ARG A CA 1
ATOM 2318 C C . ARG A 1 301 ? -2.17 52.875 32.312 1 33.31 301 ARG A C 1
ATOM 2320 O O . ARG A 1 301 ? -3.254 52.312 32.438 1 33.31 301 ARG A O 1
ATOM 2327 N N . ARG A 1 302 ? -1.57 53.219 33.375 1 32.66 302 ARG A N 1
ATOM 2328 C CA . ARG A 1 302 ? -2.252 53.812 34.531 1 32.66 302 ARG A CA 1
ATOM 2329 C C . ARG A 1 302 ? -3.207 54.906 34.125 1 32.66 302 ARG A C 1
ATOM 2331 O O . ARG A 1 302 ? -2.789 55.906 33.5 1 32.66 302 ARG A O 1
ATOM 2338 N N . ARG A 1 303 ? -4.449 54.469 33.812 1 30.88 303 ARG A N 1
ATOM 2339 C CA . ARG A 1 303 ? -5.453 55.531 33.719 1 30.88 303 ARG A CA 1
ATOM 2340 C C . ARG A 1 303 ? -5.52 56.344 35 1 30.88 303 ARG A C 1
ATOM 2342 O O . ARG A 1 303 ? -5.676 55.781 36.094 1 30.88 303 ARG A O 1
ATOM 2349 N N . ARG A 1 304 ? -4.766 57.406 35.031 1 27.34 304 ARG A N 1
ATOM 2350 C CA . ARG A 1 304 ? -4.926 58.406 36.094 1 27.34 304 ARG A CA 1
ATOM 2351 C C . ARG A 1 304 ? -6.395 58.781 36.281 1 27.34 304 ARG A C 1
ATOM 2353 O O . ARG A 1 304 ? -7.02 59.312 35.344 1 27.34 304 ARG A O 1
ATOM 2360 N N . ILE A 1 305 ? -7.137 57.844 36.938 1 24.27 305 ILE A N 1
ATOM 2361 C CA . ILE A 1 305 ? -8.469 58.25 37.375 1 24.27 305 ILE A CA 1
ATOM 2362 C C . ILE A 1 305 ? -8.367 59.562 38.125 1 24.27 305 ILE A C 1
ATOM 2364 O O . ILE A 1 305 ? -7.703 59.656 39.156 1 24.27 305 ILE A O 1
ATOM 2368 N N . MET A 1 306 ? -8.43 60.719 37.469 1 24.52 306 MET A N 1
ATOM 2369 C CA . MET A 1 306 ? -8.656 62 38.094 1 24.52 306 MET A CA 1
ATOM 2370 C C . MET A 1 306 ? -9.875 61.969 39 1 24.52 306 MET A C 1
ATOM 2372 O O . MET A 1 306 ? -10.992 61.688 38.562 1 24.52 306 MET A O 1
ATOM 2376 N N . GLY A 1 307 ? -9.852 61.312 40.156 1 23.67 307 GLY A N 1
ATOM 2377 C CA . GLY A 1 307 ? -10.703 61.844 41.219 1 23.67 307 GLY A CA 1
ATOM 2378 C C . GLY A 1 307 ? -10.328 63.25 41.656 1 23.67 307 GLY A C 1
ATOM 2379 O O . GLY A 1 307 ? -9.203 63.688 41.406 1 23.67 307 GLY A O 1
ATOM 2380 N N . MET B 1 1 ? 12.859 -71 -28.25 1 30.89 1 MET B N 1
ATOM 2381 C CA . MET B 1 1 ? 13.797 -69.938 -28.688 1 30.89 1 MET B CA 1
ATOM 2382 C C . MET B 1 1 ? 13.148 -68.562 -28.641 1 30.89 1 MET B C 1
ATOM 2384 O O . MET B 1 1 ? 12.148 -68.312 -29.312 1 30.89 1 MET B O 1
ATOM 2388 N N . ALA B 1 2 ? 13.156 -67.938 -27.453 1 48 2 ALA B N 1
ATOM 2389 C CA . ALA B 1 2 ? 12.57 -66.625 -27.219 1 48 2 ALA B CA 1
ATOM 2390 C C . ALA B 1 2 ? 13.078 -65.625 -28.25 1 48 2 ALA B C 1
ATOM 2392 O O . ALA B 1 2 ? 14.266 -65.625 -28.594 1 48 2 ALA B O 1
ATOM 2393 N N . CYS B 1 3 ? 12.289 -65.312 -29.188 1 49.38 3 CYS B N 1
ATOM 2394 C CA . CYS B 1 3 ? 12.656 -64.375 -30.25 1 49.38 3 CYS B CA 1
ATOM 2395 C C . CYS B 1 3 ? 13.344 -63.125 -29.688 1 49.38 3 CYS B C 1
ATOM 2397 O O . CYS B 1 3 ? 12.781 -62.438 -28.844 1 49.38 3 CYS B O 1
ATOM 2399 N N . PRO B 1 4 ? 14.672 -63.031 -29.703 1 56.19 4 PRO B N 1
ATOM 2400 C CA . PRO B 1 4 ? 15.531 -61.938 -29.203 1 56.19 4 PRO B CA 1
ATOM 2401 C C . PRO B 1 4 ? 14.977 -60.562 -29.531 1 56.19 4 PRO B C 1
ATOM 2403 O O . PRO B 1 4 ? 15.156 -59.625 -28.75 1 56.19 4 PRO B O 1
ATOM 2406 N N . SER B 1 5 ? 14.281 -60.438 -30.625 1 58.62 5 SER B N 1
ATOM 2407 C CA . SER B 1 5 ? 13.836 -59.094 -31.031 1 58.62 5 SER B CA 1
ATOM 2408 C C . SER B 1 5 ? 12.734 -58.594 -30.109 1 58.62 5 SER B C 1
ATOM 2410 O O . SER B 1 5 ? 12.664 -57.375 -29.859 1 58.62 5 SER B O 1
ATOM 2412 N N . VAL B 1 6 ? 12.039 -59.531 -29.594 1 58.09 6 VAL B N 1
ATOM 2413 C CA . VAL B 1 6 ? 10.914 -59.188 -28.734 1 58.09 6 VAL B CA 1
ATOM 2414 C C . VAL B 1 6 ? 11.43 -58.688 -27.375 1 58.09 6 VAL B C 1
ATOM 2416 O O . VAL B 1 6 ? 10.875 -57.75 -26.797 1 58.09 6 VAL B O 1
ATOM 2419 N N . LEU B 1 7 ? 12.57 -59.25 -26.969 1 57.72 7 LEU B N 1
ATOM 2420 C CA . LEU B 1 7 ? 13.109 -58.875 -25.672 1 57.72 7 LEU B CA 1
ATOM 2421 C C . LEU B 1 7 ? 13.672 -57.438 -25.719 1 57.72 7 LEU B C 1
ATOM 2423 O O . LEU B 1 7 ? 13.508 -56.688 -24.766 1 57.72 7 LEU B O 1
ATOM 2427 N N . THR B 1 8 ? 14.281 -57.031 -26.828 1 64.12 8 THR B N 1
ATOM 2428 C CA . THR B 1 8 ? 14.875 -55.719 -26.953 1 64.12 8 THR B CA 1
ATOM 2429 C C . THR B 1 8 ? 13.797 -54.625 -27 1 64.12 8 THR B C 1
ATOM 2431 O O . THR B 1 8 ? 13.953 -53.562 -26.406 1 64.12 8 THR B O 1
ATOM 2434 N N . THR B 1 9 ? 12.695 -55.031 -27.609 1 69 9 THR B N 1
ATOM 2435 C CA . THR B 1 9 ? 11.609 -54.062 -27.75 1 69 9 THR B CA 1
ATOM 2436 C C . THR B 1 9 ? 10.914 -53.844 -26.406 1 69 9 THR B C 1
ATOM 2438 O O . THR B 1 9 ? 10.555 -52.719 -26.078 1 69 9 THR B O 1
ATOM 2441 N N . THR B 1 10 ? 10.953 -54.938 -25.594 1 72.62 10 THR B N 1
ATOM 2442 C CA . THR B 1 10 ? 10.289 -54.844 -24.297 1 72.62 10 THR B CA 1
ATOM 2443 C C . THR B 1 10 ? 11.102 -54 -23.328 1 72.62 10 THR B C 1
ATOM 2445 O O . THR B 1 10 ? 10.547 -53.188 -22.562 1 72.62 10 THR B O 1
ATOM 2448 N N . THR B 1 11 ? 12.414 -54.188 -23.406 1 74 11 THR B N 1
ATOM 2449 C CA . THR B 1 11 ? 13.289 -53.438 -22.516 1 74 11 THR B CA 1
ATOM 2450 C C . THR B 1 11 ? 13.258 -51.938 -22.891 1 74 11 THR B C 1
ATOM 2452 O O . THR B 1 11 ? 13.258 -51.094 -22 1 74 11 THR B O 1
ATOM 2455 N N . SER B 1 12 ? 13.195 -51.75 -24.234 1 79 12 SER B N 1
ATOM 2456 C CA . SER B 1 12 ? 13.133 -50.375 -24.703 1 79 12 SER B CA 1
ATOM 2457 C C . SER B 1 12 ? 11.828 -49.688 -24.281 1 79 12 SER B C 1
ATOM 2459 O O . SER B 1 12 ? 11.836 -48.562 -23.828 1 79 12 SER B O 1
ATOM 2461 N N . GLU B 1 13 ? 10.812 -50.5 -24.312 1 80.56 13 GLU B N 1
ATOM 2462 C CA . GLU B 1 13 ? 9.492 -49.969 -23.953 1 80.56 13 GLU B CA 1
ATOM 2463 C C . GLU B 1 13 ? 9.391 -49.719 -22.453 1 80.56 13 GLU B C 1
ATOM 2465 O O . GLU B 1 13 ? 8.781 -48.75 -22.016 1 80.56 13 GLU B O 1
ATOM 2470 N N . GLN B 1 14 ? 9.969 -50.656 -21.719 1 81.88 14 GLN B N 1
ATOM 2471 C CA . GLN B 1 14 ? 9.977 -50.469 -20.281 1 81.88 14 GLN B CA 1
ATOM 2472 C C . GLN B 1 14 ? 10.789 -49.25 -19.875 1 81.88 14 GLN B C 1
ATOM 2474 O O . GLN B 1 14 ? 10.406 -48.531 -18.953 1 81.88 14 GLN B O 1
ATOM 2479 N N . ASN B 1 15 ? 11.844 -49.031 -20.609 1 85.5 15 ASN B N 1
ATOM 2480 C CA . ASN B 1 15 ? 12.664 -47.844 -20.344 1 85.5 15 ASN B CA 1
ATOM 2481 C C . ASN B 1 15 ? 11.906 -46.562 -20.672 1 85.5 15 ASN B C 1
ATOM 2483 O O . ASN B 1 15 ? 11.984 -45.594 -19.906 1 85.5 15 ASN B O 1
ATOM 2487 N N . VAL B 1 16 ? 11.266 -46.562 -21.812 1 85.69 16 VAL B N 1
ATOM 2488 C CA . VAL B 1 16 ? 10.477 -45.375 -22.188 1 85.69 16 VAL B CA 1
ATOM 2489 C C . VAL B 1 16 ? 9.391 -45.125 -21.141 1 85.69 16 VAL B C 1
ATOM 2491 O O . VAL B 1 16 ? 9.164 -44 -20.734 1 85.69 16 VAL B O 1
ATOM 2494 N N . ARG B 1 17 ? 8.703 -46.188 -20.656 1 86.44 17 ARG B N 1
ATOM 2495 C CA . ARG B 1 17 ? 7.672 -46.094 -19.625 1 86.44 17 ARG B CA 1
ATOM 2496 C C . ARG B 1 17 ? 8.242 -45.5 -18.344 1 86.44 17 ARG B C 1
ATOM 2498 O O . ARG B 1 17 ? 7.652 -44.594 -17.734 1 86.44 17 ARG B O 1
ATOM 2505 N N . ARG B 1 18 ? 9.367 -45.969 -17.922 1 88.25 18 ARG B N 1
ATOM 2506 C CA . ARG B 1 18 ? 10 -45.5 -16.703 1 88.25 18 ARG B CA 1
ATOM 2507 C C . ARG B 1 18 ? 10.383 -44.031 -16.812 1 88.25 18 ARG B C 1
ATOM 2509 O O . ARG B 1 18 ? 10.211 -43.25 -15.867 1 88.25 18 ARG B O 1
ATOM 2516 N N . THR B 1 19 ? 10.891 -43.656 -17.969 1 89.56 19 THR B N 1
ATOM 2517 C CA . THR B 1 19 ? 11.273 -42.25 -18.203 1 89.56 19 THR B CA 1
ATOM 2518 C C . THR B 1 19 ? 10.047 -41.344 -18.156 1 89.56 19 THR B C 1
ATOM 2520 O O . THR B 1 19 ? 10.086 -40.281 -17.562 1 89.56 19 THR B O 1
ATOM 2523 N N . LEU B 1 20 ? 8.977 -41.75 -18.766 1 89.62 20 LEU B N 1
ATOM 2524 C CA . LEU B 1 20 ? 7.746 -40.969 -18.797 1 89.62 20 LEU B CA 1
ATOM 2525 C C . LEU B 1 20 ? 7.148 -40.875 -17.406 1 89.62 20 LEU B C 1
ATOM 2527 O O . LEU B 1 20 ? 6.645 -39.812 -17.031 1 89.62 20 LEU B O 1
ATOM 2531 N N . GLN B 1 21 ? 7.219 -41.969 -16.672 1 89.38 21 GLN B N 1
ATOM 2532 C CA . GLN B 1 21 ? 6.73 -41.938 -15.297 1 89.38 21 GLN B CA 1
ATOM 2533 C C . GLN B 1 21 ? 7.539 -40.969 -14.438 1 89.38 21 GLN B C 1
ATOM 2535 O O . GLN B 1 21 ? 6.977 -40.219 -13.648 1 89.38 21 GLN B O 1
ATOM 2540 N N . ALA B 1 22 ? 8.805 -41 -14.641 1 90.88 22 ALA B N 1
ATOM 2541 C CA . ALA B 1 22 ? 9.68 -40.062 -13.906 1 90.88 22 ALA B CA 1
ATOM 2542 C C . ALA B 1 22 ? 9.383 -38.625 -14.273 1 90.88 22 ALA B C 1
ATOM 2544 O O . ALA B 1 22 ? 9.375 -37.75 -13.406 1 90.88 22 ALA B O 1
ATOM 2545 N N . GLU B 1 23 ? 9.102 -38.375 -15.484 1 90.31 23 GLU B N 1
ATOM 2546 C CA . GLU B 1 23 ? 8.789 -37.031 -15.953 1 90.31 23 GLU B CA 1
ATOM 2547 C C . GLU B 1 23 ? 7.473 -36.531 -15.367 1 90.31 23 GLU B C 1
ATOM 2549 O O . GLU B 1 23 ? 7.344 -35.344 -15.031 1 90.31 23 GLU B O 1
ATOM 2554 N N . VAL B 1 24 ? 6.543 -37.375 -15.297 1 89.69 24 VAL B N 1
ATOM 2555 C CA . VAL B 1 24 ? 5.254 -37.031 -14.719 1 89.69 24 VAL B CA 1
ATOM 2556 C C . VAL B 1 24 ? 5.441 -36.625 -13.25 1 89.69 24 VAL B C 1
ATOM 2558 O O . VAL B 1 24 ? 4.895 -35.625 -12.797 1 89.69 24 VAL B O 1
ATOM 2561 N N . VAL B 1 25 ? 6.207 -37.438 -12.586 1 90.44 25 VAL B N 1
ATOM 2562 C CA . VAL B 1 25 ? 6.445 -37.188 -11.172 1 90.44 25 VAL B CA 1
ATOM 2563 C C . VAL B 1 25 ? 7.176 -35.844 -11.008 1 90.44 25 VAL B C 1
ATOM 2565 O O . VAL B 1 25 ? 6.789 -35.031 -10.188 1 90.44 25 VAL B O 1
ATOM 2568 N N . ASP B 1 26 ? 8.133 -35.656 -11.844 1 91.81 26 ASP B N 1
ATOM 2569 C CA . ASP B 1 26 ? 8.922 -34.406 -11.781 1 91.81 26 ASP B CA 1
ATOM 2570 C C . ASP B 1 26 ? 8.055 -33.188 -12.078 1 91.81 26 ASP B C 1
ATOM 2572 O O . ASP B 1 26 ? 8.133 -32.188 -11.367 1 91.81 26 ASP B O 1
ATOM 2576 N N . THR B 1 27 ? 7.301 -33.312 -13.086 1 90.81 27 THR B N 1
ATOM 2577 C CA . THR B 1 27 ? 6.469 -32.156 -13.469 1 90.81 27 THR B CA 1
ATOM 2578 C C . THR B 1 27 ? 5.398 -31.906 -12.422 1 90.81 27 THR B C 1
ATOM 2580 O O . THR B 1 27 ? 5.043 -30.75 -12.172 1 90.81 27 THR B O 1
ATOM 2583 N N . LYS B 1 28 ? 4.914 -32.938 -11.859 1 91 28 LYS B N 1
ATOM 2584 C CA . LYS B 1 28 ? 3.918 -32.781 -10.805 1 91 28 LYS B CA 1
ATOM 2585 C C . LYS B 1 28 ? 4.523 -32.125 -9.57 1 91 28 LYS B C 1
ATOM 2587 O O . LYS B 1 28 ? 3.865 -31.312 -8.914 1 91 28 LYS B O 1
ATOM 2592 N N . GLU B 1 29 ? 5.691 -32.438 -9.312 1 91.31 29 GLU B N 1
ATOM 2593 C CA . GLU B 1 29 ? 6.383 -31.828 -8.18 1 91.31 29 GLU B CA 1
ATOM 2594 C C . GLU B 1 29 ? 6.613 -30.344 -8.422 1 91.31 29 GLU B C 1
ATOM 2596 O O . GLU B 1 29 ? 6.426 -29.531 -7.516 1 91.31 29 GLU B O 1
ATOM 2601 N N . ARG B 1 30 ? 6.957 -30.016 -9.539 1 91.06 30 ARG B N 1
ATOM 2602 C CA . ARG B 1 30 ? 7.156 -28.609 -9.883 1 91.06 30 ARG B CA 1
ATOM 2603 C C . ARG B 1 30 ? 5.844 -27.844 -9.82 1 91.06 30 ARG B C 1
ATOM 2605 O O . ARG B 1 30 ? 5.797 -26.719 -9.305 1 91.06 30 ARG B O 1
ATOM 2612 N N . GLU B 1 31 ? 4.898 -28.391 -10.375 1 89.38 31 GLU B N 1
ATOM 2613 C CA . GLU B 1 31 ? 3.566 -27.781 -10.312 1 89.38 31 GLU B CA 1
ATOM 2614 C C . GLU B 1 31 ? 3.131 -27.547 -8.875 1 89.38 31 GLU B C 1
ATOM 2616 O O . GLU B 1 31 ? 2.629 -26.469 -8.531 1 89.38 31 GLU B O 1
ATOM 2621 N N . SER B 1 32 ? 3.357 -28.562 -8.125 1 90.44 32 SER B N 1
ATOM 2622 C CA . SER B 1 32 ? 2.971 -28.469 -6.719 1 90.44 32 SER B CA 1
ATOM 2623 C C . SER B 1 32 ? 3.762 -27.391 -5.996 1 90.44 32 SER B C 1
ATOM 2625 O O . SER B 1 32 ? 3.211 -26.656 -5.164 1 90.44 32 SER B O 1
ATOM 2627 N N . ALA B 1 33 ? 4.973 -27.266 -6.316 1 89.44 33 ALA B N 1
ATOM 2628 C CA . ALA B 1 33 ? 5.816 -26.234 -5.707 1 89.44 33 ALA B CA 1
ATOM 2629 C C . ALA B 1 33 ? 5.348 -24.844 -6.102 1 89.44 33 ALA B C 1
ATOM 2631 O O . ALA B 1 33 ? 5.293 -23.938 -5.262 1 89.44 33 ALA B O 1
ATOM 2632 N N . LEU B 1 34 ? 4.996 -24.734 -7.273 1 89 34 LEU B N 1
ATOM 2633 C CA . LEU B 1 34 ? 4.504 -23.453 -7.773 1 89 34 LEU B CA 1
ATOM 2634 C C . LEU B 1 34 ? 3.166 -23.094 -7.133 1 89 34 LEU B C 1
ATOM 2636 O O . LEU B 1 34 ? 2.926 -21.938 -6.785 1 89 34 LEU B O 1
ATOM 2640 N N . ALA B 1 35 ? 2.408 -24.078 -7.02 1 89.31 35 ALA B N 1
ATOM 2641 C CA . ALA B 1 35 ? 1.1 -23.875 -6.402 1 89.31 35 ALA B CA 1
ATOM 2642 C C . ALA B 1 35 ? 1.239 -23.5 -4.934 1 89.31 35 ALA B C 1
ATOM 2644 O O . ALA B 1 35 ? 0.508 -22.641 -4.434 1 89.31 35 ALA B O 1
ATOM 2645 N N . GLN B 1 36 ? 2.139 -24.094 -4.328 1 89.38 36 GLN B N 1
ATOM 2646 C CA . GLN B 1 36 ? 2.377 -23.781 -2.922 1 89.38 36 GLN B CA 1
ATOM 2647 C C . GLN B 1 36 ? 2.908 -22.359 -2.758 1 89.38 36 GLN B C 1
ATOM 2649 O O . GLN B 1 36 ? 2.494 -21.641 -1.847 1 89.38 36 GLN B O 1
ATOM 2654 N N . LYS B 1 37 ? 3.742 -22.031 -3.59 1 88.69 37 LYS B N 1
ATOM 2655 C CA . LYS B 1 37 ? 4.297 -20.672 -3.568 1 88.69 37 LYS B CA 1
ATOM 2656 C C . LYS B 1 37 ? 3.203 -19.625 -3.766 1 88.69 37 LYS B C 1
ATOM 2658 O O . LYS B 1 37 ? 3.193 -18.594 -3.086 1 88.69 37 LYS B O 1
ATOM 2663 N N . GLN B 1 38 ? 2.279 -19.953 -4.594 1 87.56 38 GLN B N 1
ATOM 2664 C CA . GLN B 1 38 ? 1.194 -19.031 -4.91 1 87.56 38 GLN B CA 1
ATOM 2665 C C . GLN B 1 38 ? 0.173 -18.969 -3.777 1 87.56 38 GLN B C 1
ATOM 2667 O O . GLN B 1 38 ? -0.599 -18.016 -3.678 1 87.56 38 GLN B O 1
ATOM 2672 N N . ALA B 1 39 ? 0.252 -19.953 -2.955 1 87.25 39 ALA B N 1
ATOM 2673 C CA . ALA B 1 39 ? -0.732 -20.047 -1.879 1 87.25 39 ALA B CA 1
ATOM 2674 C C . ALA B 1 39 ? -0.178 -19.469 -0.577 1 87.25 39 ALA B C 1
ATOM 2676 O O . ALA B 1 39 ? -0.89 -19.406 0.428 1 87.25 39 ALA B O 1
ATOM 2677 N N . ARG B 1 40 ? 1.023 -19.031 -0.738 1 90.81 40 ARG B N 1
ATOM 2678 C CA . ARG B 1 40 ? 1.638 -18.531 0.487 1 90.81 40 ARG B CA 1
ATOM 2679 C C . ARG B 1 40 ? 1.066 -17.172 0.869 1 90.81 40 ARG B C 1
ATOM 2681 O O . ARG B 1 40 ? 0.901 -16.297 0.014 1 90.81 40 ARG B O 1
ATOM 2688 N N . ARG B 1 41 ? 0.724 -17 1.996 1 93.94 41 ARG B N 1
ATOM 2689 C CA . ARG B 1 41 ? 0.303 -15.766 2.658 1 93.94 41 ARG B CA 1
ATOM 2690 C C . ARG B 1 41 ? -0.76 -15.039 1.84 1 93.94 41 ARG B C 1
ATOM 2692 O O . ARG B 1 41 ? -0.558 -13.898 1.422 1 93.94 41 ARG B O 1
ATOM 2699 N N . PRO B 1 42 ? -1.841 -15.727 1.561 1 96.5 42 PRO B N 1
ATOM 2700 C CA . PRO B 1 42 ? -2.953 -15.055 0.882 1 96.5 42 PRO B CA 1
ATOM 2701 C C . PRO B 1 42 ? -3.477 -13.852 1.657 1 96.5 42 PRO B C 1
ATOM 2703 O O . PRO B 1 42 ? -3.318 -13.781 2.879 1 96.5 42 PRO B O 1
ATOM 2706 N N . PHE B 1 43 ? -4.078 -12.93 0.88 1 97.94 43 PHE B N 1
ATOM 2707 C CA . PHE B 1 43 ? -4.539 -11.734 1.573 1 97.94 43 PHE B CA 1
ATOM 2708 C C . PHE B 1 43 ? -5.812 -11.188 0.929 1 97.94 43 PHE B C 1
ATOM 2710 O O . PHE B 1 43 ? -6.148 -11.562 -0.198 1 97.94 43 PHE B O 1
ATOM 2717 N N . ALA B 1 44 ? -6.543 -10.414 1.731 1 98.69 44 ALA B N 1
ATOM 2718 C CA . ALA B 1 44 ? -7.652 -9.602 1.257 1 98.69 44 ALA B CA 1
ATOM 2719 C C . ALA B 1 44 ? -7.293 -8.117 1.284 1 98.69 44 ALA B C 1
ATOM 2721 O O . ALA B 1 44 ? -6.504 -7.676 2.125 1 98.69 44 ALA B O 1
ATOM 2722 N N . LEU B 1 45 ? -7.848 -7.43 0.33 1 98.81 45 LEU B N 1
ATOM 2723 C CA . LEU B 1 45 ? -7.562 -6.008 0.171 1 98.81 45 LEU B CA 1
ATOM 2724 C C . LEU B 1 45 ? -8.836 -5.176 0.293 1 98.81 45 LEU B C 1
ATOM 2726 O O . LEU B 1 45 ? -9.883 -5.559 -0.236 1 98.81 45 LEU B O 1
ATOM 2730 N N . VAL B 1 46 ? -8.742 -4.098 1.031 1 98.94 46 VAL B N 1
ATOM 2731 C CA . VAL B 1 46 ? -9.82 -3.125 1.117 1 98.94 46 VAL B CA 1
ATOM 2732 C C . VAL B 1 46 ? -9.352 -1.775 0.583 1 98.94 46 VAL B C 1
ATOM 2734 O O . VAL B 1 46 ? -8.352 -1.227 1.059 1 98.94 46 VAL B O 1
ATOM 2737 N N . LEU B 1 47 ? -10.008 -1.304 -0.424 1 98.88 47 LEU B N 1
ATOM 2738 C CA . LEU B 1 47 ? -9.727 -0.004 -1.025 1 98.88 47 LEU B CA 1
ATOM 2739 C C . LEU B 1 47 ? -10.914 0.938 -0.858 1 98.88 47 LEU B C 1
ATOM 2741 O O . LEU B 1 47 ? -12.016 0.646 -1.331 1 98.88 47 LEU B O 1
ATOM 2745 N N . ILE B 1 48 ? -10.633 2.107 -0.224 1 98.81 48 ILE B N 1
ATOM 2746 C CA . ILE B 1 48 ? -11.742 3.025 0.011 1 98.81 48 ILE B CA 1
ATOM 2747 C C . ILE B 1 48 ? -11.359 4.43 -0.457 1 98.81 48 ILE B C 1
ATOM 2749 O O . ILE B 1 48 ? -10.305 4.949 -0.08 1 98.81 48 ILE B O 1
ATOM 2753 N N . ASP B 1 49 ? -12.18 5.004 -1.281 1 98.12 49 ASP B N 1
ATOM 2754 C CA . ASP B 1 49 ? -12.164 6.43 -1.594 1 98.12 49 ASP B CA 1
ATOM 2755 C C . ASP B 1 49 ? -13.047 7.215 -0.628 1 98.12 49 ASP B C 1
ATOM 2757 O O . ASP B 1 49 ? -14.25 7.355 -0.855 1 98.12 49 ASP B O 1
ATOM 2761 N N . ALA B 1 50 ? -12.438 7.793 0.342 1 97.56 50 ALA B N 1
ATOM 2762 C CA . ALA B 1 50 ? -13.195 8.461 1.396 1 97.56 50 ALA B CA 1
ATOM 2763 C C . ALA B 1 50 ? -13.672 9.836 0.945 1 97.56 50 ALA B C 1
ATOM 2765 O O . ALA B 1 50 ? -14.422 10.508 1.659 1 97.56 50 ALA B O 1
ATOM 2766 N N . ASP B 1 51 ? -13.258 10.297 -0.248 1 96.19 51 ASP B N 1
ATOM 2767 C CA . ASP B 1 51 ? -13.734 11.555 -0.813 1 96.19 51 ASP B CA 1
ATOM 2768 C C . ASP B 1 51 ? -15.039 11.359 -1.582 1 96.19 51 ASP B C 1
ATOM 2770 O O . ASP B 1 51 ? -15.742 12.32 -1.881 1 96.19 51 ASP B O 1
ATOM 2774 N N . ALA B 1 52 ? -15.273 10.109 -1.913 1 95.94 52 ALA B N 1
ATOM 2775 C CA . ALA B 1 52 ? -16.484 9.828 -2.688 1 95.94 52 ALA B CA 1
ATOM 2776 C C . ALA B 1 52 ? -17.734 10.016 -1.841 1 95.94 52 ALA B C 1
ATOM 2778 O O . ALA B 1 52 ? -17.734 9.727 -0.643 1 95.94 52 ALA B O 1
ATOM 2779 N N . ASP B 1 53 ? -18.797 10.422 -2.518 1 93.62 53 ASP B N 1
ATOM 2780 C CA . ASP B 1 53 ? -20.078 10.555 -1.833 1 93.62 53 ASP B CA 1
ATOM 2781 C C . ASP B 1 53 ? -20.531 9.227 -1.217 1 93.62 53 ASP B C 1
ATOM 2783 O O . ASP B 1 53 ? -20.469 8.188 -1.873 1 93.62 53 ASP B O 1
ATOM 2787 N N . GLY B 1 54 ? -20.859 9.281 0.029 1 94.75 54 GLY B N 1
ATOM 2788 C CA . GLY B 1 54 ? -21.391 8.109 0.699 1 94.75 54 GLY B CA 1
ATOM 2789 C C . GLY B 1 54 ? -20.344 7.312 1.438 1 94.75 54 GLY B C 1
ATOM 2790 O O . GLY B 1 54 ? -20.656 6.324 2.107 1 94.75 54 GLY B O 1
ATOM 2791 N N . PHE B 1 55 ? -19.094 7.773 1.336 1 97.12 55 PHE B N 1
ATOM 2792 C CA . PHE B 1 55 ? -18.047 6.965 1.942 1 97.12 55 PHE B CA 1
ATOM 2793 C C . PHE B 1 55 ? -17.312 7.754 3.021 1 97.12 55 PHE B C 1
ATOM 2795 O O . PHE B 1 55 ? -16.188 7.41 3.391 1 97.12 55 PHE B O 1
ATOM 2802 N N . LEU B 1 56 ? -17.938 8.812 3.471 1 96.81 56 LEU B N 1
ATOM 2803 C CA . LEU B 1 56 ? -17.469 9.453 4.699 1 96.81 56 LEU B CA 1
ATOM 2804 C C . LEU B 1 56 ? -17.781 8.586 5.914 1 96.81 56 LEU B C 1
ATOM 2806 O O . LEU B 1 56 ? -18.922 8.133 6.086 1 96.81 56 LEU B O 1
ATOM 2810 N N . PHE B 1 57 ? -16.828 8.344 6.707 1 98.19 57 PHE B N 1
ATOM 2811 C CA . PHE B 1 57 ? -17.016 7.484 7.871 1 98.19 57 PHE B CA 1
ATOM 2812 C C . PHE B 1 57 ? -17.875 8.18 8.922 1 98.19 57 PHE B C 1
ATOM 2814 O O . PHE B 1 57 ? -18 9.406 8.914 1 98.19 57 PHE B O 1
ATOM 2821 N N . GLN B 1 58 ? -18.422 7.484 9.82 1 97.81 58 GLN B N 1
ATOM 2822 C CA . GLN B 1 58 ? -19.359 7.977 10.828 1 97.81 58 GLN B CA 1
ATOM 2823 C C . GLN B 1 58 ? -18.672 8.914 11.812 1 97.81 58 GLN B C 1
ATOM 2825 O O . GLN B 1 58 ? -17.484 8.758 12.102 1 97.81 58 GLN B O 1
ATOM 2830 N N . ASP B 1 59 ? -19.438 9.734 12.43 1 97.19 59 ASP B N 1
ATOM 2831 C CA . ASP B 1 59 ? -18.969 10.742 13.383 1 97.19 59 ASP B CA 1
ATOM 2832 C C . ASP B 1 59 ? -18.312 10.086 14.594 1 97.19 59 ASP B C 1
ATOM 2834 O O . ASP B 1 59 ? -17.359 10.625 15.164 1 97.19 59 ASP B O 1
ATOM 2838 N N . LYS B 1 60 ? -18.828 8.992 14.984 1 96.94 60 LYS B N 1
ATOM 2839 C CA . LYS B 1 60 ? -18.328 8.336 16.188 1 96.94 60 LYS B CA 1
ATOM 2840 C C . LYS B 1 60 ? -16.844 7.992 16.062 1 96.94 60 LYS B C 1
ATOM 2842 O O . LYS B 1 60 ? -16.172 7.758 17.062 1 96.94 60 LYS B O 1
ATOM 2847 N N . TYR B 1 61 ? -16.344 7.949 14.797 1 98.38 61 TYR B N 1
ATOM 2848 C CA . TYR B 1 61 ? -14.914 7.734 14.57 1 98.38 61 TYR B CA 1
ATOM 2849 C C . TYR B 1 61 ? -14.195 9.062 14.352 1 98.38 61 TYR B C 1
ATOM 2851 O O . TYR B 1 61 ? -13.258 9.398 15.078 1 98.38 61 TYR B O 1
ATOM 2859 N N . LEU B 1 62 ? -14.703 9.859 13.414 1 98 62 LEU B N 1
ATOM 2860 C CA . LEU B 1 62 ? -14.016 11.023 12.867 1 98 62 LEU B CA 1
ATOM 2861 C C . LEU B 1 62 ? -13.82 12.094 13.938 1 98 62 LEU B C 1
ATOM 2863 O O . LEU B 1 62 ? -12.875 12.883 13.867 1 98 62 LEU B O 1
ATOM 2867 N N . THR B 1 63 ? -14.68 12.102 14.93 1 97.56 63 THR B N 1
ATOM 2868 C CA . THR B 1 63 ? -14.688 13.234 15.852 1 97.56 63 THR B CA 1
ATOM 2869 C C . THR B 1 63 ? -13.945 12.883 17.141 1 97.56 63 THR B C 1
ATOM 2871 O O . THR B 1 63 ? -13.898 13.68 18.078 1 97.56 63 THR B O 1
ATOM 2874 N N . ARG B 1 64 ? -13.32 11.75 17.219 1 98 64 ARG B N 1
ATOM 2875 C CA . ARG B 1 64 ? -12.711 11.297 18.469 1 98 64 ARG B CA 1
ATOM 2876 C C . ARG B 1 64 ? -11.195 11.172 18.312 1 98 64 ARG B C 1
ATOM 2878 O O . ARG B 1 64 ? -10.578 10.289 18.906 1 98 64 ARG B O 1
ATOM 2885 N N . LYS B 1 65 ? -10.602 11.969 17.484 1 97.62 65 LYS B N 1
ATOM 2886 C CA . LYS B 1 65 ? -9.148 12.078 17.328 1 97.62 65 LYS B CA 1
ATOM 2887 C C . LYS B 1 65 ? -8.508 10.703 17.156 1 97.62 65 LYS B C 1
ATOM 2889 O O . LYS B 1 65 ? -9 9.875 16.391 1 97.62 65 LYS B O 1
ATOM 2894 N N . ALA B 1 66 ? -7.391 10.43 17.828 1 97.5 66 ALA B N 1
ATOM 2895 C CA . ALA B 1 66 ? -6.625 9.203 17.656 1 97.5 66 ALA B CA 1
ATOM 2896 C C . ALA B 1 66 ? -7.445 7.98 18.062 1 97.5 66 ALA B C 1
ATOM 2898 O O . ALA B 1 66 ? -7.387 6.938 17.406 1 97.5 66 ALA B O 1
ATOM 2899 N N . GLN B 1 67 ? -8.203 8.125 19.125 1 98.12 67 GLN B N 1
ATOM 2900 C CA . GLN B 1 67 ? -9.031 7.008 19.578 1 98.12 67 GLN B CA 1
ATOM 2901 C C . GLN B 1 67 ? -10.07 6.625 18.531 1 98.12 67 GLN B C 1
ATOM 2903 O O . GLN B 1 67 ? -10.398 5.449 18.375 1 98.12 67 GLN B O 1
ATOM 2908 N N . GLY B 1 68 ? -10.586 7.621 17.891 1 98.62 68 GLY B N 1
ATOM 2909 C CA . GLY B 1 68 ? -11.523 7.355 16.812 1 98.62 68 GLY B CA 1
ATOM 2910 C C . GLY B 1 68 ? -10.906 6.566 15.672 1 98.62 68 GLY B C 1
ATOM 2911 O O . GLY B 1 68 ? -11.523 5.637 15.148 1 98.62 68 GLY B O 1
ATOM 2912 N N . GLY B 1 69 ? -9.695 6.98 15.281 1 98.69 69 GLY B N 1
ATOM 2913 C CA . GLY B 1 69 ? -8.977 6.246 14.25 1 98.69 69 GLY B CA 1
ATOM 2914 C C . GLY B 1 69 ? -8.727 4.797 14.617 1 98.69 69 GLY B C 1
ATOM 2915 O O . GLY B 1 69 ? -8.914 3.898 13.789 1 98.69 69 GLY B O 1
ATOM 2916 N N . GLU B 1 70 ? -8.305 4.602 15.828 1 98.56 70 GLU B N 1
ATOM 2917 C CA . GLU B 1 70 ? -8.055 3.246 16.312 1 98.56 70 GLU B CA 1
ATOM 2918 C C . GLU B 1 70 ? -9.328 2.408 16.297 1 98.56 70 GLU B C 1
ATOM 2920 O O . GLU B 1 70 ? -9.32 1.256 15.867 1 98.56 70 GLU B O 1
ATOM 2925 N N . SER B 1 71 ? -10.406 3.016 16.75 1 98.75 71 SER B N 1
ATOM 2926 C CA . SER B 1 71 ? -11.688 2.326 16.766 1 98.75 71 SER B CA 1
ATOM 2927 C C . SER B 1 71 ? -12.156 1.973 15.367 1 98.75 71 SER B C 1
ATOM 2929 O O . SER B 1 71 ? -12.734 0.905 15.148 1 98.75 71 SER B O 1
ATOM 2931 N N . LEU B 1 72 ? -11.953 2.867 14.438 1 98.81 72 LEU B N 1
ATOM 2932 C CA . LEU B 1 72 ? -12.328 2.588 13.055 1 98.81 72 LEU B CA 1
ATOM 2933 C C . LEU B 1 72 ? -11.531 1.407 12.5 1 98.81 72 LEU B C 1
ATOM 2935 O O . LEU B 1 72 ? -12.094 0.537 11.828 1 98.81 72 LEU B O 1
ATOM 2939 N N . ALA B 1 73 ? -10.227 1.356 12.766 1 98.88 73 ALA B N 1
ATOM 2940 C CA . ALA B 1 73 ? -9.391 0.25 12.305 1 98.88 73 ALA B CA 1
ATOM 2941 C C . ALA B 1 73 ? -9.898 -1.083 12.844 1 98.88 73 ALA B C 1
ATOM 2943 O O . ALA B 1 73 ? -10.008 -2.061 12.102 1 98.88 73 ALA B O 1
ATOM 2944 N N . ASP B 1 74 ? -10.242 -1.074 14.109 1 98.75 74 ASP B N 1
ATOM 2945 C CA . ASP B 1 74 ? -10.766 -2.285 14.727 1 98.75 74 ASP B CA 1
ATOM 2946 C C . ASP B 1 74 ? -12.094 -2.697 14.094 1 98.75 74 ASP B C 1
ATOM 2948 O O . ASP B 1 74 ? -12.297 -3.873 13.789 1 98.75 74 ASP B O 1
ATOM 2952 N N . GLU B 1 75 ? -12.922 -1.697 13.922 1 98.75 75 GLU B N 1
ATOM 2953 C CA . GLU B 1 75 ? -14.234 -1.982 13.344 1 98.75 75 GLU B CA 1
ATOM 2954 C C . GLU B 1 75 ? -14.102 -2.506 11.914 1 98.75 75 GLU B C 1
ATOM 2956 O O . GLU B 1 75 ? -14.797 -3.445 11.523 1 98.75 75 GLU B O 1
ATOM 2961 N N . LEU B 1 76 ? -13.234 -1.895 11.141 1 98.75 76 LEU B N 1
ATOM 2962 C CA . LEU B 1 76 ? -12.984 -2.35 9.773 1 98.75 76 LEU B CA 1
ATOM 2963 C C . LEU B 1 76 ? -12.492 -3.793 9.766 1 98.75 76 LEU B C 1
ATOM 2965 O O . LEU B 1 76 ? -12.969 -4.609 8.969 1 98.75 76 LEU B O 1
ATOM 2969 N N . LEU B 1 77 ? -11.578 -4.105 10.641 1 98.62 77 LEU B N 1
ATOM 2970 C CA . LEU B 1 77 ? -11.039 -5.457 10.734 1 98.62 77 LEU B CA 1
ATOM 2971 C C . LEU B 1 77 ? -12.141 -6.465 11.031 1 98.62 77 LEU B C 1
ATOM 2973 O O . LEU B 1 77 ? -12.242 -7.5 10.359 1 98.62 77 LEU B O 1
ATOM 2977 N N . ILE B 1 78 ? -13.023 -6.141 11.945 1 98.19 78 ILE B N 1
ATOM 2978 C CA . ILE B 1 78 ? -14.086 -7.035 12.375 1 98.19 78 ILE B CA 1
ATOM 2979 C C . ILE B 1 78 ? -15.094 -7.227 11.242 1 98.19 78 ILE B C 1
ATOM 2981 O O . ILE B 1 78 ? -15.445 -8.359 10.898 1 98.19 78 ILE B O 1
ATOM 2985 N N . ARG B 1 79 ? -15.508 -6.137 10.586 1 98.31 79 ARG B N 1
ATOM 2986 C CA . ARG B 1 79 ? -16.531 -6.195 9.547 1 98.31 79 ARG B CA 1
ATOM 2987 C C . ARG B 1 79 ? -16.016 -6.918 8.305 1 98.31 79 ARG B C 1
ATOM 2989 O O . ARG B 1 79 ? -16.734 -7.711 7.699 1 98.31 79 ARG B O 1
ATOM 2996 N N . VAL B 1 80 ? -14.812 -6.609 7.957 1 98.5 80 VAL B N 1
ATOM 2997 C CA . VAL B 1 80 ? -14.227 -7.242 6.777 1 98.5 80 VAL B CA 1
ATOM 2998 C C . VAL B 1 80 ? -14.062 -8.742 7.027 1 98.5 80 VAL B C 1
ATOM 3000 O O . VAL B 1 80 ? -14.383 -9.562 6.16 1 98.5 80 VAL B O 1
ATOM 3003 N N . ARG B 1 81 ? -13.578 -9.109 8.188 1 98.31 81 ARG B N 1
ATOM 3004 C CA . ARG B 1 81 ? -13.406 -10.516 8.523 1 98.31 81 ARG B CA 1
ATOM 3005 C C . ARG B 1 81 ? -14.75 -11.25 8.516 1 98.31 81 ARG B C 1
ATOM 3007 O O . ARG B 1 81 ? -14.852 -12.359 8 1 98.31 81 ARG B O 1
ATOM 3014 N N . GLU B 1 82 ? -15.766 -10.641 9.07 1 97.81 82 GLU B N 1
ATOM 3015 C CA . GLU B 1 82 ? -17.109 -11.219 9.07 1 97.81 82 GLU B CA 1
ATOM 3016 C C . GLU B 1 82 ? -17.625 -11.438 7.652 1 97.81 82 GLU B C 1
ATOM 3018 O O . GLU B 1 82 ? -18.203 -12.477 7.348 1 97.81 82 GLU B O 1
ATOM 3023 N N . TYR B 1 83 ? -17.375 -10.5 6.844 1 98.31 83 TYR B N 1
ATOM 3024 C CA . TYR B 1 83 ? -17.812 -10.609 5.457 1 98.31 83 TYR B CA 1
ATOM 3025 C C . TYR B 1 83 ? -17.094 -11.742 4.746 1 98.31 83 TYR B C 1
ATOM 3027 O O . TYR B 1 83 ? -17.719 -12.531 4.027 1 98.31 83 TYR B O 1
ATOM 3035 N N . LEU B 1 84 ? -15.805 -11.836 4.969 1 98.31 84 LEU B N 1
ATOM 3036 C CA . LEU B 1 84 ? -14.992 -12.844 4.289 1 98.31 84 LEU B CA 1
ATOM 3037 C C . LEU B 1 84 ? -15.359 -14.242 4.762 1 98.31 84 LEU B C 1
ATOM 3039 O O . LEU B 1 84 ? -15.242 -15.211 4.004 1 98.31 84 LEU B O 1
ATOM 3043 N N . ARG B 1 85 ? -15.844 -14.359 5.977 1 97.75 85 ARG B N 1
ATOM 3044 C CA . ARG B 1 85 ? -16.219 -15.648 6.543 1 97.75 85 ARG B CA 1
ATOM 3045 C C . ARG B 1 85 ? -17.391 -16.266 5.773 1 97.75 85 ARG B C 1
ATOM 3047 O O . ARG B 1 85 ? -17.562 -17.484 5.777 1 97.75 85 ARG B O 1
ATOM 3054 N N . THR B 1 86 ? -18.109 -15.43 5.141 1 96.44 86 THR B N 1
ATOM 3055 C CA . THR B 1 86 ? -19.266 -15.922 4.398 1 96.44 86 THR B CA 1
ATOM 3056 C C . THR B 1 86 ? -18.828 -16.734 3.186 1 96.44 86 THR B C 1
ATOM 3058 O O . THR B 1 86 ? -19.516 -17.672 2.77 1 96.44 86 THR B O 1
ATOM 3061 N N . ASP B 1 87 ? -17.672 -16.438 2.668 1 94.75 87 ASP B N 1
ATOM 3062 C CA . ASP B 1 87 ? -17.297 -17.031 1.396 1 94.75 87 ASP B CA 1
ATOM 3063 C C . ASP B 1 87 ? -16.047 -17.906 1.556 1 94.75 87 ASP B C 1
ATOM 3065 O O . ASP B 1 87 ? -15.781 -18.781 0.735 1 94.75 87 ASP B O 1
ATOM 3069 N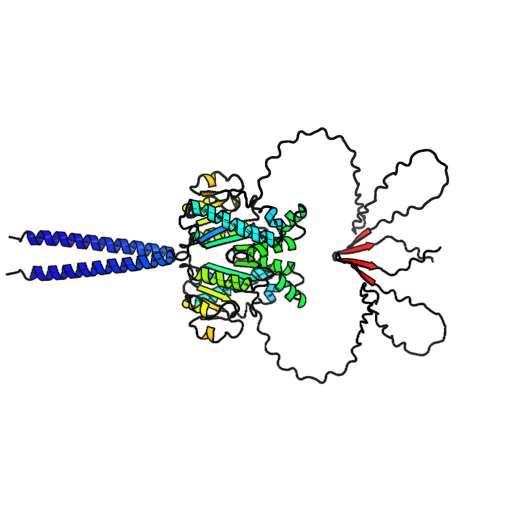 N . PHE B 1 88 ? -15.297 -17.625 2.627 1 95.88 88 PHE B N 1
ATOM 3070 C CA . PHE B 1 88 ? -13.992 -18.281 2.721 1 95.88 88 PHE B CA 1
ATOM 3071 C C . PHE B 1 88 ? -13.836 -18.969 4.07 1 95.88 88 PHE B C 1
ATOM 3073 O O . PHE B 1 88 ? -13.898 -18.312 5.117 1 95.88 88 PHE B O 1
ATOM 3080 N N . GLU B 1 89 ? -13.469 -20.203 4.027 1 94.62 89 GLU B N 1
ATOM 3081 C CA . GLU B 1 89 ? -13.273 -20.984 5.242 1 94.62 89 GLU B CA 1
ATOM 3082 C C . GLU B 1 89 ? -12.016 -20.547 5.988 1 94.62 89 GLU B C 1
ATOM 3084 O O . GLU B 1 89 ? -11.961 -20.609 7.215 1 94.62 89 GLU B O 1
ATOM 3089 N N . ASP B 1 90 ? -11.094 -20.062 5.234 1 94 90 ASP B N 1
ATOM 3090 C CA . ASP B 1 90 ? -9.828 -19.672 5.852 1 94 90 ASP B CA 1
ATOM 3091 C C . ASP B 1 90 ? -9.781 -18.172 6.09 1 94 90 ASP B C 1
ATOM 3093 O O . ASP B 1 90 ? -8.695 -17.578 6.141 1 94 90 ASP B O 1
ATOM 3097 N N . ALA B 1 91 ? -10.875 -17.547 6.188 1 94.81 91 ALA B N 1
ATOM 3098 C CA . ALA B 1 91 ? -11 -16.094 6.328 1 94.81 91 ALA B CA 1
ATOM 3099 C C . ALA B 1 91 ? -10.188 -15.586 7.52 1 94.81 91 ALA B C 1
ATOM 3101 O O . ALA B 1 91 ? -9.602 -14.5 7.465 1 94.81 91 ALA B O 1
ATOM 3102 N N . ASP B 1 92 ? -10.078 -16.344 8.578 1 94.69 92 ASP B N 1
ATOM 3103 C CA . ASP B 1 92 ? -9.43 -15.914 9.812 1 94.69 92 ASP B CA 1
ATOM 3104 C C . ASP B 1 92 ? -7.914 -15.914 9.664 1 94.69 92 ASP B C 1
ATOM 3106 O O . ASP B 1 92 ? -7.211 -15.242 10.422 1 94.69 92 ASP B O 1
ATOM 3110 N N . SER B 1 93 ? -7.441 -16.609 8.711 1 94.69 93 SER B N 1
ATOM 3111 C CA . SER B 1 93 ? -5.996 -16.703 8.523 1 94.69 93 SER B CA 1
ATOM 3112 C C . SER B 1 93 ? -5.508 -15.719 7.473 1 94.69 93 SER B C 1
ATOM 3114 O O . SER B 1 93 ? -4.301 -15.523 7.309 1 94.69 93 SER B O 1
ATOM 3116 N N . LEU B 1 94 ? -6.438 -15.062 6.809 1 96.75 94 LEU B N 1
ATOM 3117 C CA . LEU B 1 94 ? -6.062 -14.133 5.746 1 96.75 94 LEU B CA 1
ATOM 3118 C C . LEU B 1 94 ? -5.484 -12.852 6.328 1 96.75 94 LEU B C 1
ATOM 3120 O O . LEU B 1 94 ? -6.016 -12.305 7.297 1 96.75 94 LEU B O 1
ATOM 3124 N N . ASP B 1 95 ? -4.367 -12.477 5.773 1 97.69 95 ASP B N 1
ATOM 3125 C CA . ASP B 1 95 ? -3.941 -11.102 6.02 1 97.69 95 ASP B CA 1
ATOM 3126 C C . ASP B 1 95 ? -4.902 -10.102 5.371 1 97.69 95 ASP B C 1
ATOM 3128 O O . ASP B 1 95 ? -5.414 -10.352 4.277 1 97.69 95 ASP B O 1
ATOM 3132 N N . ILE B 1 96 ? -5.203 -9.016 6.086 1 98.62 96 ILE B N 1
ATOM 3133 C CA . ILE B 1 96 ? -6.066 -7.973 5.543 1 98.62 96 ILE B CA 1
ATOM 3134 C C . ILE B 1 96 ? -5.266 -6.684 5.371 1 98.62 96 ILE B C 1
ATOM 3136 O O . ILE B 1 96 ? -4.609 -6.223 6.309 1 98.62 96 ILE B O 1
ATOM 3140 N N . VAL B 1 97 ? -5.254 -6.176 4.184 1 98.75 97 VAL B N 1
ATOM 3141 C CA . VAL B 1 97 ? -4.594 -4.918 3.852 1 98.75 97 VAL B CA 1
ATOM 3142 C C . VAL B 1 97 ? -5.645 -3.854 3.537 1 98.75 97 VAL B C 1
ATOM 3144 O O . VAL B 1 97 ? -6.539 -4.082 2.721 1 98.75 97 VAL B O 1
ATOM 3147 N N . VAL B 1 98 ? -5.559 -2.686 4.227 1 98.94 98 VAL B N 1
ATOM 3148 C CA . VAL B 1 98 ? -6.535 -1.621 4.02 1 98.94 98 VAL B CA 1
ATOM 3149 C C . VAL B 1 98 ? -5.824 -0.353 3.549 1 98.94 98 VAL B C 1
ATOM 3151 O O . VAL B 1 98 ? -4.816 0.055 4.129 1 98.94 98 VAL B O 1
ATOM 3154 N N . ARG B 1 99 ? -6.312 0.223 2.482 1 98.81 99 ARG B N 1
ATOM 3155 C CA . ARG B 1 99 ? -5.855 1.512 1.975 1 98.81 99 ARG B CA 1
ATOM 3156 C C . ARG B 1 99 ? -7.02 2.482 1.812 1 98.81 99 ARG B C 1
ATOM 3158 O O . ARG B 1 99 ? -7.934 2.236 1.021 1 98.81 99 ARG B O 1
ATOM 3165 N N . ILE B 1 100 ? -6.957 3.539 2.559 1 98.88 100 ILE B N 1
ATOM 3166 C CA . ILE B 1 100 ? -7.965 4.594 2.479 1 98.88 100 ILE B CA 1
ATOM 3167 C C . ILE B 1 100 ? -7.336 5.863 1.912 1 98.88 100 ILE B C 1
ATOM 3169 O O . ILE B 1 100 ? -6.316 6.336 2.416 1 98.88 100 ILE B O 1
ATOM 3173 N N . TYR B 1 101 ? -7.926 6.395 0.875 1 98.56 101 TYR B N 1
ATOM 3174 C CA . TYR B 1 101 ? -7.461 7.621 0.233 1 98.56 101 TYR B CA 1
ATOM 3175 C C . TYR B 1 101 ? -8.445 8.766 0.468 1 98.56 101 TYR B C 1
ATOM 3177 O O . TYR B 1 101 ? -9.648 8.594 0.305 1 98.56 101 TYR B O 1
ATOM 3185 N N . ALA B 1 102 ? -7.887 9.922 0.85 1 97.62 102 ALA B N 1
ATOM 3186 C CA . ALA B 1 102 ? -8.773 11.055 1.095 1 97.62 102 ALA B CA 1
ATOM 3187 C C . ALA B 1 102 ? -8.008 12.375 1.031 1 97.62 102 ALA B C 1
ATOM 3189 O O . ALA B 1 102 ? -6.82 12.43 1.356 1 97.62 102 ALA B O 1
ATOM 3190 N N . ASN B 1 103 ? -8.672 13.383 0.581 1 97.12 103 ASN B N 1
ATOM 3191 C CA . ASN B 1 103 ? -8.234 14.75 0.813 1 97.12 103 ASN B CA 1
ATOM 3192 C C . ASN B 1 103 ? -8.531 15.203 2.242 1 97.12 103 ASN B C 1
ATOM 3194 O O . ASN B 1 103 ? -9.617 15.719 2.523 1 97.12 103 ASN B O 1
ATOM 3198 N N . LEU B 1 104 ? -7.562 15.117 3.078 1 97.12 104 LEU B N 1
ATOM 3199 C CA . LEU B 1 104 ? -7.75 15.32 4.512 1 97.12 104 LEU B CA 1
ATOM 3200 C C . LEU B 1 104 ? -8.125 16.766 4.805 1 97.12 104 LEU B C 1
ATOM 3202 O O . LEU B 1 104 ? -8.961 17.031 5.672 1 97.12 104 LEU B O 1
ATOM 3206 N N . GLU B 1 105 ? -7.496 17.672 4.121 1 96.06 105 GLU B N 1
ATOM 3207 C CA . GLU B 1 105 ? -7.805 19.094 4.324 1 96.06 105 GLU B CA 1
ATOM 3208 C C . GLU B 1 105 ? -9.25 19.391 3.934 1 96.06 105 GLU B C 1
ATOM 3210 O O . GLU B 1 105 ? -9.961 20.078 4.668 1 96.06 105 GLU B O 1
ATOM 3215 N N . GLY B 1 106 ? -9.633 18.875 2.799 1 96.25 106 GLY B N 1
ATOM 3216 C CA . GLY B 1 106 ? -11.016 19.031 2.381 1 96.25 106 GLY B CA 1
ATOM 3217 C C . GLY B 1 106 ? -12.008 18.438 3.354 1 96.25 106 GLY B C 1
ATOM 3218 O O . GLY B 1 106 ? -13.031 19.047 3.67 1 96.25 106 GLY B O 1
ATOM 3219 N N . MET B 1 107 ? -11.734 17.297 3.807 1 96.38 107 MET B N 1
ATOM 3220 C CA . MET B 1 107 ? -12.586 16.609 4.777 1 96.38 107 MET B CA 1
ATOM 3221 C C . MET B 1 107 ? -12.672 17.406 6.074 1 96.38 107 MET B C 1
ATOM 3223 O O . MET B 1 107 ? -13.766 17.594 6.625 1 96.38 107 MET B O 1
ATOM 3227 N N . ALA B 1 108 ? -11.562 17.906 6.539 1 97.19 108 ALA B N 1
ATOM 3228 C CA . ALA B 1 108 ? -11.531 18.703 7.77 1 97.19 108 ALA B CA 1
ATOM 3229 C C . ALA B 1 108 ? -12.375 19.969 7.629 1 97.19 108 ALA B C 1
ATOM 3231 O O . ALA B 1 108 ? -13.164 20.297 8.516 1 97.19 108 ALA B O 1
ATOM 3232 N N . ASN B 1 109 ? -12.164 20.656 6.52 1 96.88 109 ASN B N 1
ATOM 3233 C CA . ASN B 1 109 ? -12.93 21.875 6.273 1 96.88 109 ASN B CA 1
ATOM 3234 C C . ASN B 1 109 ? -14.43 21.594 6.293 1 96.88 109 ASN B C 1
ATOM 3236 O O . ASN B 1 109 ? -15.203 22.359 6.871 1 96.88 109 ASN B O 1
ATOM 3240 N N . PHE B 1 110 ? -14.82 20.531 5.703 1 96.69 110 PHE B N 1
ATOM 3241 C CA . PHE B 1 110 ? -16.219 20.125 5.668 1 96.69 110 PHE B CA 1
ATOM 3242 C C . PHE B 1 110 ? -16.75 19.875 7.078 1 96.69 110 PHE B C 1
ATOM 3244 O O . PHE B 1 110 ? -17.797 20.375 7.457 1 96.69 110 PHE B O 1
ATOM 3251 N N . LEU B 1 111 ? -16.031 19.156 7.879 1 96.88 111 LEU B N 1
ATOM 3252 C CA . LEU B 1 111 ? -16.453 18.781 9.219 1 96.88 111 LEU B CA 1
ATOM 3253 C C . LEU B 1 111 ? -16.438 19.969 10.164 1 96.88 111 LEU B C 1
ATOM 3255 O O . LEU B 1 111 ? -17.25 20.062 11.086 1 96.88 111 LEU B O 1
ATOM 3259 N N . VAL B 1 112 ? -15.453 20.891 9.992 1 97.75 112 VAL B N 1
ATOM 3260 C CA . VAL B 1 112 ? -15.383 22.109 10.789 1 97.75 112 VAL B CA 1
ATOM 3261 C C . VAL B 1 112 ? -16.641 22.953 10.547 1 97.75 112 VAL B C 1
ATOM 3263 O O . VAL B 1 112 ? -17.234 23.484 11.492 1 97.75 112 VAL B O 1
ATOM 3266 N N . ARG B 1 113 ? -17.016 23.047 9.32 1 97.62 113 ARG B N 1
ATOM 3267 C CA . ARG B 1 113 ? -18.219 23.797 8.969 1 97.62 113 ARG B CA 1
ATOM 3268 C C . ARG B 1 113 ? -19.453 23.203 9.633 1 97.62 113 ARG B C 1
ATOM 3270 O O . ARG B 1 113 ? -20.422 23.922 9.922 1 97.62 113 ARG B O 1
ATOM 3277 N N . GLN B 1 114 ? -19.438 21.922 9.867 1 95.81 114 GLN B N 1
ATOM 3278 C CA . GLN B 1 114 ? -20.531 21.234 10.523 1 95.81 114 GLN B CA 1
ATOM 3279 C C . GLN B 1 114 ? -20.359 21.234 12.039 1 95.81 114 GLN B C 1
ATOM 3281 O O . GLN B 1 114 ? -21.109 20.578 12.758 1 95.81 114 GLN B O 1
ATOM 3286 N N . ASP B 1 115 ? -19.344 21.812 12.531 1 96.38 115 ASP B N 1
ATOM 3287 C CA . ASP B 1 115 ? -19.016 21.938 13.953 1 96.38 115 ASP B CA 1
ATOM 3288 C C . ASP B 1 115 ? -18.766 20.562 14.57 1 96.38 115 ASP B C 1
ATOM 3290 O O . ASP B 1 115 ? -19.156 20.297 15.711 1 96.38 115 ASP B O 1
ATOM 3294 N N . LYS B 1 116 ? -18.188 19.719 13.734 1 96.56 116 LYS B N 1
ATOM 3295 C CA . LYS B 1 116 ? -17.938 18.375 14.219 1 96.56 116 LYS B CA 1
ATOM 3296 C C . LYS B 1 116 ? -16.469 18.203 14.625 1 96.56 116 LYS B C 1
ATOM 3298 O O . LYS B 1 116 ? -16.156 17.391 15.508 1 96.56 116 LYS B O 1
ATOM 3303 N N . VAL B 1 117 ? -15.633 18.875 13.898 1 97.06 117 VAL B N 1
ATOM 3304 C CA . VAL B 1 117 ? -14.211 18.859 14.195 1 97.06 117 VAL B CA 1
ATOM 3305 C C . VAL B 1 117 ? -13.695 20.297 14.312 1 97.06 117 VAL B C 1
ATOM 3307 O O . VAL B 1 117 ? -14.18 21.203 13.617 1 97.06 117 VAL B O 1
ATOM 3310 N N . ARG B 1 118 ? -12.766 20.531 15.203 1 96.94 118 ARG B N 1
ATOM 3311 C CA . ARG B 1 118 ? -12.273 21.875 15.492 1 96.94 118 ARG B CA 1
ATOM 3312 C C . ARG B 1 118 ? -11.367 22.375 14.375 1 96.94 118 ARG B C 1
ATOM 3314 O O . ARG B 1 118 ? -11.398 23.562 14.031 1 96.94 118 ARG B O 1
ATOM 3321 N N . ASN B 1 119 ? -10.492 21.531 13.922 1 95.81 119 ASN B N 1
ATOM 3322 C CA . ASN B 1 119 ? -9.492 21.906 12.93 1 95.81 119 ASN B CA 1
ATOM 3323 C C . ASN B 1 119 ? -8.875 20.688 12.266 1 95.81 119 ASN B C 1
ATOM 3325 O O . ASN B 1 119 ? -9.219 19.547 12.602 1 95.81 119 ASN B O 1
ATOM 3329 N N . LEU B 1 120 ? -8.016 20.859 11.328 1 95.81 120 LEU B N 1
ATOM 3330 C CA . LEU B 1 120 ? -7.324 19.812 10.594 1 95.81 120 LEU B CA 1
ATOM 3331 C C . LEU B 1 120 ? -6.496 18.938 11.531 1 95.81 120 LEU B C 1
ATOM 3333 O O . LEU B 1 120 ? -6.367 17.734 11.32 1 95.81 120 LEU B O 1
ATOM 3337 N N . GLY B 1 121 ? -5.934 19.531 12.578 1 95.94 121 GLY B N 1
ATOM 3338 C CA . GLY B 1 121 ? -5.133 18.797 13.539 1 95.94 121 GLY B CA 1
ATOM 3339 C C . GLY B 1 121 ? -5.887 17.656 14.195 1 95.94 121 GLY B C 1
ATOM 3340 O O . GLY B 1 121 ? -5.332 16.578 14.406 1 95.94 121 GLY B O 1
ATOM 3341 N N . GLN B 1 122 ? -7.098 17.938 14.531 1 97 122 GLN B N 1
ATOM 3342 C CA . GLN B 1 122 ? -7.93 16.891 15.117 1 97 122 GLN B CA 1
ATOM 3343 C C . GLN B 1 122 ? -8.148 15.742 14.141 1 97 122 GLN B C 1
ATOM 3345 O O . GLN B 1 122 ? -8.102 14.578 14.531 1 97 122 GLN B O 1
ATOM 3350 N N . LEU B 1 123 ? -8.438 16.031 12.914 1 97.56 123 LEU B N 1
ATOM 3351 C CA . LEU B 1 123 ? -8.648 14.992 11.914 1 97.56 123 LEU B CA 1
ATOM 3352 C C . LEU B 1 123 ? -7.355 14.242 11.617 1 97.56 123 LEU B C 1
ATOM 3354 O O . LEU B 1 123 ? -7.375 13.039 11.352 1 97.56 123 LEU B O 1
ATOM 3358 N N . ARG B 1 124 ? -6.281 14.938 11.656 1 97.31 124 ARG B N 1
ATOM 3359 C CA . ARG B 1 124 ? -4.988 14.281 11.492 1 97.31 124 ARG B CA 1
ATOM 3360 C C . ARG B 1 124 ? -4.727 13.305 12.633 1 97.31 124 ARG B C 1
ATOM 3362 O O . ARG B 1 124 ? -4.188 12.219 12.414 1 97.31 124 ARG B O 1
ATOM 3369 N N . ALA B 1 125 ? -5.066 13.734 13.859 1 97.62 125 ALA B N 1
ATOM 3370 C CA . ALA B 1 125 ? -4.949 12.812 14.984 1 97.62 125 ALA B CA 1
ATOM 3371 C C . ALA B 1 125 ? -5.742 11.531 14.727 1 97.62 125 ALA B C 1
ATOM 3373 O O . ALA B 1 125 ? -5.273 10.43 15.023 1 97.62 125 ALA B O 1
ATOM 3374 N N . PHE B 1 126 ? -6.871 11.695 14.156 1 98.38 126 PHE B N 1
ATOM 3375 C CA . PHE B 1 126 ? -7.711 10.562 13.781 1 98.38 126 PHE B CA 1
ATOM 3376 C C . PHE B 1 126 ? -7.004 9.68 12.758 1 98.38 126 PHE B C 1
ATOM 3378 O O . PHE B 1 126 ? -6.887 8.469 12.953 1 98.38 126 PHE B O 1
ATOM 3385 N N . SER B 1 127 ? -6.543 10.242 11.609 1 98.44 127 SER B N 1
ATOM 3386 C CA . SER B 1 127 ? -5.953 9.461 10.531 1 98.44 127 SER B CA 1
ATOM 3387 C C . SER B 1 127 ? -4.668 8.773 10.984 1 98.44 127 SER B C 1
ATOM 3389 O O . SER B 1 127 ? -4.402 7.637 10.602 1 98.44 127 SER B O 1
ATOM 3391 N N . THR B 1 128 ? -3.852 9.453 11.789 1 97.88 128 THR B N 1
ATOM 3392 C CA . THR B 1 128 ? -2.613 8.844 12.266 1 97.88 128 THR B CA 1
ATOM 3393 C C . THR B 1 128 ? -2.906 7.75 13.289 1 97.88 128 THR B C 1
ATOM 3395 O O . THR B 1 128 ? -2.191 6.75 13.352 1 97.88 128 THR B O 1
ATOM 3398 N N . GLY B 1 129 ? -3.951 7.938 14.133 1 97.75 129 GLY B N 1
ATOM 3399 C CA . GLY B 1 129 ? -4.395 6.859 15 1 97.75 129 GLY B CA 1
ATOM 3400 C C . GLY B 1 129 ? -4.801 5.609 14.234 1 97.75 129 GLY B C 1
ATOM 3401 O O . GLY B 1 129 ? -4.48 4.496 14.648 1 97.75 129 GLY B O 1
ATOM 3402 N N . PHE B 1 130 ? -5.469 5.855 13.164 1 98.44 130 PHE B N 1
ATOM 3403 C CA . PHE B 1 130 ? -5.859 4.758 12.289 1 98.44 130 PHE B CA 1
ATOM 3404 C C . PHE B 1 130 ? -4.633 4.016 11.773 1 98.44 130 PHE B C 1
ATOM 3406 O O . PHE B 1 130 ? -4.57 2.787 11.828 1 98.44 130 PHE B O 1
ATOM 3413 N N . CYS B 1 131 ? -3.605 4.75 11.328 1 98.06 131 CYS B N 1
ATOM 3414 C CA . CYS B 1 131 ? -2.406 4.176 10.727 1 98.06 131 CYS B CA 1
ATOM 3415 C C . CYS B 1 131 ? -1.568 3.445 11.773 1 98.06 131 CYS B C 1
ATOM 3417 O O . CYS B 1 131 ? -0.82 2.525 11.438 1 98.06 131 CYS B O 1
ATOM 3419 N N . GLY B 1 132 ? -1.71 3.854 13 1 96.25 132 GLY B N 1
ATOM 3420 C CA . GLY B 1 132 ? -0.884 3.279 14.047 1 96.25 132 GLY B CA 1
ATOM 3421 C C . GLY B 1 132 ? -1.476 2.02 14.648 1 96.25 132 GLY B C 1
ATOM 3422 O O . GLY B 1 132 ? -0.785 1.278 15.352 1 96.25 132 GLY B O 1
ATOM 3423 N N . ARG B 1 133 ? -2.66 1.702 14.367 1 96.69 133 ARG B N 1
ATOM 3424 C CA . ARG B 1 133 ? -3.381 0.646 15.07 1 96.69 133 ARG B CA 1
ATOM 3425 C C . ARG B 1 133 ? -3.02 -0.728 14.516 1 96.69 133 ARG B C 1
ATOM 3427 O O . ARG B 1 133 ? -2.691 -1.644 15.273 1 96.69 133 ARG B O 1
ATOM 3434 N N . ILE B 1 134 ? -3.072 -0.896 13.219 1 97.25 134 ILE B N 1
ATOM 3435 C CA . ILE B 1 134 ? -2.74 -2.123 12.508 1 97.25 134 ILE B CA 1
ATOM 3436 C C . ILE B 1 134 ? -1.747 -1.817 11.383 1 97.25 134 ILE B C 1
ATOM 3438 O O . ILE B 1 134 ? -1.985 -0.933 10.562 1 97.25 134 ILE B O 1
ATOM 3442 N N . SER B 1 135 ? -0.679 -2.502 11.25 1 96.12 135 SER B N 1
ATOM 3443 C CA . SER B 1 135 ? 0.454 -2.166 10.391 1 96.12 135 SER B CA 1
ATOM 3444 C C . SER B 1 135 ? 0.056 -2.176 8.922 1 96.12 135 SER B C 1
ATOM 3446 O O . SER B 1 135 ? 0.613 -1.426 8.117 1 96.12 135 SER B O 1
ATOM 3448 N N . SER B 1 136 ? -0.938 -3.041 8.609 1 97.81 136 SER B N 1
ATOM 3449 C CA . SER B 1 136 ? -1.331 -3.184 7.211 1 97.81 136 SER B CA 1
ATOM 3450 C C . SER B 1 136 ? -2.457 -2.221 6.852 1 97.81 136 SER B C 1
ATOM 3452 O O . SER B 1 136 ? -2.967 -2.242 5.727 1 97.81 136 SER B O 1
ATOM 3454 N N . PHE B 1 137 ? -2.834 -1.304 7.797 1 98.69 137 PHE B N 1
ATOM 3455 C CA . PHE B 1 137 ? -3.877 -0.313 7.562 1 98.69 137 PHE B CA 1
ATOM 3456 C C . PHE B 1 137 ? -3.271 1.071 7.359 1 98.69 137 PHE B C 1
ATOM 3458 O O . PHE B 1 137 ? -2.555 1.574 8.227 1 98.69 137 PHE B O 1
ATOM 3465 N N . ASP B 1 138 ? -3.592 1.633 6.188 1 98.75 138 ASP B N 1
ATOM 3466 C CA . ASP B 1 138 ? -2.982 2.922 5.871 1 98.75 138 ASP B CA 1
ATOM 3467 C C . ASP B 1 138 ? -4.035 3.93 5.418 1 98.75 138 ASP B C 1
ATOM 3469 O O . ASP B 1 138 ? -4.906 3.607 4.605 1 98.75 138 ASP B O 1
ATOM 3473 N N . TRP B 1 139 ? -3.957 5.09 6.023 1 98.75 139 TRP B N 1
ATOM 3474 C CA . TRP B 1 139 ? -4.664 6.277 5.551 1 98.75 139 TRP B CA 1
ATOM 3475 C C . TRP B 1 139 ? -3.736 7.18 4.746 1 98.75 139 TRP B C 1
ATOM 3477 O O . TRP B 1 139 ? -2.713 7.645 5.254 1 98.75 139 TRP B O 1
ATOM 3487 N N . ILE B 1 140 ? -4.078 7.422 3.512 1 98.56 140 ILE B N 1
ATOM 3488 C CA . ILE B 1 140 ? -3.207 8.195 2.639 1 98.56 140 ILE B CA 1
ATOM 3489 C C . ILE B 1 140 ? -3.879 9.523 2.289 1 98.56 140 ILE B C 1
ATOM 3491 O O . ILE B 1 140 ? -4.965 9.547 1.704 1 98.56 140 ILE B O 1
ATOM 3495 N N . ASP B 1 141 ? -3.205 10.586 2.645 1 98 141 ASP B N 1
ATOM 3496 C CA . ASP B 1 141 ? -3.662 11.93 2.297 1 98 141 ASP B CA 1
ATOM 3497 C C . ASP B 1 141 ? -3.244 12.305 0.877 1 98 141 ASP B C 1
ATOM 3499 O O . ASP B 1 141 ? -2.053 12.445 0.593 1 98 141 ASP B O 1
ATOM 3503 N N . VAL B 1 142 ? -4.227 12.531 0.027 1 97.44 142 VAL B N 1
ATOM 3504 C CA . VAL B 1 142 ? -3.914 12.781 -1.377 1 97.44 142 VAL B CA 1
ATOM 3505 C C . VAL B 1 142 ? -4.031 14.273 -1.674 1 97.44 142 VAL B C 1
ATOM 3507 O O . VAL B 1 142 ? -3.758 14.711 -2.793 1 97.44 142 VAL B O 1
ATOM 3510 N N . GLY B 1 143 ? -4.441 15.055 -0.739 1 94.62 143 GLY B N 1
ATOM 3511 C CA . GLY B 1 143 ? -4.516 16.5 -0.893 1 94.62 143 GLY B CA 1
ATOM 3512 C C . GLY B 1 143 ? -5.629 16.953 -1.822 1 94.62 143 GLY B C 1
ATOM 3513 O O . GLY B 1 143 ? -6.5 16.156 -2.18 1 94.62 143 GLY B O 1
ATOM 3514 N N . VAL B 1 144 ? -5.527 18.281 -2.117 1 87.88 144 VAL B N 1
ATOM 3515 C CA . VAL B 1 144 ? -6.523 18.891 -2.984 1 87.88 144 VAL B CA 1
ATOM 3516 C C . VAL B 1 144 ? -6.152 18.672 -4.449 1 87.88 144 VAL B C 1
ATOM 3518 O O . VAL B 1 144 ? -4.98 18.766 -4.82 1 87.88 144 VAL B O 1
ATOM 3521 N N . SER B 1 145 ? -6.969 18 -5.152 1 78.38 145 SER B N 1
ATOM 3522 C CA . SER B 1 145 ? -6.684 17.859 -6.574 1 78.38 145 SER B CA 1
ATOM 3523 C C . SER B 1 145 ? -7.867 18.312 -7.422 1 78.38 145 SER B C 1
ATOM 3525 O O . SER B 1 145 ? -9.016 18.25 -6.98 1 78.38 145 SER B O 1
ATOM 3527 N N . LYS B 1 146 ? -7.371 18.969 -8.43 1 64.5 146 LYS B N 1
ATOM 3528 C CA . LYS B 1 146 ? -8.398 19.344 -9.398 1 64.5 146 LYS B CA 1
ATOM 3529 C C . LYS B 1 146 ? -9.086 18.109 -9.977 1 64.5 146 LYS B C 1
ATOM 3531 O O . LYS B 1 146 ? -10.273 18.156 -10.32 1 64.5 146 LYS B O 1
ATOM 3536 N N . GLU B 1 147 ? -8.25 17.156 -10.031 1 65.69 147 GLU B N 1
ATOM 3537 C CA . GLU B 1 147 ? -8.773 15.891 -10.531 1 65.69 147 GLU B CA 1
ATOM 3538 C C . GLU B 1 147 ? -8.984 14.891 -9.391 1 65.69 147 GLU B C 1
ATOM 3540 O O . GLU B 1 147 ? -8.344 14.992 -8.344 1 65.69 147 GLU B O 1
ATOM 3545 N N . GLY B 1 148 ? -10.062 14.289 -9.211 1 80.31 148 GLY B N 1
ATOM 3546 C CA . GLY B 1 148 ? -10.391 13.25 -8.25 1 80.31 148 GLY B CA 1
ATOM 3547 C C . GLY B 1 148 ? -9.258 12.266 -8.023 1 80.31 148 GLY B C 1
ATOM 3548 O O . GLY B 1 148 ? -9.352 11.102 -8.43 1 80.31 148 GLY B O 1
ATOM 3549 N N . ASN B 1 149 ? -8.148 12.672 -7.227 1 88.5 149 ASN B N 1
ATOM 3550 C CA . ASN B 1 149 ? -6.941 11.883 -7.004 1 88.5 149 ASN B CA 1
ATOM 3551 C C . ASN B 1 149 ? -7.234 10.617 -6.211 1 88.5 149 ASN B C 1
ATOM 3553 O O . ASN B 1 149 ? -6.652 9.562 -6.477 1 88.5 149 ASN B O 1
ATOM 3557 N N . SER B 1 150 ? -8.172 10.766 -5.32 1 95.94 150 SER B N 1
ATOM 3558 C CA . SER B 1 150 ? -8.469 9.609 -4.488 1 95.94 150 SER B CA 1
ATOM 3559 C C . SER B 1 150 ? -9.102 8.484 -5.312 1 95.94 150 SER B C 1
ATOM 3561 O O . SER B 1 150 ? -8.727 7.32 -5.18 1 95.94 150 SER B O 1
ATOM 3563 N N . GLY B 1 151 ? -10.023 8.82 -6.18 1 95.75 151 GLY B N 1
ATOM 3564 C CA . GLY B 1 151 ? -10.617 7.84 -7.074 1 95.75 151 GLY B CA 1
ATOM 3565 C C . GLY B 1 151 ? -9.609 7.199 -8.016 1 95.75 151 GLY B C 1
ATOM 3566 O O . GLY B 1 151 ? -9.648 5.988 -8.234 1 95.75 151 GLY B O 1
ATOM 3567 N N . ARG B 1 152 ? -8.75 8.008 -8.523 1 95.06 152 ARG B N 1
ATOM 3568 C CA . ARG B 1 152 ? -7.703 7.504 -9.406 1 95.06 152 ARG B CA 1
ATOM 3569 C C . ARG B 1 152 ? -6.809 6.508 -8.68 1 95.06 152 ARG B C 1
ATOM 3571 O O . ARG B 1 152 ? -6.457 5.461 -9.227 1 95.06 152 ARG B O 1
ATOM 3578 N N . LYS B 1 153 ? -6.445 6.82 -7.441 1 97.06 153 LYS B N 1
ATOM 3579 C CA . LYS B 1 153 ? -5.605 5.934 -6.641 1 97.06 153 LYS B CA 1
ATOM 3580 C C . LYS B 1 153 ? -6.293 4.59 -6.402 1 97.06 153 LYS B C 1
ATOM 3582 O O . LYS B 1 153 ? -5.664 3.537 -6.52 1 97.06 153 LYS B O 1
ATOM 3587 N N . VAL B 1 154 ? -7.543 4.613 -6.125 1 97.88 154 VAL B N 1
ATOM 3588 C CA . VAL B 1 154 ? -8.297 3.389 -5.891 1 97.88 154 VAL B CA 1
ATOM 3589 C C . VAL B 1 154 ? -8.336 2.551 -7.164 1 97.88 154 VAL B C 1
ATOM 3591 O O . VAL B 1 154 ? -8.055 1.351 -7.137 1 97.88 154 VAL B O 1
ATOM 3594 N N . ARG B 1 155 ? -8.617 3.18 -8.273 1 96.69 155 ARG B N 1
ATOM 3595 C CA . ARG B 1 155 ? -8.734 2.482 -9.555 1 96.69 155 ARG B CA 1
ATOM 3596 C C . ARG B 1 155 ? -7.414 1.836 -9.945 1 96.69 155 ARG B C 1
ATOM 3598 O O . ARG B 1 155 ? -7.379 0.673 -10.352 1 96.69 155 ARG B O 1
ATOM 3605 N N . GLU B 1 156 ? -6.352 2.561 -9.805 1 96.25 156 GLU B N 1
ATOM 3606 C CA . GLU B 1 156 ? -5.039 2.053 -10.188 1 96.25 156 GLU B CA 1
ATOM 3607 C C . GLU B 1 156 ? -4.609 0.904 -9.281 1 96.25 156 GLU B C 1
ATOM 3609 O O . GLU B 1 156 ? -4.039 -0.085 -9.742 1 96.25 156 GLU B O 1
ATOM 3614 N N . ASN B 1 157 ? -4.867 1.062 -7.973 1 97.75 157 ASN B N 1
ATOM 3615 C CA . ASN B 1 157 ? -4.535 -0.022 -7.055 1 97.75 157 ASN B CA 1
ATOM 3616 C C . ASN B 1 157 ? -5.387 -1.261 -7.316 1 97.75 157 ASN B C 1
ATOM 3618 O O . ASN B 1 157 ? -4.887 -2.387 -7.25 1 97.75 157 ASN B O 1
ATOM 3622 N N . LEU B 1 158 ? -6.613 -1.008 -7.648 1 98.12 158 LEU B N 1
ATOM 3623 C CA . LEU B 1 158 ? -7.484 -2.129 -7.98 1 98.12 158 LEU B CA 1
ATOM 3624 C C . LEU B 1 158 ? -6.941 -2.904 -9.18 1 98.12 158 LEU B C 1
ATOM 3626 O O . LEU B 1 158 ? -6.805 -4.129 -9.117 1 98.12 158 LEU B O 1
ATOM 3630 N N . SER B 1 159 ? -6.605 -2.191 -10.203 1 96.62 159 SER B N 1
ATOM 3631 C CA . SER B 1 159 ? -6.066 -2.812 -11.406 1 96.62 159 SER B CA 1
ATOM 3632 C C . SER B 1 159 ? -4.754 -3.537 -11.117 1 96.62 159 SER B C 1
ATOM 3634 O O . SER B 1 159 ? -4.52 -4.637 -11.625 1 96.62 159 SER B O 1
ATOM 3636 N N . PHE B 1 160 ? -3.996 -3.012 -10.305 1 96.81 160 PHE B N 1
ATOM 3637 C CA . PHE B 1 160 ? -2.691 -3.572 -9.969 1 96.81 160 PHE B CA 1
ATOM 3638 C C . PHE B 1 160 ? -2.846 -4.859 -9.172 1 96.81 160 PHE B C 1
ATOM 3640 O O . PHE B 1 160 ? -2.268 -5.891 -9.523 1 96.81 160 PHE B O 1
ATOM 3647 N N . TYR B 1 161 ? -3.676 -4.879 -8.18 1 97.62 161 TYR B N 1
ATOM 3648 C CA . TYR B 1 161 ? -3.699 -5.973 -7.219 1 97.62 161 TYR B CA 1
ATOM 3649 C C . TYR B 1 161 ? -4.539 -7.137 -7.734 1 97.62 161 TYR B C 1
ATOM 3651 O O . TYR B 1 161 ? -4.367 -8.273 -7.297 1 97.62 161 TYR B O 1
ATOM 3659 N N . THR B 1 162 ? -5.418 -6.875 -8.641 1 96.88 162 THR B N 1
ATOM 3660 C CA . THR B 1 162 ? -6.273 -7.957 -9.117 1 96.88 162 THR B CA 1
ATOM 3661 C C . THR B 1 162 ? -5.477 -8.961 -9.945 1 96.88 162 THR B C 1
ATOM 3663 O O . THR B 1 162 ? -5.926 -10.086 -10.172 1 96.88 162 THR B O 1
ATOM 3666 N N . SER B 1 163 ? -4.312 -8.602 -10.336 1 94.56 163 SER B N 1
ATOM 3667 C CA . SER B 1 163 ? -3.441 -9.516 -11.062 1 94.56 163 SER B CA 1
ATOM 3668 C C . SER B 1 163 ? -2.602 -10.359 -10.109 1 94.56 163 SER B C 1
ATOM 3670 O O . SER B 1 163 ? -1.968 -11.328 -10.523 1 94.56 163 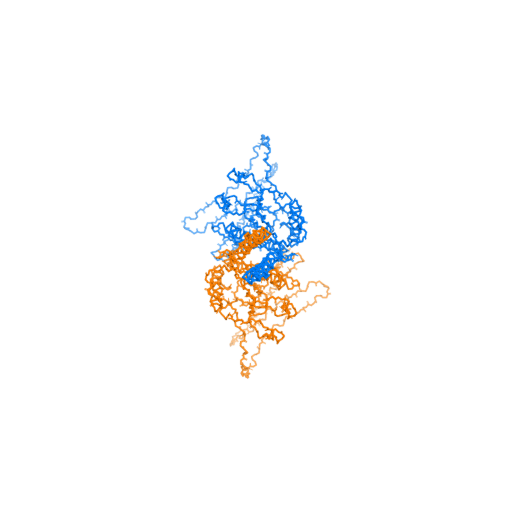SER B O 1
ATOM 3672 N N . ASN B 1 164 ? -2.613 -10.062 -8.859 1 95.88 164 ASN B N 1
ATOM 3673 C CA . ASN B 1 164 ? -1.802 -10.742 -7.859 1 95.88 164 ASN B CA 1
ATOM 3674 C C . ASN B 1 164 ? -2.383 -12.109 -7.5 1 95.88 164 ASN B C 1
ATOM 3676 O O . ASN B 1 164 ? -3.531 -12.203 -7.062 1 95.88 164 ASN B O 1
ATOM 3680 N N . SER B 1 165 ? -1.566 -13.109 -7.629 1 94.69 165 SER B N 1
ATOM 3681 C CA . SER B 1 165 ? -2.045 -14.469 -7.422 1 94.69 165 SER B CA 1
ATOM 3682 C C . SER B 1 165 ? -2.307 -14.742 -5.945 1 94.69 165 SER B C 1
ATOM 3684 O O . SER B 1 165 ? -3.016 -15.695 -5.598 1 94.69 165 SER B O 1
ATOM 3686 N N . HIS B 1 166 ? -1.769 -13.883 -5.062 1 95.56 166 HIS B N 1
ATOM 3687 C CA . HIS B 1 166 ? -1.964 -14.07 -3.629 1 95.56 166 HIS B CA 1
ATOM 3688 C C . HIS B 1 166 ? -3.244 -13.391 -3.152 1 95.56 166 HIS B C 1
ATOM 3690 O O . HIS B 1 166 ? -3.686 -13.609 -2.023 1 95.56 166 HIS B O 1
ATOM 3696 N N . LEU B 1 167 ? -3.816 -12.617 -3.979 1 96.88 167 LEU B N 1
ATOM 3697 C CA . LEU B 1 167 ? -5.039 -11.914 -3.605 1 96.88 167 LEU B CA 1
ATOM 3698 C C . LEU B 1 167 ? -6.23 -12.867 -3.588 1 96.88 167 LEU B C 1
ATOM 3700 O O . LEU B 1 167 ? -6.598 -13.43 -4.621 1 96.88 167 LEU B O 1
ATOM 3704 N N . ARG B 1 168 ? -6.812 -12.906 -2.465 1 97.38 168 ARG B N 1
ATOM 3705 C CA . ARG B 1 168 ? -8.008 -13.727 -2.322 1 97.38 168 ARG B CA 1
ATOM 3706 C C . ARG B 1 168 ? -9.258 -12.953 -2.729 1 97.38 168 ARG B C 1
ATOM 3708 O O . ARG B 1 168 ? -10.133 -13.484 -3.408 1 97.38 168 ARG B O 1
ATOM 3715 N N . HIS B 1 169 ? -9.305 -11.734 -2.244 1 98.5 169 HIS B N 1
ATOM 3716 C CA . HIS B 1 169 ? -10.5 -10.922 -2.451 1 98.5 169 HIS B CA 1
ATOM 3717 C C . HIS B 1 169 ? -10.211 -9.445 -2.223 1 98.5 169 HIS B C 1
ATOM 3719 O O . HIS B 1 169 ? -9.336 -9.094 -1.432 1 98.5 169 HIS B O 1
ATOM 3725 N N . VAL B 1 170 ? -10.961 -8.625 -2.941 1 98.81 170 VAL B N 1
ATOM 3726 C CA . VAL B 1 170 ? -10.812 -7.184 -2.746 1 98.81 170 VAL B CA 1
ATOM 3727 C C . VAL B 1 170 ? -12.188 -6.547 -2.557 1 98.81 170 VAL B C 1
ATOM 3729 O O . VAL B 1 170 ? -13.125 -6.852 -3.295 1 98.81 170 VAL B O 1
ATOM 3732 N N . ILE B 1 171 ? -12.297 -5.75 -1.527 1 98.88 171 ILE B N 1
ATOM 3733 C CA . ILE B 1 171 ? -13.484 -4.953 -1.232 1 98.88 171 ILE B CA 1
ATOM 3734 C C . ILE B 1 171 ? -13.219 -3.488 -1.566 1 98.88 171 ILE B C 1
ATOM 3736 O O . ILE B 1 171 ? -12.258 -2.895 -1.065 1 98.88 171 ILE B O 1
ATOM 3740 N N . VAL B 1 172 ? -14.133 -2.893 -2.381 1 98.75 172 VAL B N 1
ATOM 3741 C CA . VAL B 1 172 ? -13.852 -1.565 -2.916 1 98.75 172 VAL B CA 1
ATOM 3742 C C . VAL B 1 172 ? -15.008 -0.622 -2.588 1 98.75 172 VAL B C 1
ATOM 3744 O O . VAL B 1 172 ? -16.156 -0.919 -2.891 1 98.75 172 VAL B O 1
ATOM 3747 N N . GLY B 1 173 ? -14.719 0.462 -1.906 1 98.19 173 GLY B N 1
ATOM 3748 C CA . GLY B 1 173 ? -15.641 1.568 -1.708 1 98.19 173 GLY B CA 1
ATOM 3749 C C . GLY B 1 173 ? -15.258 2.812 -2.486 1 98.19 173 GLY B C 1
ATOM 3750 O O . GLY B 1 173 ? -14.422 3.598 -2.037 1 98.19 173 GLY B O 1
ATOM 3751 N N . CYS B 1 174 ? -15.914 3.01 -3.576 1 96.75 174 CYS B N 1
ATOM 3752 C CA . CYS B 1 174 ? -15.586 4.094 -4.492 1 96.75 174 CYS B CA 1
ATOM 3753 C C . CYS B 1 174 ? -16.797 4.508 -5.305 1 96.75 174 CYS B C 1
ATOM 3755 O O . CYS B 1 174 ? -17.766 3.744 -5.43 1 96.75 174 CYS B O 1
ATOM 3757 N N . SER B 1 175 ? -16.766 5.734 -5.785 1 94.88 175 SER B N 1
ATOM 3758 C CA . SER B 1 175 ? -17.844 6.211 -6.645 1 94.88 175 SER B CA 1
ATOM 3759 C C . SER B 1 175 ? -17.922 5.41 -7.941 1 94.88 175 SER B C 1
ATOM 3761 O O . SER B 1 175 ? -16.891 5.129 -8.555 1 94.88 175 SER B O 1
ATOM 3763 N N . PRO B 1 176 ? -19.109 5.09 -8.398 1 93.5 176 PRO B N 1
ATOM 3764 C CA . PRO B 1 176 ? -19.266 4.402 -9.688 1 93.5 176 PRO B CA 1
ATOM 3765 C C . PRO B 1 176 ? -18.703 5.207 -10.852 1 93.5 176 PRO B C 1
ATOM 3767 O O . PRO B 1 176 ? -18.359 4.637 -11.898 1 93.5 176 PRO B O 1
ATOM 3770 N N . VAL B 1 177 ? -18.625 6.504 -10.688 1 91.56 177 VAL B N 1
ATOM 3771 C CA . VAL B 1 177 ? -18.062 7.355 -11.734 1 91.56 177 VAL B CA 1
ATOM 3772 C C . VAL B 1 177 ? -16.594 6.996 -11.953 1 91.56 177 VAL B C 1
ATOM 3774 O O . VAL B 1 177 ? -16.109 6.992 -13.086 1 91.56 177 VAL B O 1
ATOM 3777 N N . ASP B 1 178 ? -15.922 6.605 -10.852 1 93.25 178 ASP B N 1
ATOM 3778 C CA . ASP B 1 178 ? -14.5 6.285 -10.922 1 93.25 178 ASP B CA 1
ATOM 3779 C C . ASP B 1 178 ? -14.281 4.805 -11.227 1 93.25 178 ASP B C 1
ATOM 3781 O O . ASP B 1 178 ? -13.148 4.363 -11.43 1 93.25 178 ASP B O 1
ATOM 3785 N N . LEU B 1 179 ? -15.305 4.031 -11.258 1 94.81 179 LEU B N 1
ATOM 3786 C CA . LEU B 1 179 ? -15.234 2.609 -11.57 1 94.81 179 LEU B CA 1
ATOM 3787 C C . LEU B 1 179 ? -16.266 2.238 -12.633 1 94.81 179 LEU B C 1
ATOM 3789 O O . LEU B 1 179 ? -17.188 1.462 -12.367 1 94.81 179 LEU B O 1
ATOM 3793 N N . PRO B 1 180 ? -16.031 2.719 -13.797 1 94.06 180 PRO B N 1
ATOM 3794 C CA . PRO B 1 180 ? -17.016 2.41 -14.844 1 94.06 180 PRO B CA 1
ATOM 3795 C C . PRO B 1 180 ? -17.125 0.914 -15.125 1 94.06 180 PRO B C 1
ATOM 3797 O O . PRO B 1 180 ? -16.156 0.173 -14.945 1 94.06 180 PRO B O 1
ATOM 3800 N N . SER B 1 181 ? -18.266 0.543 -15.625 1 95.31 181 SER B N 1
ATOM 3801 C CA . SER B 1 181 ? -18.547 -0.863 -15.891 1 95.31 181 SER B CA 1
ATOM 3802 C C . SER B 1 181 ? -17.594 -1.431 -16.938 1 95.31 181 SER B C 1
ATOM 3804 O O . SER B 1 181 ? -17.25 -2.613 -16.891 1 95.31 181 SER B O 1
ATOM 3806 N N . SER B 1 182 ? -17.172 -0.634 -17.828 1 95.5 182 SER B N 1
ATOM 3807 C CA . SER B 1 182 ? -16.234 -1.077 -18.859 1 95.5 182 SER B CA 1
ATOM 3808 C C . SER B 1 182 ? -14.906 -1.521 -18.25 1 95.5 182 SER B C 1
ATOM 3810 O O . SER B 1 182 ? -14.32 -2.512 -18.688 1 95.5 182 SER B O 1
ATOM 3812 N N . LEU B 1 183 ? -14.469 -0.818 -17.234 1 95.38 183 LEU B N 1
ATOM 3813 C CA . LEU B 1 183 ? -13.25 -1.193 -16.531 1 95.38 183 LEU B CA 1
ATOM 3814 C C . LEU B 1 183 ? -13.469 -2.455 -15.703 1 95.38 183 LEU B C 1
ATOM 3816 O O . LEU B 1 183 ? -12.664 -3.389 -15.766 1 95.38 183 LEU B O 1
ATOM 3820 N N . LEU B 1 184 ? -14.523 -2.484 -15.008 1 96.56 184 LEU B N 1
ATOM 3821 C CA . LEU B 1 184 ? -14.828 -3.623 -14.148 1 96.56 184 LEU B CA 1
ATOM 3822 C C . LEU B 1 184 ? -14.906 -4.914 -14.961 1 96.56 184 LEU B C 1
ATOM 3824 O O . LEU B 1 184 ? -14.445 -5.965 -14.508 1 96.56 184 LEU B O 1
ATOM 3828 N N . ALA B 1 185 ? -15.367 -4.785 -16.141 1 95.69 185 ALA B N 1
ATOM 3829 C CA . ALA B 1 185 ? -15.578 -5.953 -17 1 95.69 185 ALA B CA 1
ATOM 3830 C C . ALA B 1 185 ? -14.242 -6.586 -17.391 1 95.69 185 ALA B C 1
ATOM 3832 O O . ALA B 1 185 ? -14.195 -7.758 -17.781 1 95.69 185 ALA B O 1
ATOM 3833 N N . THR B 1 186 ? -13.195 -5.852 -17.266 1 95.94 186 THR B N 1
ATOM 3834 C CA . THR B 1 186 ? -11.883 -6.363 -17.656 1 95.94 186 THR B CA 1
ATOM 3835 C C . THR B 1 186 ? -11.211 -7.055 -16.469 1 95.94 186 THR B C 1
ATOM 3837 O O . THR B 1 186 ? -10.156 -7.68 -16.641 1 95.94 186 THR B O 1
ATOM 3840 N N . LEU B 1 187 ? -11.781 -7.004 -15.305 1 97.19 187 LEU B N 1
ATOM 3841 C CA . LEU B 1 187 ? -11.18 -7.52 -14.078 1 97.19 187 LEU B CA 1
ATOM 3842 C C . LEU B 1 187 ? -11.82 -8.836 -13.672 1 97.19 187 LEU B C 1
ATOM 3844 O O . LEU B 1 187 ? -12.906 -9.18 -14.141 1 97.19 187 LEU B O 1
ATOM 3848 N N . PRO B 1 188 ? -11.117 -9.594 -12.883 1 96.94 188 PRO B N 1
ATOM 3849 C CA . PRO B 1 188 ? -11.734 -10.812 -12.359 1 96.94 188 PRO B CA 1
ATOM 3850 C C . PRO B 1 188 ? -12.828 -10.531 -11.328 1 96.94 188 PRO B C 1
ATOM 3852 O O . PRO B 1 188 ? -12.562 -10.547 -10.125 1 96.94 188 PRO B O 1
ATOM 3855 N N . LEU B 1 189 ? -13.984 -10.438 -11.727 1 97.5 189 LEU B N 1
ATOM 3856 C CA . LEU B 1 189 ? -15.125 -9.961 -10.945 1 97.5 189 LEU B CA 1
ATOM 3857 C C . LEU B 1 189 ? -15.391 -10.883 -9.766 1 97.5 189 LEU B C 1
ATOM 3859 O O . LEU B 1 189 ? -15.922 -10.445 -8.734 1 97.5 189 LEU B O 1
ATOM 3863 N N . GLU B 1 190 ? -15.031 -12.117 -9.898 1 96.56 190 GLU B N 1
ATOM 3864 C CA . GLU B 1 190 ? -15.281 -13.078 -8.836 1 96.56 190 GLU B CA 1
ATOM 3865 C C . GLU B 1 190 ? -14.484 -12.734 -7.578 1 96.56 190 GLU B C 1
ATOM 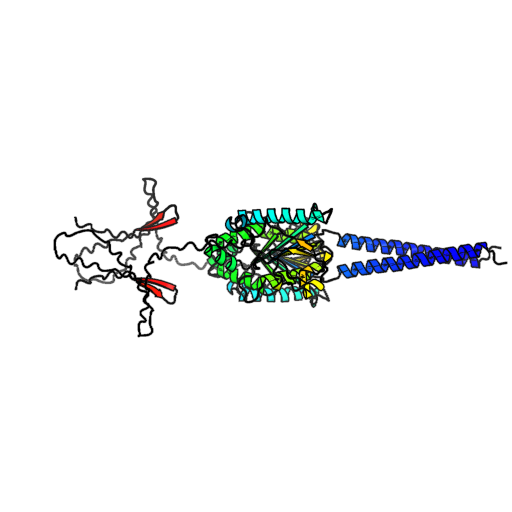3867 O O . GLU B 1 190 ? -14.82 -13.188 -6.48 1 96.56 190 GLU B O 1
ATOM 3872 N N . LYS B 1 191 ? -13.453 -11.883 -7.738 1 97.5 191 LYS B N 1
ATOM 3873 C CA . LYS B 1 191 ? -12.602 -11.516 -6.613 1 97.5 191 LYS B CA 1
ATOM 3874 C C . LYS B 1 191 ? -13 -10.156 -6.043 1 97.5 191 LYS B C 1
ATOM 3876 O O . LYS B 1 191 ? -12.398 -9.68 -5.078 1 97.5 191 LYS B O 1
ATOM 3881 N N . ILE B 1 192 ? -14.023 -9.539 -6.578 1 98.44 192 ILE B N 1
ATOM 3882 C CA . ILE B 1 192 ? -14.281 -8.141 -6.258 1 98.44 192 ILE B CA 1
ATOM 3883 C C . ILE B 1 192 ? -15.641 -8.008 -5.578 1 98.44 192 ILE B C 1
ATOM 3885 O O . ILE B 1 192 ? -16.625 -8.602 -6.027 1 98.44 192 ILE B O 1
ATOM 3889 N N . THR B 1 193 ? -15.68 -7.336 -4.52 1 98.56 193 THR B N 1
ATOM 3890 C CA . THR B 1 193 ? -16.922 -6.871 -3.895 1 98.56 193 THR B CA 1
ATOM 3891 C C . THR B 1 193 ? -16.984 -5.344 -3.896 1 98.56 193 THR B C 1
ATOM 3893 O O . THR B 1 193 ? -16.031 -4.676 -3.467 1 98.56 193 THR B O 1
ATOM 3896 N N . LEU B 1 194 ? -18.062 -4.809 -4.34 1 98.19 194 LEU B N 1
ATOM 3897 C CA . LEU B 1 194 ? -18.297 -3.369 -4.289 1 98.19 194 LEU B CA 1
ATOM 3898 C C . LEU B 1 194 ? -19.125 -2.992 -3.066 1 98.19 194 LEU B C 1
ATOM 3900 O O . LEU B 1 194 ? -20.141 -3.621 -2.785 1 98.19 194 LEU B O 1
ATOM 3904 N N . VAL B 1 195 ? -18.625 -2 -2.404 1 98.25 195 VAL B N 1
ATOM 3905 C CA . VAL B 1 195 ? -19.375 -1.483 -1.269 1 98.25 195 VAL B CA 1
ATOM 3906 C C . VAL B 1 195 ? -20.453 -0.52 -1.762 1 98.25 195 VAL B C 1
ATOM 3908 O O . VAL B 1 195 ? -20.156 0.428 -2.494 1 98.25 195 VAL B O 1
ATOM 3911 N N . GLU B 1 196 ? -21.641 -0.718 -1.348 1 96.56 196 GLU B N 1
ATOM 3912 C CA . GLU B 1 196 ? -22.766 0.12 -1.76 1 96.56 196 GLU B CA 1
ATOM 3913 C C . GLU B 1 196 ? -23.125 1.124 -0.671 1 96.56 196 GLU B C 1
ATOM 3915 O O . GLU B 1 196 ? -23.531 0.736 0.429 1 96.56 196 GLU B O 1
ATOM 3920 N N . SER B 1 197 ? -22.906 2.34 -1.026 1 92.81 197 SER B N 1
ATOM 3921 C CA . SER B 1 197 ? -23.359 3.424 -0.154 1 92.81 197 SER B CA 1
ATOM 3922 C C . SER B 1 197 ? -24.625 4.078 -0.687 1 92.81 197 SER B C 1
ATOM 3924 O O . SER B 1 197 ? -25.438 4.586 0.088 1 92.81 197 SER B O 1
ATOM 3926 N N . PHE B 1 198 ? -24.844 4.168 -1.955 1 91.69 198 PHE B N 1
ATOM 3927 C CA . PHE B 1 198 ? -26.031 4.543 -2.713 1 91.69 198 PHE B CA 1
ATOM 3928 C C . PHE B 1 198 ? -26.406 3.459 -3.719 1 91.69 198 PHE B C 1
ATOM 3930 O O . PHE B 1 198 ? -25.562 2.623 -4.07 1 91.69 198 PHE B O 1
ATOM 3937 N N . PRO B 1 199 ? -27.625 3.48 -4.098 1 93.31 199 PRO B N 1
ATOM 3938 C CA . PRO B 1 199 ? -27.953 2.514 -5.148 1 93.31 199 PRO B CA 1
ATOM 3939 C C . PRO B 1 199 ? -27 2.598 -6.344 1 93.31 199 PRO B C 1
ATOM 3941 O O . PRO B 1 199 ? -26.703 3.693 -6.816 1 93.31 199 PRO B O 1
ATOM 3944 N N . LEU B 1 200 ? -26.562 1.484 -6.77 1 95.56 200 LEU B N 1
ATOM 3945 C CA . LEU B 1 200 ? -25.594 1.421 -7.855 1 95.56 200 LEU B CA 1
ATOM 3946 C C . LEU B 1 200 ? -26.281 1.437 -9.211 1 95.56 200 LEU B C 1
ATOM 3948 O O . LEU B 1 200 ? -27.406 0.955 -9.336 1 95.56 200 LEU B O 1
ATOM 3952 N N . PRO B 1 201 ? -25.656 2.033 -10.164 1 96.06 201 PRO B N 1
ATOM 3953 C CA . PRO B 1 201 ? -26.203 2.018 -11.516 1 96.06 201 PRO B CA 1
ATOM 3954 C C . PRO B 1 201 ? -26.438 0.603 -12.047 1 96.06 201 PRO B C 1
ATOM 3956 O O . PRO B 1 201 ? -25.688 -0.316 -11.703 1 96.06 201 PRO B O 1
ATOM 3959 N N . GLU B 1 202 ? -27.328 0.459 -12.906 1 96.25 202 GLU B N 1
ATOM 3960 C CA . GLU B 1 202 ? -27.688 -0.827 -13.5 1 96.25 202 GLU B CA 1
ATOM 3961 C C . GLU B 1 202 ? -26.516 -1.435 -14.258 1 96.25 202 GLU B C 1
ATOM 3963 O O . GLU B 1 202 ? -26.344 -2.656 -14.289 1 96.25 202 GLU B O 1
ATOM 3968 N N . ALA B 1 203 ? -25.781 -0.581 -14.867 1 95.94 203 ALA B N 1
ATOM 3969 C CA . ALA B 1 203 ? -24.625 -1.042 -15.633 1 95.94 203 ALA B CA 1
ATOM 3970 C C . ALA B 1 203 ? -23.672 -1.856 -14.766 1 95.94 203 ALA B C 1
ATOM 3972 O O . ALA B 1 203 ? -23 -2.762 -15.25 1 95.94 203 ALA B O 1
ATOM 3973 N N . ILE B 1 204 ? -23.688 -1.536 -13.484 1 96.44 204 ILE B N 1
ATOM 3974 C CA . ILE B 1 204 ? -22.797 -2.223 -12.547 1 96.44 204 ILE B CA 1
ATOM 3975 C C . ILE B 1 204 ? -23.516 -3.43 -11.945 1 96.44 204 ILE B C 1
ATOM 3977 O O . ILE B 1 204 ? -22.953 -4.52 -11.867 1 96.44 204 ILE B O 1
ATOM 3981 N N . THR B 1 205 ? -24.797 -3.219 -11.633 1 95.69 205 THR B N 1
ATOM 3982 C CA . T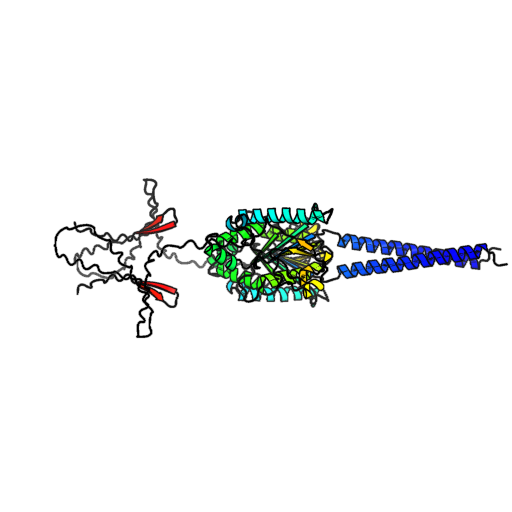HR B 1 205 ? -25.531 -4.277 -10.945 1 95.69 205 THR B CA 1
ATOM 3983 C C . THR B 1 205 ? -25.828 -5.434 -11.898 1 95.69 205 THR B C 1
ATOM 3985 O O . THR B 1 205 ? -26.156 -6.535 -11.453 1 95.69 205 THR B O 1
ATOM 3988 N N . SER B 1 206 ? -25.688 -5.254 -13.148 1 96.38 206 SER B N 1
ATOM 3989 C CA . SER B 1 206 ? -25.922 -6.301 -14.141 1 96.38 206 SER B CA 1
ATOM 3990 C C . SER B 1 206 ? -24.703 -7.215 -14.266 1 96.38 206 SER B C 1
ATOM 3992 O O . SER B 1 206 ? -24.797 -8.305 -14.844 1 96.38 206 SER B O 1
ATOM 3994 N N . LEU B 1 207 ? -23.562 -6.777 -13.805 1 96.5 207 LEU B N 1
ATOM 3995 C CA . LEU B 1 207 ? -22.359 -7.602 -13.805 1 96.5 207 LEU B CA 1
ATOM 3996 C C . LEU B 1 207 ? -22.406 -8.633 -12.68 1 96.5 207 LEU B C 1
ATOM 3998 O O . LEU B 1 207 ? -23.078 -8.414 -11.664 1 96.5 207 LEU B O 1
ATOM 4002 N N . PRO B 1 208 ? -21.781 -9.75 -12.961 1 96.56 208 PRO B N 1
ATOM 4003 C CA . PRO B 1 208 ? -21.703 -10.734 -11.883 1 96.56 208 PRO B CA 1
ATOM 4004 C C . PRO B 1 208 ? -20.703 -10.352 -10.789 1 96.56 208 PRO B C 1
ATOM 4006 O O . PRO B 1 208 ? -19.719 -11.055 -10.57 1 96.56 208 PRO B O 1
ATOM 4009 N N . ILE B 1 209 ? -20.922 -9.312 -10.164 1 96.94 209 ILE B N 1
ATOM 4010 C CA . ILE B 1 209 ? -20.062 -8.766 -9.125 1 96.94 209 ILE B CA 1
ATOM 4011 C C . ILE B 1 209 ? -20.797 -8.789 -7.785 1 96.94 209 ILE B C 1
ATOM 4013 O O . ILE B 1 209 ? -22.016 -8.633 -7.734 1 96.94 209 ILE B O 1
ATOM 4017 N N . LYS B 1 210 ? -20.094 -9.055 -6.773 1 97.56 210 LYS B N 1
ATOM 4018 C CA . LYS B 1 210 ? -20.672 -9.047 -5.434 1 97.56 210 LYS B CA 1
ATOM 4019 C C . LYS B 1 210 ? -20.844 -7.621 -4.914 1 97.56 210 LYS B C 1
ATOM 4021 O O . LYS B 1 210 ? -20.016 -6.754 -5.184 1 97.56 210 LYS B O 1
ATOM 4026 N N . ILE B 1 211 ? -21.891 -7.449 -4.188 1 97.69 211 ILE B N 1
ATOM 4027 C CA . ILE B 1 211 ? -22.203 -6.152 -3.59 1 97.69 211 ILE B CA 1
ATOM 4028 C C . ILE B 1 211 ? -22.453 -6.324 -2.094 1 97.69 211 ILE B C 1
ATOM 4030 O O . ILE B 1 211 ? -23.125 -7.27 -1.674 1 97.69 211 ILE B O 1
ATOM 4034 N N . ALA B 1 212 ? -21.875 -5.414 -1.271 1 97.56 212 ALA B N 1
ATOM 4035 C CA . ALA B 1 212 ? -22.047 -5.484 0.177 1 97.56 212 ALA B CA 1
ATOM 4036 C C . ALA B 1 212 ? -22.281 -4.098 0.77 1 97.56 212 ALA B C 1
ATOM 4038 O O . ALA B 1 212 ? -21.891 -3.09 0.172 1 97.56 212 ALA B O 1
ATOM 4039 N N . LYS B 1 213 ? -22.938 -4.094 1.905 1 96.69 213 LYS B N 1
ATOM 4040 C CA . LYS B 1 213 ? -23.156 -2.877 2.68 1 96.69 213 LYS B CA 1
ATOM 4041 C C . LYS B 1 213 ? -22.5 -2.971 4.055 1 96.69 213 LYS B C 1
ATOM 4043 O O . LYS B 1 213 ? -22.5 -4.031 4.68 1 96.69 213 LYS B O 1
ATOM 4048 N N . PHE B 1 214 ? -21.922 -1.868 4.453 1 97.06 214 PHE B N 1
ATOM 4049 C CA . PHE B 1 214 ? -21.312 -1.793 5.777 1 97.06 214 PHE B CA 1
ATOM 4050 C C . PHE B 1 214 ? -21.875 -0.606 6.559 1 97.06 214 PHE B C 1
ATOM 4052 O O . PHE B 1 214 ? -21.172 0.389 6.758 1 97.06 214 PHE B O 1
ATOM 4059 N N . PRO B 1 215 ? -23.016 -0.699 7.125 1 94.69 215 PRO B N 1
ATOM 4060 C CA . PRO B 1 215 ? -23.703 0.436 7.73 1 94.69 215 PRO B CA 1
ATOM 4061 C C . PRO B 1 215 ? -23.016 0.957 8.984 1 94.69 215 PRO B C 1
ATOM 4063 O O . PRO B 1 215 ? -23.234 2.1 9.391 1 94.69 215 PRO B O 1
ATOM 4066 N N . SER B 1 216 ? -22.219 0.159 9.602 1 96.12 216 SER B N 1
ATOM 4067 C CA . SER B 1 216 ? -21.562 0.599 10.82 1 96.12 216 SER B CA 1
ATOM 4068 C C . SER B 1 216 ? -20.359 1.498 10.508 1 96.12 216 SER B C 1
ATOM 4070 O O . SER B 1 216 ? -19.828 2.162 11.391 1 96.12 216 SER B O 1
ATOM 4072 N N . LEU B 1 217 ? -19.938 1.578 9.227 1 97.88 217 LEU B N 1
ATOM 4073 C CA . LEU B 1 217 ? -18.703 2.279 8.875 1 97.88 217 LEU B CA 1
ATOM 4074 C C . LEU B 1 217 ? -19.016 3.664 8.312 1 97.88 217 LEU B C 1
ATOM 4076 O O . LEU B 1 217 ? -18.328 4.637 8.648 1 97.88 217 LEU B O 1
ATOM 4080 N N . PHE B 1 218 ? -20.047 3.773 7.527 1 96.5 218 PHE B N 1
ATOM 4081 C CA . PHE B 1 218 ? -20.266 4.988 6.754 1 96.5 218 PHE B CA 1
ATOM 4082 C C . PHE B 1 218 ? -21.531 5.707 7.23 1 96.5 218 PHE B C 1
ATOM 4084 O O . PHE B 1 218 ? -22.422 5.086 7.805 1 96.5 218 PHE B O 1
ATOM 4091 N N . MET B 1 219 ? -21.547 6.973 6.957 1 87.06 219 MET B N 1
ATOM 4092 C CA . MET B 1 219 ? -22.688 7.785 7.332 1 87.06 219 MET B CA 1
ATOM 4093 C C . MET B 1 219 ? -23.938 7.34 6.578 1 87.06 219 MET B C 1
ATOM 4095 O O . MET B 1 219 ? -23.891 7.055 5.383 1 87.06 219 MET B O 1
ATOM 4099 N N . PRO B 1 220 ? -25.062 7.199 7.352 1 76.88 220 PRO B N 1
ATOM 4100 C CA . PRO B 1 220 ? -26.297 6.824 6.672 1 76.88 220 PRO B CA 1
ATOM 4101 C C . PRO B 1 220 ? -26.797 7.898 5.707 1 76.88 220 PRO B C 1
ATOM 4103 O O . PRO B 1 220 ? -26.453 9.078 5.867 1 76.88 220 PRO B O 1
ATOM 4106 N N . LEU B 1 221 ? -27.344 7.508 4.617 1 64.56 221 LEU B N 1
ATOM 4107 C CA . LEU B 1 221 ? -27.953 8.445 3.674 1 64.56 221 LEU B CA 1
ATOM 4108 C C . LEU B 1 221 ? -29.031 9.281 4.352 1 64.56 221 LEU B C 1
ATOM 4110 O O . LEU B 1 221 ? -29.703 8.812 5.262 1 64.56 221 LEU B O 1
ATOM 4114 N N . PRO B 1 222 ? -28.875 10.578 4.172 1 57.28 222 PRO B N 1
ATOM 4115 C CA . PRO B 1 222 ? -29.984 11.352 4.734 1 57.28 222 PRO B CA 1
ATOM 4116 C C . PRO B 1 222 ? -31.359 10.789 4.352 1 57.28 222 PRO B C 1
ATOM 4118 O O . PRO B 1 222 ? -31.547 10.367 3.207 1 57.28 222 PRO B O 1
ATOM 4121 N N . SER B 1 223 ? -31.891 9.969 5.219 1 51.09 223 SER B N 1
ATOM 4122 C CA . SER B 1 223 ? -33.281 9.617 4.938 1 51.09 223 SER B CA 1
ATOM 4123 C C . SER B 1 223 ? -34.031 10.805 4.355 1 51.09 223 SER B C 1
ATOM 4125 O O . SER B 1 223 ? -33.781 11.953 4.734 1 51.09 223 SER B O 1
ATOM 4127 N N . PRO B 1 224 ? -34.656 10.586 3.262 1 45.47 224 PRO B N 1
ATOM 4128 C CA . PRO B 1 224 ? -35.469 11.719 2.803 1 45.47 224 PRO B CA 1
ATOM 4129 C C . PRO B 1 224 ? -36.281 12.367 3.928 1 45.47 224 PRO B C 1
ATOM 4131 O O . PRO B 1 224 ? -36.938 11.672 4.707 1 45.47 224 PRO B O 1
ATOM 4134 N N . LYS B 1 225 ? -35.906 13.43 4.473 1 40.72 225 LYS B N 1
ATOM 4135 C CA . LYS B 1 225 ? -36.75 14.164 5.426 1 40.72 225 LYS B CA 1
ATOM 4136 C C . LYS B 1 225 ? -38.188 14.164 4.996 1 40.72 225 LYS B C 1
ATOM 4138 O O . LYS B 1 225 ? -38.5 14.359 3.818 1 40.72 225 LYS B O 1
ATOM 4143 N N . SER B 1 226 ? -39.031 13.414 5.645 1 40.22 226 SER B N 1
ATOM 4144 C CA . SER B 1 226 ? -40.469 13.625 5.457 1 40.22 226 SER B CA 1
ATOM 4145 C C . SER B 1 226 ? -40.781 15.109 5.344 1 40.22 226 SER B C 1
ATOM 4147 O O . SER B 1 226 ? -40.188 15.938 6.047 1 40.22 226 SER B O 1
ATOM 4149 N N . PRO B 1 227 ? -41.531 15.586 4.324 1 38.94 227 PRO B N 1
ATOM 4150 C CA . PRO B 1 227 ? -41.875 17 4.207 1 38.94 227 PRO B CA 1
ATOM 4151 C C . PRO B 1 227 ? -42.5 17.562 5.492 1 38.94 227 PRO B C 1
ATOM 4153 O O . PRO B 1 227 ? -43.438 16.984 6.047 1 38.94 227 PRO B O 1
ATOM 4156 N N . ARG B 1 228 ? -41.75 18.109 6.348 1 37.56 228 ARG B N 1
ATOM 4157 C CA . ARG B 1 228 ? -42.344 18.781 7.488 1 37.56 228 ARG B CA 1
ATOM 4158 C C . ARG B 1 228 ? -43.5 19.688 7.039 1 37.56 228 ARG B C 1
ATOM 4160 O O . ARG B 1 228 ? -43.406 20.375 6.02 1 37.56 228 ARG B O 1
ATOM 4167 N N . PRO B 1 229 ? -44.688 19.422 7.473 1 33.53 229 PRO B N 1
ATOM 4168 C CA . PRO B 1 229 ? -45.781 20.344 7.113 1 33.53 229 PRO B CA 1
ATOM 4169 C C . PRO B 1 229 ? -45.406 21.812 7.398 1 33.53 229 PRO B C 1
ATOM 4171 O O . PRO B 1 229 ? -44.75 22.109 8.398 1 33.53 229 PRO B O 1
ATOM 4174 N N . ARG B 1 230 ? -45.312 22.609 6.363 1 33.19 230 ARG B N 1
ATOM 4175 C CA . ARG B 1 230 ? -45.031 24.047 6.355 1 33.19 230 ARG B CA 1
ATOM 4176 C C . ARG B 1 230 ? -45.875 24.766 7.395 1 33.19 230 ARG B C 1
ATOM 4178 O O . ARG B 1 230 ? -47.094 24.922 7.219 1 33.19 230 ARG B O 1
ATOM 4185 N N . GLY B 1 231 ? -45.656 24.375 8.656 1 28.64 231 GLY B N 1
ATOM 4186 C CA . GLY B 1 231 ? -46.375 25.266 9.555 1 28.64 231 GLY B CA 1
ATOM 4187 C C . GLY B 1 231 ? -46.156 26.734 9.234 1 28.64 231 GLY B C 1
ATOM 4188 O O . GLY B 1 231 ? -45.156 27.109 8.656 1 28.64 231 GLY B O 1
ATOM 4189 N N . ARG B 1 232 ? -47.281 27.578 9.094 1 30.06 232 ARG B N 1
ATOM 4190 C CA . ARG B 1 232 ? -47.469 28.984 8.812 1 30.06 232 ARG B CA 1
ATOM 4191 C C . ARG B 1 232 ? -46.594 29.844 9.727 1 30.06 232 ARG B C 1
ATOM 4193 O O . ARG B 1 232 ? -46.844 29.938 10.93 1 30.06 232 ARG B O 1
ATOM 4200 N N . ASN B 1 233 ? -45.281 29.688 9.57 1 25.19 233 ASN B N 1
ATOM 4201 C CA . ASN B 1 233 ? -44.344 30.5 10.344 1 25.19 233 ASN B CA 1
ATOM 4202 C C . ASN B 1 233 ? -44.75 31.969 10.336 1 25.19 233 ASN B C 1
ATOM 4204 O O . ASN B 1 233 ? -45.094 32.531 9.297 1 25.19 233 ASN B O 1
ATOM 4208 N N . GLY B 1 234 ? -45.281 32.406 11.422 1 24.25 234 GLY B N 1
ATOM 4209 C CA . GLY B 1 234 ? -45.5 33.812 11.727 1 24.25 234 GLY B CA 1
ATOM 4210 C C . GLY B 1 234 ? -44.344 34.688 11.344 1 24.25 234 GLY B C 1
ATOM 4211 O O . GLY B 1 234 ? -43.188 34.25 11.266 1 24.25 234 GLY B O 1
ATOM 4212 N N . HIS B 1 235 ? -44.5 35.844 10.664 1 25.19 235 HIS B N 1
ATOM 4213 C CA . HIS B 1 235 ? -43.812 36.969 10.023 1 25.19 235 HIS B CA 1
ATOM 4214 C C . HIS B 1 235 ? -42.812 37.594 10.977 1 25.19 235 HIS B C 1
ATOM 4216 O O . HIS B 1 235 ? -42.938 38.781 11.312 1 25.19 235 HIS B O 1
ATOM 4222 N N . GLY B 1 236 ? -42.125 36.781 11.812 1 22.8 236 GLY B N 1
ATOM 4223 C CA . GLY B 1 236 ? -41.281 37.594 12.672 1 22.8 236 GLY B CA 1
ATOM 4224 C C . GLY B 1 236 ? -40.312 38.5 11.898 1 22.8 236 GLY B C 1
ATOM 4225 O O . GLY B 1 236 ? -39.844 38.125 10.82 1 22.8 236 GLY B O 1
ATOM 4226 N N . SER B 1 237 ? -40.438 39.812 12.008 1 28.08 237 SER B N 1
ATOM 4227 C CA . SER B 1 237 ? -39.812 41.031 11.469 1 28.08 237 SER B CA 1
ATOM 4228 C C . SER B 1 237 ? -38.312 41 11.617 1 28.08 237 SER B C 1
ATOM 4230 O O . SER B 1 237 ? -37.781 41.156 12.727 1 28.08 237 SER B O 1
ATOM 4232 N N . GLY B 1 238 ? -37.719 39.969 11.141 1 25.59 238 GLY B N 1
ATOM 4233 C CA . GLY B 1 238 ? -36.25 39.875 11.281 1 25.59 238 GLY B CA 1
ATOM 4234 C C . GLY B 1 238 ? -35.562 41.125 10.766 1 25.59 238 GLY B C 1
ATOM 4235 O O . GLY B 1 238 ? -35.938 41.688 9.734 1 25.59 238 GLY B O 1
ATOM 4236 N N . HIS B 1 239 ? -35 41.938 11.656 1 27.08 239 HIS B N 1
ATOM 4237 C CA . HIS B 1 239 ? -34.25 43.188 11.516 1 27.08 239 HIS B CA 1
ATOM 4238 C C . HIS B 1 239 ? -33.125 43.031 10.516 1 27.08 239 HIS B C 1
ATOM 4240 O O . HIS B 1 239 ? -32.312 42.094 10.617 1 27.08 239 HIS B O 1
ATOM 4246 N N . GLN B 1 240 ? -33.406 43.281 9.258 1 26.3 240 GLN B N 1
ATOM 4247 C CA . GLN B 1 240 ? -32.5 43.344 8.109 1 26.3 240 GLN B CA 1
ATOM 4248 C C . GLN B 1 240 ? -31.328 44.281 8.375 1 26.3 240 GLN B C 1
ATOM 4250 O O . GLN B 1 240 ? -31.516 45.438 8.664 1 26.3 240 GLN B O 1
ATOM 4255 N N . LEU B 1 241 ? -30.172 43.75 8.891 1 25.73 241 LEU B N 1
ATOM 4256 C CA . LEU B 1 241 ? -28.953 44.562 9.023 1 25.73 241 LEU B CA 1
ATOM 4257 C C . LEU B 1 241 ? -28.469 45.031 7.66 1 25.73 241 LEU B C 1
ATOM 4259 O O . LEU B 1 241 ? -28.359 44.25 6.715 1 25.73 241 LEU B O 1
ATOM 4263 N N . GLN B 1 242 ? -28.938 46.125 7.25 1 26.7 242 GLN B N 1
ATOM 4264 C CA . GLN B 1 242 ? -28.578 46.781 5.996 1 26.7 242 GLN B CA 1
ATOM 4265 C C . GLN B 1 242 ? -27.094 47.125 5.953 1 26.7 242 GLN B C 1
ATOM 4267 O O . GLN B 1 242 ? -26.609 47.875 6.789 1 26.7 242 GLN B O 1
ATOM 4272 N N . LEU B 1 243 ? -26.328 46.25 5.465 1 27.75 243 LEU B N 1
ATOM 4273 C CA . LEU B 1 243 ? -24.906 46.438 5.191 1 27.75 243 LEU B CA 1
ATOM 4274 C C . LEU B 1 243 ? -24.719 47.406 4.012 1 27.75 243 LEU B C 1
ATOM 4276 O O . LEU B 1 243 ? -25.219 47.156 2.918 1 27.75 243 LEU B O 1
ATOM 4280 N N . MET B 1 244 ? -24.719 48.625 4.23 1 28.75 244 MET B N 1
ATOM 4281 C CA . MET B 1 244 ? -24.578 49.594 3.146 1 28.75 244 MET B CA 1
ATOM 4282 C C . MET B 1 244 ? -23.125 49.75 2.709 1 28.75 244 MET B C 1
ATOM 4284 O O . MET B 1 244 ? -22.234 49.938 3.539 1 28.75 244 MET B O 1
ATOM 4288 N N . GLN B 1 245 ? -22.891 49.188 1.636 1 31.58 245 GLN B N 1
ATOM 4289 C CA . GLN B 1 245 ? -21.609 49.281 0.945 1 31.58 245 GLN B CA 1
ATOM 4290 C C . GLN B 1 245 ? -21.391 50.656 0.338 1 31.58 245 GLN B C 1
ATOM 4292 O O . GLN B 1 245 ? -22.25 51.156 -0.41 1 31.58 245 GLN B O 1
ATOM 4297 N N . GLN B 1 246 ? -20.969 51.531 1.088 1 30.52 246 GLN B N 1
ATOM 4298 C CA . GLN B 1 246 ? -20.734 52.812 0.436 1 30.52 246 GLN B CA 1
ATOM 4299 C C . GLN B 1 246 ? -19.422 52.812 -0.319 1 30.52 246 GLN B C 1
ATOM 4301 O O . GLN B 1 246 ? -18.391 52.375 0.216 1 30.52 246 GLN B O 1
ATOM 4306 N N . GLU B 1 247 ? -19.594 52.719 -1.567 1 33.94 247 GLU B N 1
ATOM 4307 C CA . GLU B 1 247 ? -18.5 52.75 -2.525 1 33.94 247 GLU B CA 1
ATOM 4308 C C . GLU B 1 247 ? -17.766 54.094 -2.48 1 33.94 247 GLU B C 1
ATOM 4310 O O . GLU B 1 247 ? -18.391 55.156 -2.496 1 33.94 247 GLU B O 1
ATOM 4315 N N . ASP B 1 248 ? -16.656 54.062 -1.91 1 34.91 248 ASP B N 1
ATOM 4316 C CA . ASP B 1 248 ? -15.922 55.312 -2.053 1 34.91 248 ASP B CA 1
ATOM 4317 C C . ASP B 1 248 ? -15.617 55.594 -3.52 1 34.91 248 ASP B C 1
ATOM 4319 O O . ASP B 1 248 ? -15.266 54.688 -4.281 1 34.91 248 ASP B O 1
ATOM 4323 N N . PRO B 1 249 ? -16.25 56.594 -4.074 1 36.44 249 PRO B N 1
ATOM 4324 C CA . PRO B 1 249 ? -15.977 56.906 -5.477 1 36.44 249 PRO B CA 1
ATOM 4325 C C . PRO B 1 249 ? -14.508 56.75 -5.852 1 36.44 249 PRO B C 1
ATOM 4327 O O . PRO B 1 249 ? -14.18 56.562 -7.023 1 36.44 249 PRO B O 1
ATOM 4330 N N . ASP B 1 250 ? -13.797 57.438 -5.062 1 35.81 250 ASP B N 1
ATOM 4331 C CA . ASP B 1 250 ? -12.422 57.5 -5.559 1 35.81 250 ASP B CA 1
ATOM 4332 C C . ASP B 1 250 ? -11.727 56.156 -5.383 1 35.81 250 ASP B C 1
ATOM 4334 O O . ASP B 1 250 ? -11.82 55.531 -4.324 1 35.81 250 ASP B O 1
ATOM 4338 N N . GLY B 1 251 ? -11.805 55.062 -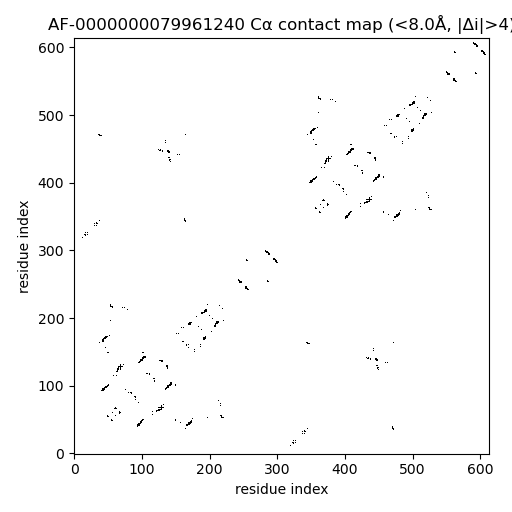6.141 1 36 251 GLY B N 1
ATOM 4339 C CA . GLY B 1 251 ? -11.469 53.688 -6.449 1 36 251 GLY B CA 1
ATOM 4340 C C . GLY B 1 251 ? -11.062 52.875 -5.23 1 36 251 GLY B C 1
ATOM 4341 O O . GLY B 1 251 ? -10.523 51.781 -5.359 1 36 251 GLY B O 1
ATOM 4342 N N . GLY B 1 252 ? -10.766 53.5 -4.191 1 30.94 252 GLY B N 1
ATOM 4343 C CA . GLY B 1 252 ? -9.984 52.812 -3.16 1 30.94 252 GLY B CA 1
ATOM 4344 C C . GLY B 1 252 ? -10.789 51.781 -2.395 1 30.94 252 GLY B C 1
ATOM 4345 O O . GLY B 1 252 ? -11.875 51.375 -2.822 1 30.94 252 GLY B O 1
ATOM 4346 N N . SER B 1 253 ? -10.57 51.688 -1.059 1 30.83 253 SER B N 1
ATOM 4347 C CA . SER B 1 253 ? -10.805 50.688 -0.022 1 30.83 253 SER B CA 1
ATOM 4348 C C . SER B 1 253 ? -12.281 50.625 0.353 1 30.83 253 SER B C 1
ATOM 4350 O O . SER B 1 253 ? -12.969 51.656 0.404 1 30.83 253 SER B O 1
ATOM 4352 N N . THR B 1 254 ? -12.961 49.625 -0.08 1 33 254 THR B N 1
ATOM 4353 C CA . THR B 1 254 ? -14.359 49.406 0.267 1 33 254 THR B CA 1
ATOM 4354 C C . THR B 1 254 ? -14.523 49.219 1.774 1 33 254 THR B C 1
ATOM 4356 O O . THR B 1 254 ? -13.805 48.438 2.395 1 33 254 THR B O 1
ATOM 4359 N N . TRP B 1 255 ? -14.852 50.312 2.43 1 29.73 255 TRP B N 1
ATOM 4360 C CA . TRP B 1 255 ? -14.992 50.312 3.881 1 29.73 255 TRP B CA 1
ATOM 4361 C C . TRP B 1 255 ? -16.344 49.75 4.289 1 29.73 255 TRP B C 1
ATOM 4363 O O . TRP B 1 255 ? -17.375 50.031 3.666 1 29.73 255 TRP B O 1
ATOM 4373 N N . LEU B 1 256 ? -16.328 48.531 4.754 1 30.91 256 LEU B N 1
ATOM 4374 C CA . LEU B 1 256 ? -17.578 47.969 5.258 1 30.91 256 LEU B CA 1
ATOM 4375 C C . LEU B 1 256 ? -17.922 48.562 6.625 1 30.91 256 LEU B C 1
ATOM 4377 O O . LEU B 1 256 ? -17.078 48.594 7.527 1 30.91 256 LEU B O 1
ATOM 4381 N N . VAL B 1 257 ? -18.625 49.531 6.762 1 29.64 257 VAL B N 1
ATOM 4382 C CA . VAL B 1 257 ? -19.047 50.156 8.008 1 29.64 257 VAL B CA 1
ATOM 4383 C C . VAL B 1 257 ? -20.234 49.406 8.602 1 29.64 257 VAL B C 1
ATOM 4385 O O . VAL B 1 257 ? -21.25 49.25 7.93 1 29.64 257 VAL B O 1
ATOM 4388 N N . ILE B 1 258 ? -19.938 48.562 9.43 1 29.45 258 ILE B N 1
ATOM 4389 C CA . ILE B 1 258 ? -21.016 47.875 10.117 1 29.45 258 ILE B CA 1
ATOM 4390 C C . ILE B 1 258 ? -21.625 48.781 11.18 1 29.45 258 ILE B C 1
ATOM 4392 O O . ILE B 1 258 ? -20.922 49.281 12.07 1 29.45 258 ILE B O 1
ATOM 4396 N N . GLN B 1 259 ? -22.594 49.531 10.875 1 28.36 259 GLN B N 1
ATOM 4397 C CA . GLN B 1 259 ? -23.266 50.406 11.828 1 28.36 259 GLN B CA 1
ATOM 4398 C C . GLN B 1 259 ? -24.203 49.594 12.734 1 28.36 259 GLN B C 1
ATOM 4400 O O . GLN B 1 259 ? -25.078 48.875 12.258 1 28.36 259 GLN B O 1
ATOM 4405 N N . PRO B 1 260 ? -23.703 49.344 13.961 1 27.86 260 PRO B N 1
ATOM 4406 C CA . PRO B 1 260 ? -24.594 48.625 14.883 1 27.86 260 PRO B CA 1
ATOM 4407 C C . PRO B 1 260 ? -25.953 49.312 15.031 1 27.86 260 PRO B C 1
ATOM 4409 O O . PRO B 1 260 ? -26.031 50.531 15.008 1 27.86 260 PRO B O 1
ATOM 4412 N N . GLU B 1 261 ? -26.875 48.656 14.508 1 29.39 261 GLU B N 1
ATOM 4413 C CA . GLU B 1 261 ? -28.219 49.219 14.625 1 29.39 261 GLU B CA 1
ATOM 4414 C C . GLU B 1 261 ? -28.562 49.531 16.078 1 29.39 261 GLU B C 1
ATOM 4416 O O . GLU B 1 261 ? -28.328 48.688 16.953 1 29.39 261 GLU B O 1
ATOM 4421 N N . ARG B 1 262 ? -28.531 50.75 16.422 1 29.52 262 ARG B N 1
ATOM 4422 C CA . ARG B 1 262 ? -28.984 51.281 17.703 1 29.52 262 ARG B CA 1
ATOM 4423 C C . ARG B 1 262 ? -30.328 50.656 18.109 1 29.52 262 ARG B C 1
ATOM 4425 O O . ARG B 1 262 ? -31.312 50.812 17.391 1 29.52 262 ARG B O 1
ATOM 4432 N N . SER B 1 263 ? -30.188 49.406 18.625 1 27.36 263 SER B N 1
ATOM 4433 C CA . SER B 1 263 ? -31.453 48.906 19.141 1 27.36 263 SER B CA 1
ATOM 4434 C C . SER B 1 263 ? -32.156 49.969 19.984 1 27.36 263 SER B C 1
ATOM 4436 O O . SER B 1 263 ? -31.547 50.594 20.844 1 27.36 263 SER B O 1
ATOM 4438 N N . LYS B 1 264 ? -33.125 50.594 19.438 1 27.41 264 LYS B N 1
ATOM 4439 C CA . LYS B 1 264 ? -34.031 51.5 20.125 1 27.41 264 LYS B CA 1
ATOM 4440 C C . LYS B 1 264 ? -34.562 50.906 21.406 1 27.41 264 LYS B C 1
ATOM 4442 O O . LYS B 1 264 ? -35.25 49.875 21.391 1 27.41 264 LYS B O 1
ATOM 4447 N N . SER B 1 265 ? -33.656 50.875 22.453 1 26.86 265 SER B N 1
ATOM 4448 C CA . SER B 1 265 ? -34.25 50.562 23.766 1 26.86 265 SER B CA 1
ATOM 4449 C C . SER B 1 265 ? -35.531 51.344 24.016 1 26.86 265 SER B C 1
ATOM 4451 O O . SER B 1 265 ? -35.531 52.562 23.922 1 26.86 265 SER B O 1
ATOM 4453 N N . GLN B 1 266 ? -36.562 50.75 23.672 1 25.28 266 GLN B N 1
ATOM 4454 C CA . GLN B 1 266 ? -37.844 51.344 24.016 1 25.28 266 GLN B CA 1
ATOM 4455 C C . GLN B 1 266 ? -37.906 51.719 25.484 1 25.28 266 GLN B C 1
ATOM 4457 O O . GLN B 1 266 ? -37.812 50.875 26.359 1 25.28 266 GLN B O 1
ATOM 4462 N N . ALA B 1 267 ? -37.281 52.969 25.891 1 25.89 267 ALA B N 1
ATOM 4463 C CA . ALA B 1 267 ? -37.406 53.594 27.219 1 25.89 267 ALA B CA 1
ATOM 4464 C C . ALA B 1 267 ? -38.844 53.594 27.688 1 25.89 267 ALA B C 1
ATOM 4466 O O . ALA B 1 267 ? -39.75 53.938 26.922 1 25.89 267 ALA B O 1
ATOM 4467 N N . PRO B 1 268 ? -39.188 52.875 28.672 1 29.56 268 PRO B N 1
ATOM 4468 C CA . PRO B 1 268 ? -40.5 53.125 29.25 1 29.56 268 PRO B CA 1
ATOM 4469 C C . PRO B 1 268 ? -40.812 54.625 29.375 1 29.56 268 PRO B C 1
ATOM 4471 O O . PRO B 1 268 ? -39.938 55.469 29.141 1 29.56 268 PRO B O 1
ATOM 4474 N N . GLY B 1 269 ? -41.531 55.062 30.531 1 24.53 269 GLY B N 1
ATOM 4475 C CA . GLY B 1 269 ? -42.438 56.188 30.812 1 24.53 269 GLY B CA 1
ATOM 4476 C C . GLY B 1 269 ? -41.719 57.531 30.828 1 24.53 269 GLY B C 1
ATOM 4477 O O . GLY B 1 269 ? -40.5 57.594 30.641 1 24.53 269 GLY B O 1
ATOM 4478 N N . PRO B 1 270 ? -42.188 58.656 31.609 1 27.3 270 PRO B N 1
ATOM 4479 C CA . PRO B 1 270 ? -42.375 60.094 31.359 1 27.3 270 PRO B CA 1
ATOM 4480 C C . PRO B 1 270 ? -41.094 60.906 31.531 1 27.3 270 PRO B C 1
ATOM 4482 O O . PRO B 1 270 ? -41.031 62.062 31.109 1 27.3 270 PRO B O 1
ATOM 4485 N N . ARG B 1 271 ? -40 60.406 32.281 1 26.52 271 ARG B N 1
ATOM 4486 C CA . ARG B 1 271 ? -39.625 61.562 33.094 1 26.52 271 ARG B CA 1
ATOM 4487 C C . ARG B 1 271 ? -39 62.625 32.219 1 26.52 271 ARG B C 1
ATOM 4489 O O . ARG B 1 271 ? -38.594 62.375 31.078 1 26.52 271 ARG B O 1
ATOM 4496 N N . ARG B 1 272 ? -38.469 63.781 32.938 1 25.17 272 ARG B N 1
ATOM 4497 C CA . ARG B 1 272 ? -38.25 65.188 32.688 1 25.17 272 ARG B CA 1
ATOM 4498 C C . ARG B 1 272 ? -37.094 65.438 31.734 1 25.17 272 ARG B C 1
ATOM 4500 O O . ARG B 1 272 ? -36.25 64.562 31.547 1 25.17 272 ARG B O 1
ATOM 4507 N N . ARG B 1 273 ? -36.812 66.625 31.266 1 24.55 273 ARG B N 1
ATOM 4508 C CA . ARG B 1 273 ? -36.469 67.5 30.141 1 24.55 273 ARG B CA 1
ATOM 4509 C C . ARG B 1 273 ? -34.969 67.438 29.859 1 24.55 273 ARG B C 1
ATOM 4511 O O . ARG B 1 273 ? -34.5 67.875 28.781 1 24.55 273 ARG B O 1
ATOM 4518 N N . GLY B 1 274 ? -34.031 67.188 30.906 1 22.64 274 GLY B N 1
ATOM 4519 C CA . GLY B 1 274 ? -32.906 68.125 30.734 1 22.64 274 GLY B CA 1
ATOM 4520 C C . GLY B 1 274 ? -32.031 67.75 29.562 1 22.64 274 GLY B C 1
ATOM 4521 O O . GLY B 1 274 ? -32.094 66.625 29.047 1 22.64 274 GLY B O 1
ATOM 4522 N N . GLY B 1 275 ? -31.375 68.625 28.812 1 21.84 275 GLY B N 1
ATOM 4523 C CA . GLY B 1 275 ? -30.828 68.938 27.5 1 21.84 275 GLY B CA 1
ATOM 4524 C C . GLY B 1 275 ? -29.547 68.188 27.203 1 21.84 275 GLY B C 1
ATOM 4525 O O . GLY B 1 275 ? -28.953 68.312 26.141 1 21.84 275 GLY B O 1
ATOM 4526 N N . SER B 1 276 ? -28.922 67.375 28.156 1 24.22 276 SER B N 1
ATOM 4527 C CA . SER B 1 276 ? -27.484 67.375 27.906 1 24.22 276 SER B CA 1
ATOM 4528 C C . SER B 1 276 ? -27.141 66.562 26.672 1 24.22 276 SER B C 1
ATOM 4530 O O . SER B 1 276 ? -27.734 65.5 26.438 1 24.22 276 SER B O 1
ATOM 4532 N N . GLU B 1 277 ? -26.547 67.188 25.672 1 23.12 277 GLU B N 1
ATOM 4533 C CA . GLU B 1 277 ? -26.094 66.875 24.312 1 23.12 277 GLU B CA 1
ATOM 4534 C C . GLU B 1 277 ? -25.078 65.75 24.297 1 23.12 277 GLU B C 1
ATOM 4536 O O . GLU B 1 277 ? -23.875 65.938 24.438 1 23.12 277 GLU B O 1
ATOM 4541 N N . ASP B 1 278 ? -25.297 64.625 25.031 1 25.61 278 ASP B N 1
ATOM 4542 C CA . ASP B 1 278 ? -24.156 63.719 25.109 1 25.61 278 ASP B CA 1
ATOM 4543 C C . ASP B 1 278 ? -23.812 63.156 23.734 1 25.61 278 ASP B C 1
ATOM 4545 O O . ASP B 1 278 ? -24.688 62.656 23.016 1 25.61 278 ASP B O 1
ATOM 4549 N N . GLY B 1 279 ? -22.812 63.781 23.031 1 25.69 279 GLY B N 1
ATOM 4550 C CA . GLY B 1 279 ? -22.156 63.469 21.766 1 25.69 279 GLY B CA 1
ATOM 4551 C C . GLY B 1 279 ? -21.734 62.031 21.625 1 25.69 279 GLY B C 1
ATOM 4552 O O . GLY B 1 279 ? -20.875 61.562 22.375 1 25.69 279 GLY B O 1
ATOM 4553 N N . THR B 1 280 ? -22.656 61.125 21.516 1 28.72 280 THR B N 1
ATOM 4554 C CA . THR B 1 280 ? -22.391 59.688 21.359 1 28.72 280 THR B CA 1
ATOM 4555 C C . THR B 1 280 ? -21.5 59.438 20.141 1 28.72 280 THR B C 1
ATOM 4557 O O . THR B 1 280 ? -21.922 59.688 19 1 28.72 280 THR B O 1
ATOM 4560 N N . THR B 1 281 ? -20.156 59.781 20.234 1 29.08 281 THR B N 1
ATOM 4561 C CA . THR B 1 281 ? -19.172 59.531 19.203 1 29.08 281 THR B CA 1
ATOM 4562 C C . THR B 1 281 ? -19.172 58.031 18.828 1 29.08 281 THR B C 1
ATOM 4564 O O . THR B 1 281 ? -18.984 57.188 19.703 1 29.08 281 THR B O 1
ATOM 4567 N N . SER B 1 282 ? -19.938 57.656 17.891 1 32.25 282 SER B N 1
ATOM 4568 C CA . SER B 1 282 ? -20 56.375 17.219 1 32.25 282 SER B CA 1
ATOM 4569 C C . SER B 1 282 ? -18.625 55.906 16.75 1 32.25 282 SER B C 1
ATOM 4571 O O . SER B 1 282 ? -17.969 56.594 15.961 1 32.25 282 SER B O 1
ATOM 4573 N N . SER B 1 283 ? -17.766 55.406 17.672 1 29.59 283 SER B N 1
ATOM 4574 C CA . SER B 1 283 ? -16.438 54.906 17.312 1 29.59 283 SER B CA 1
ATOM 4575 C C . SER B 1 283 ? -16.516 53.812 16.266 1 29.59 283 SER B C 1
ATOM 4577 O O . SER B 1 283 ? -17.141 52.781 16.484 1 29.59 283 SER B O 1
ATOM 4579 N N . ASN B 1 284 ? -16.594 54.125 15 1 29.89 284 ASN B N 1
ATOM 4580 C CA . ASN B 1 284 ? -16.5 53.219 13.859 1 29.89 284 ASN B CA 1
ATOM 4581 C C . ASN B 1 284 ? -15.18 52.469 13.844 1 29.89 284 ASN B C 1
ATOM 4583 O O . ASN B 1 284 ? -14.117 53.094 14.031 1 29.89 284 ASN B O 1
ATOM 4587 N N . LEU B 1 285 ? -15.133 51.25 14.312 1 31.61 285 LEU B N 1
ATOM 4588 C CA . LEU B 1 285 ? -13.945 50.406 14.227 1 31.61 285 LEU B CA 1
ATOM 4589 C C . LEU B 1 285 ? -13.664 50 12.781 1 31.61 285 LEU B C 1
ATOM 4591 O O . LEU B 1 285 ? -14.539 49.469 12.102 1 31.61 285 LEU B O 1
ATOM 4595 N N . SER B 1 286 ? -12.844 50.719 12.055 1 31.5 286 SER B N 1
ATOM 4596 C CA . SER B 1 286 ? -12.438 50.375 10.695 1 31.5 286 SER B CA 1
ATOM 4597 C C . SER B 1 286 ? -11.25 49.406 10.703 1 31.5 286 SER B C 1
ATOM 4599 O O . SER B 1 286 ? -10.258 49.625 11.398 1 31.5 286 SER B O 1
ATOM 4601 N N . ILE B 1 287 ? -11.477 48.156 10.359 1 32.62 287 ILE B N 1
ATOM 4602 C CA . ILE B 1 287 ? -10.414 47.156 10.188 1 32.62 287 ILE B CA 1
ATOM 4603 C C . ILE B 1 287 ? -9.945 47.156 8.734 1 32.62 287 ILE B C 1
ATOM 4605 O O . ILE B 1 287 ? -10.758 47.031 7.812 1 32.62 287 ILE B O 1
ATOM 4609 N N . SER B 1 288 ? -8.797 47.719 8.414 1 33.62 288 SER B N 1
ATOM 4610 C CA . SER B 1 288 ? -8.195 47.688 7.082 1 33.62 288 SER B CA 1
ATOM 4611 C C . SER B 1 288 ? -7.254 46.5 6.926 1 33.62 288 SER B C 1
ATOM 4613 O O . SER B 1 288 ? -6.465 46.219 7.824 1 33.62 288 SER B O 1
ATOM 4615 N N . ILE B 1 289 ? -7.664 45.625 6.066 1 33.78 289 ILE B N 1
ATOM 4616 C CA . ILE B 1 289 ? -6.805 44.5 5.688 1 33.78 289 ILE B CA 1
ATOM 4617 C C . ILE B 1 289 ? -5.965 44.875 4.473 1 33.78 289 ILE B C 1
ATOM 4619 O O . ILE B 1 289 ? -6.508 45.281 3.441 1 33.78 289 ILE B O 1
ATOM 4623 N N . GLY B 1 290 ? -4.75 45.156 4.648 1 30.69 290 GLY B N 1
ATOM 4624 C CA . GLY B 1 290 ? -3.844 45.531 3.572 1 30.69 290 GLY B CA 1
ATOM 4625 C C . GLY B 1 290 ? -3.457 44.344 2.686 1 30.69 290 GLY B C 1
ATOM 4626 O O . GLY B 1 290 ? -3.777 43.219 2.994 1 30.69 290 GLY B O 1
ATOM 4627 N N . PRO B 1 291 ? -3.066 44.594 1.449 1 37.03 291 PRO B N 1
ATOM 4628 C CA . PRO B 1 291 ? -2.709 43.562 0.49 1 37.03 291 PRO B CA 1
ATOM 4629 C C . PRO B 1 291 ? -1.844 42.469 1.11 1 37.03 291 PRO B C 1
ATOM 4631 O O . PRO B 1 291 ? -1.839 41.312 0.626 1 37.03 291 PRO B O 1
ATOM 4634 N N . ASP B 1 292 ? -0.937 42.688 1.828 1 38.81 292 ASP B N 1
ATOM 4635 C CA . ASP B 1 292 ? -0.094 41.688 2.498 1 38.81 292 ASP B CA 1
ATOM 4636 C C . ASP B 1 292 ? -0.752 41.188 3.779 1 38.81 292 ASP B C 1
ATOM 4638 O O . ASP B 1 292 ? -0.065 40.844 4.746 1 38.81 292 ASP B O 1
ATOM 4642 N N . ASN B 1 293 ? -2.152 40.906 3.719 1 37.5 293 ASN B N 1
ATOM 4643 C CA . ASN B 1 293 ? -2.99 40.375 4.781 1 37.5 293 ASN B CA 1
ATOM 4644 C C . ASN B 1 293 ? -2.721 41.062 6.117 1 37.5 293 ASN B C 1
ATOM 4646 O O . ASN B 1 293 ? -2.814 40.438 7.176 1 37.5 293 ASN B O 1
ATOM 4650 N N . THR B 1 294 ? -2.078 42.156 6.168 1 38.31 294 THR B N 1
ATOM 4651 C CA . THR B 1 294 ? -1.937 42.875 7.418 1 38.31 294 THR B CA 1
ATOM 4652 C C . THR B 1 294 ? -3.25 43.562 7.797 1 38.31 294 THR B C 1
ATOM 4654 O O . THR B 1 294 ? -3.961 44.094 6.934 1 38.31 294 THR B O 1
ATOM 4657 N N . VAL B 1 295 ? -3.865 43.094 8.852 1 35.47 295 VAL B N 1
ATOM 4658 C CA . VAL B 1 295 ? -5.113 43.625 9.375 1 35.47 295 VAL B CA 1
ATOM 4659 C C . VAL B 1 295 ? -4.82 44.844 10.25 1 35.47 295 VAL B C 1
ATOM 4661 O O . VAL B 1 295 ? -3.992 44.781 11.164 1 35.47 295 VAL B O 1
ATOM 4664 N N . SER B 1 296 ? -4.816 46 9.734 1 37.91 296 SER B N 1
ATOM 4665 C CA . SER B 1 296 ? -4.691 47.219 10.555 1 37.91 296 SER B CA 1
ATOM 4666 C C . SER B 1 296 ? -6.051 47.656 11.078 1 37.91 296 SER B C 1
ATOM 4668 O O . SER B 1 296 ? -7.027 47.719 10.328 1 37.91 296 SER B O 1
ATOM 4670 N N . VAL B 1 297 ? -6.246 47.469 12.367 1 36.16 297 VAL B N 1
ATOM 4671 C CA . VAL B 1 297 ? -7.461 47.938 13.023 1 36.16 297 VAL B CA 1
ATOM 4672 C C . VAL B 1 297 ? -7.285 49.375 13.469 1 36.16 297 VAL B C 1
ATOM 4674 O O . VAL B 1 297 ? -6.312 49.719 14.148 1 36.16 297 VAL B O 1
ATOM 4677 N N . ASP B 1 298 ? -7.586 50.344 12.734 1 32.5 298 ASP B N 1
ATOM 4678 C CA . ASP B 1 298 ? -7.535 51.75 13.125 1 32.5 298 ASP B CA 1
ATOM 4679 C C . ASP B 1 298 ? -8.688 52.094 14.07 1 32.5 298 ASP B C 1
ATOM 4681 O O . ASP B 1 298 ? -9.859 51.969 13.703 1 32.5 298 ASP B O 1
ATOM 4685 N N . SER B 1 299 ? -8.328 51.875 15.359 1 34.12 299 SER B N 1
ATOM 4686 C CA . SER B 1 299 ? -9.281 52.406 16.344 1 34.12 299 SER B CA 1
ATOM 4687 C C . SER B 1 299 ? -9.398 53.906 16.234 1 34.12 299 SER B C 1
ATOM 4689 O O . SER B 1 299 ? -8.414 54.594 15.961 1 34.12 299 SER B O 1
ATOM 4691 N N . GLY B 1 300 ? -10.148 54.5 15.609 1 32.75 300 GLY B N 1
ATOM 4692 C CA . GLY B 1 300 ? -10.492 55.906 15.398 1 32.75 300 GLY B CA 1
ATOM 4693 C C . GLY B 1 300 ? -10.227 56.781 16.609 1 32.75 300 GLY B C 1
ATOM 4694 O O . GLY B 1 300 ? -10.828 57.844 16.766 1 32.75 300 GLY B O 1
ATOM 4695 N N . ARG B 1 301 ? -9.383 56.312 17.578 1 33.12 301 ARG B N 1
ATOM 4696 C CA . ARG B 1 301 ? -9.312 57.312 18.625 1 33.12 301 ARG B CA 1
ATOM 4697 C C . ARG B 1 301 ? -8.547 58.562 18.156 1 33.12 301 ARG B C 1
ATOM 4699 O O . ARG B 1 301 ? -7.418 58.438 17.672 1 33.12 301 ARG B O 1
ATOM 4706 N N . ARG B 1 302 ? -9.281 59.469 17.703 1 32.5 302 ARG B N 1
ATOM 4707 C CA . ARG B 1 302 ? -8.797 60.812 17.391 1 32.5 302 ARG B CA 1
ATOM 4708 C C . ARG B 1 302 ? -7.953 61.375 18.547 1 32.5 302 ARG B C 1
ATOM 4710 O O . ARG B 1 302 ? -8.438 61.469 19.672 1 32.5 302 ARG B O 1
ATOM 4717 N N . ARG B 1 303 ? -6.637 61.094 18.469 1 31.03 303 ARG B N 1
ATOM 4718 C CA . ARG B 1 303 ? -5.762 61.844 19.359 1 31.03 303 ARG B CA 1
ATOM 4719 C C . ARG B 1 303 ? -5.883 63.344 19.125 1 31.03 303 ARG B C 1
ATOM 4721 O O . ARG B 1 303 ? -5.746 63.812 18 1 31.03 303 ARG B O 1
ATOM 4728 N N . ARG B 1 304 ? -6.723 63.969 19.891 1 27.16 304 ARG B N 1
ATOM 4729 C CA . ARG B 1 304 ? -6.773 65.438 19.953 1 27.16 304 ARG B CA 1
ATOM 4730 C C . ARG B 1 304 ? -5.383 66 20.156 1 27.16 304 ARG B C 1
ATOM 4732 O O . ARG B 1 304 ? -4.727 65.75 21.156 1 27.16 304 ARG B O 1
ATOM 4739 N N . ILE B 1 305 ? -4.621 66.125 19.062 1 24.77 305 ILE B N 1
ATOM 4740 C CA . ILE B 1 305 ? -3.4 66.938 19.109 1 24.77 305 ILE B CA 1
ATOM 4741 C C . ILE B 1 305 ? -3.711 68.312 19.672 1 24.77 305 ILE B C 1
ATOM 4743 O O . ILE B 1 305 ? -4.508 69.062 19.094 1 24.77 305 ILE B O 1
ATOM 4747 N N . MET B 1 306 ? -3.639 68.562 20.969 1 25.02 306 MET B N 1
ATOM 4748 C CA . MET B 1 306 ? -3.617 69.875 21.578 1 25.02 306 MET B CA 1
ATOM 4749 C C . MET B 1 306 ? -2.504 70.75 20.984 1 25.02 306 MET B C 1
ATOM 4751 O O . MET B 1 306 ? -1.326 70.375 21.078 1 25.02 306 MET B O 1
ATOM 4755 N N . GLY B 1 307 ? -2.561 71.125 19.703 1 23.19 307 GLY B N 1
ATOM 4756 C CA . GLY B 1 307 ? -1.91 72.438 19.406 1 23.19 307 GLY B CA 1
ATOM 4757 C C . GLY B 1 307 ? -2.564 73.625 20.094 1 23.19 307 GLY B C 1
ATOM 4758 O O . GLY B 1 307 ? -3.734 73.562 20.469 1 23.19 307 GLY B O 1
#

Organism: NCBI:txid1448308

Secondary structure (DSSP, 8-state):
---HHHHHHHHHHHHHHHHHHHHHHHHHHHHHHHHHHHTSS-EEEEEEETTSTT-PBPHHHHTSHHHHHHHHHHHHHHHHHHHHHTT-TTGGGSEEEEEEEE-HHHHHHHHHHTTS-SSHHHHHHHHHHHHHHSTTEEEEE----SS-HHHHHHHHHHHHHTT-TTEEEEEEE--TTTS-HHHHTTS-GGGEEEE-SSPPPHHHHTSS-EEE--TTTBPPP-----------------------EE--SSS---EE------------S---------------EEEEE-TTS-EEEEE--------/---HHHHHHHHHHHHHHHHHHHHHHHHHHHHHHHHHHHTSS-EEEEEEETTSTT-PBPHHHHTSHHHHHHHHHHHHHHHHHHHHHTT-TTGGG-EEEEEEEE-HHHHHHHHHHTTS-SSHHHHHHHHHHHHHHSTTEEEEE----SS-HHHHHHHHHHHHHTT-TTEEEEEEE--TTTS-HHHHTTS-GGGEEEE-SSPPPHHHHTSS-EEE--TTTBPPP-----------------------EE--SSS---EE------------S----------------EEEE-TTS-EEEE---------